Protein AF-A0A954XQJ4-F1 (afdb_monomer)

Sequence (369 aa):
MDGWTPVGAGYSTLRSLNSECEVTAPGLIYLLGSTMPRKTMWMIRAEVGGKYFEDFKSKSIVAIGWKELGNLGAFGAREAFVQAATKAYPTYRKMQVAVFAGQTFRFVREVKVGDSVVTYDPSTRVYLVGTITSEYFFDESLVEDDPNCRRVQWRGEVPRDLLSVSTKNSLGAISTLFLIPPEANDEIERLLAGNVVAPSKLSAEDEEKEVVTLLRDIQAQGLEFIKDAVNKLDWEEMQQLVAGLLKAMGYKTRISPSGPDRGKDIVASPDGFGFESPRIVVEVKHRAGSAMGSSEIRGFLGGRHKDDKGLYVSTGGFTKDARYEAERASIPLALMDLDDLVNAVLEHYEKMDMEAQRLVPLLKVYWPA

Mean predicted aligned error: 14.06 Å

Structure (mmCIF, N/CA/C/O backbone):
data_AF-A0A954XQJ4-F1
#
_entry.id   AF-A0A954XQJ4-F1
#
loop_
_atom_site.group_PDB
_atom_site.id
_atom_site.type_symbol
_atom_site.label_atom_id
_atom_site.label_alt_id
_atom_site.label_comp_id
_atom_site.label_asym_id
_atom_site.label_entity_id
_atom_site.label_seq_id
_atom_site.pdbx_PDB_ins_code
_atom_site.Cartn_x
_atom_site.Cartn_y
_atom_site.Cartn_z
_atom_site.occupancy
_atom_site.B_iso_or_equiv
_atom_site.auth_seq_id
_atom_site.auth_comp_id
_atom_site.auth_asym_id
_atom_site.auth_atom_id
_atom_site.pdbx_PDB_model_num
ATOM 1 N N . MET A 1 1 ? -36.533 87.347 48.823 1.00 32.75 1 MET A N 1
ATOM 2 C CA . MET A 1 1 ? -35.580 88.312 48.252 1.00 32.75 1 MET A CA 1
ATOM 3 C C . MET A 1 1 ? -34.342 87.538 47.863 1.00 32.75 1 MET A C 1
ATOM 5 O O . MET A 1 1 ? -33.588 87.131 48.731 1.00 32.75 1 MET A O 1
ATOM 9 N N . ASP A 1 2 ? -34.312 87.191 46.581 1.00 36.62 2 ASP A N 1
ATOM 10 C CA . ASP A 1 2 ? -33.195 87.299 45.640 1.00 36.62 2 ASP A CA 1
ATOM 11 C C . ASP A 1 2 ? -31.783 86.934 46.108 1.00 36.62 2 ASP A C 1
ATOM 13 O O . ASP A 1 2 ? -31.207 87.556 46.995 1.00 36.62 2 ASP A O 1
ATOM 17 N N . GLY A 1 3 ? -31.189 85.976 45.395 1.00 27.92 3 GLY A N 1
ATOM 18 C CA . GLY A 1 3 ? -29.779 85.632 45.520 1.00 27.92 3 GLY A CA 1
ATOM 19 C C . GLY A 1 3 ? -29.338 84.621 44.469 1.00 27.92 3 GLY A C 1
ATOM 20 O O . GLY A 1 3 ? -29.280 83.425 44.728 1.00 27.92 3 GLY A O 1
ATOM 21 N N . TRP A 1 4 ? -29.063 85.126 43.272 1.00 28.14 4 TRP A N 1
ATOM 22 C CA . TRP A 1 4 ? -28.354 84.463 42.175 1.00 28.14 4 TRP A CA 1
ATOM 23 C C . TRP A 1 4 ? -26.861 84.241 42.554 1.00 28.14 4 TRP A C 1
ATOM 25 O O . TRP A 1 4 ? -26.315 85.046 43.299 1.00 28.14 4 TRP A O 1
ATOM 35 N N . THR A 1 5 ? -26.263 83.153 42.030 1.00 36.22 5 THR A N 1
ATOM 36 C CA . THR A 1 5 ? -24.840 82.689 41.845 1.00 36.22 5 THR A CA 1
ATOM 37 C C . THR A 1 5 ? -23.634 83.663 42.030 1.00 36.22 5 THR A C 1
ATOM 39 O O . THR A 1 5 ? -23.897 84.861 42.041 1.00 36.22 5 THR A O 1
ATOM 42 N N . PRO A 1 6 ? -22.311 83.273 41.948 1.00 51.00 6 PRO A N 1
ATOM 43 C CA . PRO A 1 6 ? -21.608 81.958 41.765 1.00 51.00 6 PRO A CA 1
ATOM 44 C C . PRO A 1 6 ? -20.224 81.781 42.521 1.00 51.00 6 PRO A C 1
ATOM 46 O O . PRO A 1 6 ? -19.804 82.638 43.288 1.00 51.00 6 PRO A O 1
ATOM 49 N N . VAL A 1 7 ? -19.469 80.720 42.136 1.00 34.56 7 VAL A N 1
ATOM 50 C CA . VAL A 1 7 ? -17.977 80.528 42.063 1.00 34.56 7 VAL A CA 1
ATOM 51 C C . VAL A 1 7 ? -17.226 79.894 43.258 1.00 34.56 7 VAL A C 1
ATOM 53 O O . VAL A 1 7 ? -17.281 80.405 44.367 1.00 34.56 7 VAL A O 1
ATOM 56 N N . GLY A 1 8 ? -16.373 78.882 42.984 1.00 30.11 8 GLY A N 1
ATOM 57 C CA . GLY A 1 8 ? -15.113 78.688 43.736 1.00 30.11 8 GLY A CA 1
ATOM 58 C C . GLY A 1 8 ? -14.521 77.269 43.840 1.00 30.11 8 GLY A C 1
ATOM 59 O O . GLY A 1 8 ? -15.066 76.418 44.522 1.00 30.11 8 GLY A O 1
ATOM 60 N N . ALA A 1 9 ? -13.365 77.079 43.194 1.00 30.52 9 ALA A N 1
ATOM 61 C CA . ALA A 1 9 ? -12.411 75.955 43.162 1.00 30.52 9 ALA A CA 1
ATOM 62 C C . ALA A 1 9 ? -12.012 75.245 44.485 1.00 30.52 9 ALA A C 1
ATOM 64 O O . ALA A 1 9 ? -12.075 75.836 45.558 1.00 30.52 9 ALA A O 1
ATOM 65 N N . GLY A 1 10 ? -11.392 74.053 44.370 1.00 29.42 10 GLY A N 1
ATOM 66 C CA . GLY A 1 10 ? -10.376 73.596 45.339 1.00 29.42 10 GLY A CA 1
ATOM 67 C C . GLY A 1 10 ? -10.142 72.081 45.450 1.00 29.42 10 GLY A C 1
ATOM 68 O O . GLY A 1 10 ? -11.021 71.346 45.874 1.00 29.42 10 GLY A O 1
ATOM 69 N N . TYR A 1 11 ? -8.926 71.637 45.115 1.00 28.84 11 TYR A N 1
ATOM 70 C CA . TYR A 1 11 ? -8.376 70.276 45.254 1.00 28.84 11 TYR A CA 1
ATOM 71 C C . TYR A 1 11 ? -8.385 69.729 46.699 1.00 28.84 11 TYR A C 1
ATOM 73 O O . TYR A 1 11 ? -8.091 70.480 47.623 1.00 28.84 11 TYR A O 1
ATOM 81 N N . SER A 1 12 ? -8.546 68.408 46.885 1.00 30.66 12 SER A N 1
ATOM 82 C CA . SER A 1 12 ? -7.640 67.554 47.692 1.00 30.66 12 SER A CA 1
ATOM 83 C C . SER A 1 12 ? -8.126 66.092 47.796 1.00 30.66 12 SER A C 1
ATOM 85 O O . SER A 1 12 ? -9.175 65.703 47.300 1.00 30.66 12 SER A O 1
ATOM 87 N N . THR A 1 13 ? -7.241 65.282 48.357 1.00 29.14 13 THR A N 1
ATOM 88 C CA . THR A 1 13 ? -6.958 63.851 48.237 1.00 29.14 13 THR A CA 1
ATOM 89 C C . THR A 1 13 ? -7.697 62.891 49.188 1.00 29.14 13 THR A C 1
ATOM 91 O O . THR A 1 13 ? -8.036 63.264 50.300 1.00 29.14 13 THR A O 1
ATOM 94 N N . LEU A 1 14 ? -7.675 61.602 48.795 1.00 27.81 14 LEU A N 1
ATOM 95 C CA . LEU A 1 14 ? -7.565 60.368 49.611 1.00 27.81 14 LEU A CA 1
ATOM 96 C C . LEU A 1 14 ? -8.803 59.738 50.303 1.00 27.81 14 LEU A C 1
ATOM 98 O O . LEU A 1 14 ? -9.342 60.242 51.274 1.00 27.81 14 LEU A O 1
ATOM 102 N N . ARG A 1 15 ? -9.045 58.489 49.862 1.00 29.03 15 ARG A N 1
ATOM 103 C CA . ARG A 1 15 ? -9.353 57.241 50.603 1.00 29.03 15 ARG A CA 1
ATOM 104 C C . ARG A 1 15 ? -10.609 57.123 51.497 1.00 29.03 15 ARG A C 1
ATOM 106 O O . ARG A 1 15 ? -10.652 57.585 52.624 1.00 29.03 15 ARG A O 1
ATOM 113 N N . SER A 1 16 ? -11.446 56.194 51.022 1.00 30.14 16 SER A N 1
ATOM 114 C CA . SER A 1 16 ? -11.955 54.978 51.688 1.00 30.14 16 SER A CA 1
ATOM 115 C C . SER A 1 16 ? -13.198 55.018 52.589 1.00 30.14 16 SER A C 1
ATOM 117 O O . SER A 1 16 ? -13.155 55.538 53.696 1.00 30.14 16 SER A O 1
ATOM 119 N N . LEU A 1 17 ? -14.153 54.186 52.139 1.00 30.58 17 LEU A N 1
ATOM 120 C CA . LEU A 1 17 ? -14.967 53.189 52.858 1.00 30.58 17 LEU A CA 1
ATOM 121 C C . LEU A 1 17 ? -16.336 53.578 53.448 1.00 30.58 17 LEU A C 1
ATOM 123 O O . LEU A 1 17 ? -16.501 54.617 54.072 1.00 30.58 17 LEU A O 1
ATOM 127 N N . ASN A 1 18 ? -17.229 52.581 53.308 1.00 28.25 18 ASN A N 1
ATOM 128 C CA . ASN A 1 18 ? -18.526 52.312 53.956 1.00 28.25 18 ASN A CA 1
ATOM 129 C C . ASN A 1 18 ? -19.763 53.008 53.346 1.00 28.25 18 ASN A C 1
ATOM 131 O O . ASN A 1 18 ? -19.847 54.226 53.317 1.00 28.25 18 ASN A O 1
ATOM 135 N N . SER A 1 19 ? -20.609 52.267 52.603 1.00 31.70 19 SER A N 1
ATOM 136 C CA . SER A 1 19 ? -21.763 51.433 53.052 1.00 31.70 19 SER A CA 1
ATOM 137 C C . SER A 1 19 ? -22.972 52.328 53.389 1.00 31.70 19 SER A C 1
ATOM 139 O O . SER A 1 19 ? -22.809 53.252 54.167 1.00 31.70 19 SER A O 1
ATOM 141 N N . GLU A 1 20 ? -24.191 52.193 52.859 1.00 31.53 20 GLU A N 1
ATOM 142 C CA . GLU A 1 20 ? -25.043 51.023 52.599 1.00 31.53 20 GLU A CA 1
ATOM 143 C C . GLU A 1 20 ? -26.198 51.377 51.619 1.00 31.53 20 GLU A C 1
ATOM 145 O O . GLU A 1 20 ? -26.465 52.549 51.373 1.00 31.53 20 GLU A O 1
ATOM 150 N N . CYS A 1 21 ? -26.934 50.335 51.196 1.00 26.86 21 CYS A N 1
ATOM 151 C CA . CYS A 1 21 ? -28.376 50.299 50.872 1.00 26.86 21 CYS A CA 1
ATOM 152 C C . CYS A 1 21 ? -28.935 50.912 49.569 1.00 26.86 21 CYS A C 1
ATOM 154 O O . CYS A 1 21 ? -29.097 52.117 49.459 1.00 26.86 21 CYS A O 1
ATOM 156 N N . GLU A 1 22 ? -29.368 50.038 48.642 1.00 27.42 22 GLU A N 1
ATOM 157 C CA . GLU A 1 22 ? -30.787 49.825 48.233 1.00 27.42 22 GLU A CA 1
ATOM 158 C C . GLU A 1 22 ? -30.852 48.758 47.106 1.00 27.42 22 GLU A C 1
ATOM 160 O O . GLU A 1 22 ? -30.243 48.907 46.054 1.00 27.42 22 GLU A O 1
ATOM 165 N N . VAL A 1 23 ? -31.286 47.520 47.377 1.00 30.84 23 VAL A N 1
ATOM 166 C CA . VAL A 1 23 ? -32.669 46.987 47.297 1.00 30.84 23 VAL A CA 1
ATOM 167 C C . VAL A 1 23 ? -33.168 46.709 45.854 1.00 30.84 23 VAL A C 1
ATOM 169 O O . VAL A 1 23 ? -33.747 47.543 45.174 1.00 30.84 23 VAL A O 1
ATOM 172 N N . THR A 1 24 ? -32.966 45.436 45.472 1.00 33.69 24 THR A N 1
ATOM 173 C CA . THR A 1 24 ? -33.824 44.507 44.691 1.00 33.69 24 THR A CA 1
ATOM 174 C C . THR A 1 24 ? -34.161 44.732 43.206 1.00 33.69 24 THR A C 1
ATOM 176 O O . THR A 1 24 ? -35.028 45.526 42.864 1.00 33.69 24 THR A O 1
ATOM 179 N N . ALA A 1 25 ? -33.663 43.809 42.364 1.00 32.69 25 ALA A N 1
ATOM 180 C CA . ALA A 1 25 ? -34.446 43.088 41.345 1.00 32.69 25 ALA A CA 1
ATOM 181 C C . ALA A 1 25 ? -33.831 41.680 41.096 1.00 32.69 25 ALA A C 1
ATOM 183 O O . ALA A 1 25 ? -32.614 41.526 41.229 1.00 32.69 25 ALA A O 1
ATOM 184 N N . PRO A 1 26 ? -34.632 40.633 40.810 1.00 40.88 26 PRO A N 1
ATOM 185 C CA . PRO A 1 26 ? -34.235 39.236 40.995 1.00 40.88 26 PRO A CA 1
ATOM 186 C C . PRO A 1 26 ? -33.533 38.599 39.783 1.00 40.88 26 PRO A C 1
ATOM 188 O O . PRO A 1 26 ? -33.982 38.714 38.649 1.00 40.88 26 PRO A O 1
ATOM 191 N N . GLY A 1 27 ? -32.474 37.839 40.078 1.00 39.84 27 GLY A N 1
ATOM 192 C CA . GLY A 1 27 ? -32.165 36.536 39.476 1.00 39.84 27 GLY A CA 1
ATOM 193 C C . GLY A 1 27 ? -32.125 36.405 37.951 1.00 39.84 27 GLY A C 1
ATOM 194 O O . GLY A 1 27 ? -33.024 35.811 37.368 1.00 39.84 27 GLY A O 1
ATOM 195 N N . LEU A 1 28 ? -30.992 36.758 37.341 1.00 29.28 28 LEU A N 1
ATOM 196 C CA . LEU A 1 28 ? -30.456 36.019 36.193 1.00 29.28 28 LEU A CA 1
ATOM 197 C C . LEU A 1 28 ? -29.000 35.654 36.504 1.00 29.28 28 LEU A C 1
ATOM 199 O O . LEU A 1 28 ? -28.066 36.399 36.210 1.00 29.28 28 LEU A O 1
ATOM 203 N N . ILE A 1 29 ? -28.802 34.498 37.139 1.00 34.97 29 ILE A N 1
ATOM 204 C CA . ILE A 1 29 ? -27.496 33.842 37.117 1.00 34.97 29 ILE A CA 1
ATOM 205 C C . ILE A 1 29 ? -27.357 33.293 35.701 1.00 34.97 29 ILE A C 1
ATOM 207 O O . ILE A 1 29 ? -27.982 32.294 35.349 1.00 34.97 29 ILE A O 1
ATOM 211 N N . TYR A 1 30 ? -26.558 33.969 34.878 1.00 29.92 30 TYR A N 1
ATOM 212 C CA . TYR A 1 30 ? -25.969 33.341 33.707 1.00 29.92 30 TYR A CA 1
ATOM 213 C C . TYR A 1 30 ? -25.165 32.142 34.215 1.00 29.92 30 TYR A C 1
ATOM 215 O O . TYR A 1 30 ? -24.062 32.296 34.741 1.00 29.92 30 TYR A O 1
ATOM 223 N N . LEU A 1 31 ? -25.730 30.939 34.091 1.00 36.94 31 LEU A N 1
ATOM 224 C CA . LEU A 1 31 ? -24.932 29.726 34.023 1.00 36.94 31 LEU A CA 1
ATOM 225 C C . LEU A 1 31 ? -24.043 29.909 32.795 1.00 36.94 31 LEU A C 1
ATOM 227 O O . LEU A 1 31 ? -24.477 29.690 31.665 1.00 36.94 31 LEU A O 1
ATOM 231 N N . LEU A 1 32 ? -22.818 30.387 33.023 1.00 35.88 32 LEU A N 1
ATOM 232 C CA . LEU A 1 32 ? -21.716 30.206 32.093 1.00 35.88 32 LEU A CA 1
ATOM 233 C C . LEU A 1 32 ? -21.761 28.736 31.700 1.00 35.88 32 LEU A C 1
ATOM 235 O O . LEU A 1 32 ? -21.563 27.865 32.549 1.00 35.88 32 LEU A O 1
ATOM 239 N N . GLY A 1 33 ? -22.138 28.480 30.447 1.00 36.41 33 GLY A N 1
ATOM 240 C CA . GLY A 1 33 ? -22.205 27.144 29.896 1.00 36.41 33 GLY A CA 1
ATOM 241 C C . GLY A 1 33 ? -20.865 26.477 30.142 1.00 36.41 33 GLY A C 1
ATOM 242 O O . GLY A 1 33 ? -19.876 26.800 29.490 1.00 36.41 33 GLY A O 1
ATOM 243 N N . SER A 1 34 ? -20.832 25.564 31.109 1.00 36.34 34 SER A N 1
ATOM 244 C CA . SER A 1 34 ? -19.796 24.555 31.162 1.00 36.34 34 SER A CA 1
ATOM 245 C C . SER A 1 34 ? -19.999 23.739 29.895 1.00 36.34 34 SER A C 1
ATOM 247 O O . SER A 1 34 ? -20.865 22.869 29.825 1.00 36.34 34 SER A O 1
ATOM 249 N N . THR A 1 35 ? -19.277 24.096 28.834 1.00 40.88 35 THR A N 1
ATOM 250 C CA . THR A 1 35 ? -19.072 23.195 27.711 1.00 40.88 35 THR A CA 1
ATOM 251 C C . THR A 1 35 ? -18.420 21.965 28.317 1.00 40.88 35 THR A C 1
ATOM 253 O O . THR A 1 35 ? -17.241 22.011 28.677 1.00 40.88 35 THR A O 1
ATOM 256 N N . MET A 1 36 ? -19.210 20.907 28.515 1.00 47.47 36 MET A N 1
ATOM 257 C CA . MET A 1 36 ? -18.696 19.597 28.894 1.00 47.47 36 MET A CA 1
ATOM 258 C C . MET A 1 36 ? -17.477 19.317 28.006 1.00 47.47 36 MET A C 1
ATOM 260 O O . MET A 1 36 ? -17.582 19.511 26.788 1.00 47.47 36 MET A O 1
ATOM 264 N N . PRO A 1 37 ? -16.317 18.945 28.575 1.00 54.88 37 PRO A N 1
ATOM 265 C CA . PRO A 1 37 ? -15.132 18.674 27.778 1.00 54.88 37 PRO A CA 1
ATOM 266 C C . PRO A 1 37 ? -15.499 17.659 26.697 1.00 54.88 37 PRO A C 1
ATOM 268 O O . PRO A 1 37 ? -16.135 16.639 26.981 1.00 54.88 37 PRO A O 1
ATOM 271 N N . ARG A 1 38 ? -15.171 17.994 25.445 1.00 64.50 38 ARG A N 1
ATOM 272 C CA . ARG A 1 38 ? -15.519 17.181 24.277 1.00 64.50 38 ARG A CA 1
ATOM 273 C C . ARG A 1 38 ? -14.925 15.787 24.496 1.00 64.50 38 ARG A C 1
ATOM 275 O O . ARG A 1 38 ? -13.715 15.665 24.675 1.00 64.50 38 ARG A O 1
ATOM 282 N N . LYS A 1 39 ? -15.773 14.757 24.572 1.00 77.12 39 LYS A N 1
ATOM 283 C CA . LYS A 1 39 ? -15.319 13.398 24.888 1.00 77.12 39 LYS A CA 1
ATOM 284 C C . LYS A 1 39 ? -14.476 12.862 23.740 1.00 77.12 39 LYS A C 1
ATOM 286 O O . LYS A 1 39 ? -14.931 12.854 22.600 1.00 77.12 39 LYS A O 1
ATOM 291 N N . THR A 1 40 ? -13.269 12.408 24.051 1.00 93.94 40 THR A N 1
ATOM 292 C CA . THR A 1 40 ? -12.386 11.683 23.133 1.00 93.94 40 THR A CA 1
ATOM 293 C C . THR A 1 40 ? -13.124 10.472 22.564 1.00 93.94 40 THR A C 1
ATOM 295 O O . THR A 1 40 ? -13.776 9.748 23.319 1.00 93.94 40 THR A O 1
ATOM 298 N N . MET A 1 41 ? -13.029 10.242 21.252 1.00 97.31 41 MET A N 1
ATOM 299 C CA . MET A 1 41 ? -13.615 9.068 20.608 1.00 97.31 41 MET A CA 1
ATOM 300 C C . MET A 1 41 ? -12.547 8.263 19.870 1.00 97.31 41 MET A C 1
ATOM 302 O O . MET A 1 41 ? -11.833 8.790 19.018 1.00 97.31 41 MET A O 1
ATOM 306 N N . TRP A 1 42 ? -12.457 6.976 20.188 1.00 97.69 42 TRP A N 1
ATOM 307 C CA . TRP A 1 42 ? -11.496 6.052 19.593 1.00 97.69 42 TRP A CA 1
ATOM 308 C C . TRP A 1 42 ? -12.180 5.115 18.602 1.00 97.69 42 TRP A C 1
ATOM 310 O O . TRP A 1 42 ? -13.211 4.529 18.919 1.00 97.69 42 TRP A O 1
ATOM 320 N N . MET A 1 43 ? -11.579 4.907 17.433 1.00 97.31 43 MET A N 1
ATOM 321 C CA . MET A 1 43 ? -11.865 3.719 16.629 1.00 97.31 43 MET A CA 1
ATOM 322 C C . MET A 1 43 ? -11.040 2.563 17.188 1.00 97.31 43 MET A C 1
ATOM 324 O O . MET A 1 43 ? -9.836 2.733 17.370 1.00 97.31 43 MET A O 1
ATOM 328 N N . ILE A 1 44 ? -11.663 1.409 17.434 1.00 97.62 44 ILE A N 1
ATOM 329 C CA . ILE A 1 44 ? -10.983 0.149 17.764 1.00 97.62 44 ILE A CA 1
ATOM 330 C C . ILE A 1 44 ? -11.599 -0.960 16.911 1.00 97.62 44 ILE A C 1
ATOM 332 O O . ILE A 1 44 ? -12.745 -1.371 17.110 1.00 97.62 44 ILE A O 1
ATOM 336 N N . ARG A 1 45 ? -10.847 -1.410 15.906 1.00 95.00 45 ARG A N 1
ATOM 337 C CA . ARG A 1 45 ? -11.308 -2.399 14.927 1.00 95.00 45 ARG A CA 1
ATOM 338 C C . ARG A 1 45 ? -11.335 -3.794 15.536 1.00 95.00 45 ARG A C 1
ATOM 340 O O . ARG A 1 45 ? -10.376 -4.202 16.176 1.00 95.00 45 ARG A O 1
ATOM 347 N N . ALA A 1 46 ? -12.403 -4.529 15.256 1.00 94.44 46 ALA A N 1
ATOM 348 C CA . ALA A 1 46 ? -12.544 -5.933 15.614 1.00 94.44 46 ALA A CA 1
ATOM 349 C C . ALA A 1 46 ? -11.847 -6.844 14.584 1.00 94.44 46 ALA A C 1
ATOM 351 O O . ALA A 1 46 ? -12.481 -7.712 13.984 1.00 94.44 46 ALA A O 1
ATOM 352 N N . GLU A 1 47 ? -10.557 -6.585 14.349 1.00 89.31 47 GLU A N 1
ATOM 353 C CA . GLU A 1 47 ? -9.718 -7.231 13.332 1.00 89.31 47 GLU A CA 1
ATOM 354 C C . GLU A 1 47 ? -10.186 -7.055 11.871 1.00 89.31 47 GLU A C 1
ATOM 356 O O . GLU A 1 47 ? -11.171 -6.373 11.556 1.00 89.31 47 GLU A O 1
ATOM 361 N N . VAL A 1 48 ? -9.405 -7.606 10.935 1.00 81.38 48 VAL A N 1
ATOM 362 C CA . VAL A 1 48 ? -9.696 -7.551 9.494 1.00 81.38 48 VAL A CA 1
ATOM 363 C C . VAL A 1 48 ? -11.072 -8.156 9.212 1.00 81.38 48 VAL A C 1
ATOM 365 O O . VAL A 1 48 ? -11.390 -9.258 9.650 1.00 81.38 48 VAL A O 1
ATOM 368 N N . GLY A 1 49 ? -11.901 -7.420 8.469 1.00 82.75 49 GLY A N 1
ATOM 369 C CA . GLY A 1 49 ? -13.253 -7.861 8.123 1.00 82.75 49 GLY A CA 1
ATOM 370 C C . GLY A 1 49 ? -14.262 -7.812 9.276 1.00 82.75 49 GLY A C 1
ATOM 371 O O . GLY A 1 49 ? -15.384 -8.256 9.076 1.00 82.75 49 GLY A O 1
ATOM 372 N N . GLY A 1 50 ? -13.900 -7.273 10.448 1.00 87.50 50 GLY A N 1
ATOM 373 C CA . GLY A 1 50 ? -14.783 -7.271 11.618 1.00 87.50 50 GLY A CA 1
ATOM 374 C C . GLY A 1 50 ? -14.926 -8.650 12.270 1.00 87.50 50 GLY A C 1
ATOM 375 O O . GLY A 1 50 ? -15.956 -8.914 12.883 1.00 87.50 50 GLY A O 1
ATOM 376 N N . LYS A 1 51 ? -13.908 -9.521 12.138 1.00 93.50 51 LYS A N 1
ATOM 377 C CA . LYS A 1 51 ? -13.861 -10.897 12.675 1.00 93.50 51 LYS A CA 1
ATOM 378 C C . LYS A 1 51 ? -14.456 -11.017 14.085 1.00 93.50 51 LYS A C 1
ATOM 380 O O . LYS A 1 51 ? -15.207 -11.952 14.335 1.00 93.50 51 LYS A O 1
ATOM 385 N N . TYR A 1 52 ? -14.142 -10.075 14.979 1.00 96.06 52 TYR A N 1
ATOM 386 C CA . TYR A 1 52 ? -14.546 -10.112 16.392 1.00 96.06 52 TYR A CA 1
ATOM 387 C C . TYR A 1 52 ? -15.686 -9.154 16.756 1.00 96.06 52 TYR A C 1
ATOM 389 O O . TYR A 1 52 ? -15.901 -8.862 17.932 1.00 96.06 52 TYR A O 1
ATOM 397 N N . PHE A 1 53 ? -16.415 -8.619 15.773 1.00 96.56 53 PHE A N 1
ATOM 398 C CA . PHE A 1 53 ? -17.457 -7.622 16.030 1.00 96.56 53 PHE A CA 1
ATOM 399 C C . PHE A 1 53 ? -18.557 -8.164 16.958 1.00 96.56 53 PHE A C 1
ATOM 401 O O . PHE A 1 53 ? -18.938 -7.504 17.927 1.00 96.56 53 PHE A O 1
ATOM 408 N N . GLU A 1 54 ? -19.016 -9.395 16.718 1.00 95.12 54 GLU A N 1
ATOM 409 C CA . GLU A 1 54 ? -20.028 -10.042 17.562 1.00 95.12 54 GLU A CA 1
ATOM 410 C C . GLU A 1 54 ? -19.502 -10.382 18.962 1.00 95.12 54 GLU A C 1
ATOM 412 O O . GLU A 1 54 ? -20.239 -10.260 19.943 1.00 95.12 54 GLU A O 1
ATOM 417 N N . ASP A 1 55 ? -18.221 -10.735 19.099 1.00 97.00 55 ASP A N 1
ATOM 418 C CA . ASP A 1 55 ? -17.590 -10.911 20.410 1.00 97.00 55 ASP A CA 1
ATOM 419 C C . ASP A 1 55 ? -17.568 -9.593 21.186 1.00 97.00 55 ASP A C 1
ATOM 421 O O . ASP A 1 55 ? -17.977 -9.553 22.346 1.00 97.00 55 ASP A O 1
ATOM 425 N N . PHE A 1 56 ? -17.165 -8.496 20.539 1.00 97.94 56 PHE A N 1
ATOM 426 C CA . PHE A 1 56 ? -17.134 -7.166 21.151 1.00 97.94 56 PHE A CA 1
ATOM 427 C C . PHE A 1 56 ? -18.526 -6.754 21.637 1.00 97.94 56 PHE A C 1
ATOM 429 O O . PHE A 1 56 ? -18.697 -6.313 22.781 1.00 97.94 56 PHE A O 1
ATOM 436 N N . LYS A 1 57 ? -19.540 -6.943 20.785 1.00 97.25 57 LYS A N 1
ATOM 437 C CA . LYS A 1 57 ? -20.937 -6.616 21.076 1.00 97.25 57 LYS A CA 1
ATOM 438 C C . LYS A 1 57 ? -21.497 -7.467 22.215 1.00 97.25 57 LYS A C 1
ATOM 440 O O . LYS A 1 57 ? -21.936 -6.918 23.226 1.00 97.25 57 LYS A O 1
ATOM 445 N N . SER A 1 58 ? -21.447 -8.792 22.084 1.00 97.19 58 SER A N 1
ATOM 446 C CA . SER A 1 58 ? -22.060 -9.728 23.037 1.00 97.19 58 SER A CA 1
ATOM 447 C C . SER A 1 58 ? -21.357 -9.750 24.397 1.00 97.19 58 SER A C 1
ATOM 449 O O . SER A 1 58 ? -22.024 -9.804 25.430 1.00 97.19 58 SER A O 1
ATOM 451 N N . LYS A 1 59 ? -20.023 -9.642 24.420 1.00 98.00 59 LYS A N 1
ATOM 452 C CA . LYS A 1 59 ? -19.219 -9.654 25.654 1.00 98.00 59 LYS A CA 1
ATOM 453 C C . LYS A 1 59 ? -19.025 -8.258 26.250 1.00 98.00 59 LYS A C 1
ATOM 455 O O . LYS A 1 59 ? -18.463 -8.145 27.336 1.00 98.00 59 LYS A O 1
ATOM 460 N N . SER A 1 60 ? -19.521 -7.203 25.590 1.00 98.31 60 SER A N 1
ATOM 461 C CA . SER A 1 60 ? -19.406 -5.807 26.048 1.00 98.31 60 SER A CA 1
ATOM 462 C C . SER A 1 60 ? -17.951 -5.375 26.271 1.00 98.31 60 SER A C 1
ATOM 464 O O . SER A 1 60 ? -17.584 -4.835 27.319 1.00 98.31 60 SER A O 1
ATOM 466 N N . ILE A 1 61 ? -17.105 -5.642 25.274 1.00 98.50 61 ILE A N 1
ATOM 467 C CA . ILE A 1 61 ? -15.670 -5.345 25.297 1.00 98.50 61 ILE A CA 1
ATOM 468 C C . ILE A 1 61 ? -15.191 -4.770 23.968 1.00 98.50 61 ILE A C 1
ATOM 470 O O . ILE A 1 61 ? -15.830 -4.922 22.936 1.00 98.50 61 ILE A O 1
ATOM 474 N N . VAL A 1 62 ? -14.012 -4.166 24.004 1.00 98.56 62 VAL A N 1
ATOM 475 C CA . VAL A 1 62 ? -13.116 -4.024 22.856 1.00 98.56 62 VAL A CA 1
ATOM 476 C C . VAL A 1 62 ? -11.804 -4.705 23.209 1.00 98.56 62 VAL A C 1
ATOM 478 O O . VAL A 1 62 ? -11.376 -4.664 24.368 1.00 98.56 62 VAL A O 1
ATOM 481 N N . ALA A 1 63 ? -11.169 -5.312 22.219 1.00 98.00 63 ALA A N 1
ATOM 482 C CA . ALA A 1 63 ? -9.920 -6.024 22.401 1.00 98.00 63 ALA A CA 1
ATOM 483 C C . ALA A 1 63 ? -8.923 -5.714 21.281 1.00 98.00 63 ALA A C 1
ATOM 485 O O . ALA A 1 63 ? -9.298 -5.179 20.238 1.00 98.00 63 ALA A O 1
ATOM 486 N N . ILE A 1 64 ? -7.648 -5.991 21.538 1.00 96.56 64 ILE A N 1
ATOM 487 C CA . ILE A 1 64 ? -6.587 -5.974 20.534 1.00 96.56 64 ILE A CA 1
ATOM 488 C C . ILE A 1 64 ? -5.658 -7.185 20.707 1.00 96.56 64 ILE A C 1
ATOM 490 O O . ILE A 1 64 ? -5.541 -7.734 21.807 1.00 96.56 64 ILE A O 1
ATOM 494 N N . GLY A 1 65 ? -4.968 -7.548 19.626 1.00 93.31 65 GLY A N 1
ATOM 495 C CA . GLY A 1 65 ? -4.056 -8.690 19.531 1.00 93.31 65 GLY A CA 1
ATOM 496 C C . GLY A 1 65 ? -2.756 -8.606 20.332 1.00 93.31 65 GLY A C 1
ATOM 497 O O . GLY A 1 65 ? -2.665 -7.969 21.385 1.00 93.31 65 GLY A O 1
ATOM 498 N N . TRP A 1 66 ? -1.713 -9.227 19.771 1.00 90.62 66 TRP A N 1
ATOM 499 C CA . TRP A 1 66 ? -0.332 -9.271 20.281 1.00 90.62 66 TRP A CA 1
ATOM 500 C C . TRP A 1 66 ? -0.140 -10.081 21.560 1.00 90.62 66 TRP A C 1
ATOM 502 O O . TRP A 1 66 ? 0.546 -9.664 22.500 1.00 90.62 66 TRP A O 1
ATOM 512 N N . LYS A 1 67 ? -0.724 -11.277 21.551 1.00 89.00 67 LYS A N 1
ATOM 513 C CA . LYS A 1 67 ? -0.655 -12.277 22.616 1.00 89.00 67 LYS A CA 1
ATOM 514 C C . LYS A 1 67 ? 0.773 -12.607 23.061 1.00 89.00 67 LYS A C 1
ATOM 516 O O . LYS A 1 67 ? 1.018 -12.785 24.248 1.00 89.00 67 LYS A O 1
ATOM 521 N N . GLU A 1 68 ? 1.736 -12.597 22.145 1.00 89.00 68 GLU A N 1
ATOM 522 C CA . GLU A 1 68 ? 3.149 -12.910 22.386 1.00 89.00 68 GLU A CA 1
ATOM 523 C C . GLU A 1 68 ? 3.840 -11.919 23.335 1.00 89.00 68 GLU A C 1
ATOM 525 O O . GLU A 1 68 ? 4.878 -12.242 23.914 1.00 89.00 68 GLU A O 1
ATOM 530 N N . LEU A 1 69 ? 3.282 -10.715 23.521 1.00 88.94 69 LEU A N 1
ATOM 531 C CA . LEU A 1 69 ? 3.775 -9.769 24.526 1.00 88.94 69 LEU A CA 1
ATOM 532 C C . LEU A 1 69 ? 3.264 -10.054 25.942 1.00 88.94 69 LEU A C 1
ATOM 534 O O . LEU A 1 69 ? 3.781 -9.472 26.899 1.00 88.94 69 LEU A O 1
ATOM 538 N N . GLY A 1 70 ? 2.256 -10.913 26.084 1.00 91.19 70 GLY A N 1
ATOM 539 C CA . GLY A 1 70 ? 1.545 -11.125 27.337 1.00 91.19 70 GLY A CA 1
ATOM 540 C C . GLY A 1 70 ? 0.856 -9.852 27.838 1.00 91.19 70 GLY A C 1
ATOM 541 O O . GLY A 1 70 ? 0.393 -9.012 27.065 1.00 91.19 70 GLY A O 1
ATOM 542 N N . ASN A 1 71 ? 0.784 -9.709 29.163 1.00 94.69 71 ASN A N 1
ATOM 543 C CA . ASN A 1 71 ? 0.092 -8.599 29.812 1.00 94.69 71 ASN A CA 1
ATOM 544 C C . ASN A 1 71 ? 0.853 -7.268 29.646 1.00 94.69 71 ASN A C 1
ATOM 546 O O . ASN A 1 71 ? 1.830 -6.980 30.343 1.00 94.69 71 ASN A O 1
ATOM 550 N N . LEU A 1 72 ? 0.333 -6.418 28.761 1.00 94.88 72 LEU A N 1
ATOM 551 C CA . LEU A 1 72 ? 0.881 -5.109 28.408 1.00 94.88 72 LEU A CA 1
ATOM 552 C C . LEU A 1 72 ? 0.819 -4.077 29.546 1.00 94.88 72 LEU A C 1
ATOM 554 O O . LEU A 1 72 ? 1.507 -3.054 29.502 1.00 94.88 72 LEU A O 1
ATOM 558 N N . GLY A 1 73 ? 0.020 -4.335 30.583 1.00 92.19 73 GLY A N 1
ATOM 559 C CA . GLY A 1 73 ? -0.088 -3.481 31.766 1.00 92.19 73 GLY A CA 1
ATOM 560 C C . GLY A 1 73 ? 1.244 -3.315 32.505 1.00 92.19 73 GLY A C 1
ATOM 561 O O . GLY A 1 73 ? 1.443 -2.302 33.183 1.00 92.19 73 GLY A O 1
ATOM 562 N N . ALA A 1 74 ? 2.183 -4.247 32.307 1.00 90.81 74 ALA A N 1
ATOM 563 C CA . ALA A 1 74 ? 3.537 -4.198 32.852 1.00 90.81 74 ALA A CA 1
ATOM 564 C C . ALA A 1 74 ? 4.412 -3.068 32.264 1.00 90.81 74 ALA A C 1
ATOM 566 O O . ALA A 1 74 ? 5.424 -2.701 32.861 1.00 90.81 74 ALA A O 1
ATOM 567 N N . PHE A 1 75 ? 4.050 -2.488 31.112 1.00 92.69 75 PHE A N 1
ATOM 568 C CA . PHE A 1 75 ? 4.901 -1.536 30.388 1.00 92.69 75 PHE A CA 1
ATOM 569 C C . PHE A 1 75 ? 4.516 -0.081 30.666 1.00 92.69 75 PHE A C 1
ATOM 571 O O . PHE A 1 75 ? 3.473 0.391 30.216 1.00 92.69 75 PHE A O 1
ATOM 578 N N . GLY A 1 76 ? 5.334 0.655 31.422 1.00 87.38 76 GLY A N 1
ATOM 579 C CA . GLY A 1 76 ? 5.021 2.034 31.830 1.00 87.38 76 GLY A CA 1
ATOM 580 C C . GLY A 1 76 ? 5.149 3.081 30.714 1.00 87.38 76 GLY A C 1
ATOM 581 O O . GLY A 1 76 ? 4.227 3.863 30.498 1.00 87.38 76 GLY A O 1
ATOM 582 N N . ALA A 1 77 ? 6.280 3.084 30.005 1.00 90.31 77 ALA A N 1
ATOM 583 C CA . ALA A 1 77 ? 6.638 4.097 29.008 1.00 90.31 77 ALA A CA 1
ATOM 584 C C . ALA A 1 77 ? 6.680 3.518 27.587 1.00 90.31 77 ALA A C 1
ATOM 586 O O . ALA A 1 77 ? 6.811 2.305 27.407 1.00 90.31 77 ALA A O 1
ATOM 587 N N . ARG A 1 78 ? 6.597 4.382 26.569 1.00 86.75 78 ARG A N 1
ATOM 588 C CA . ARG A 1 78 ? 6.538 3.981 25.153 1.00 86.75 78 ARG A CA 1
ATOM 589 C C . ARG A 1 78 ? 7.748 3.141 24.734 1.00 86.75 78 ARG A C 1
ATOM 591 O O . ARG A 1 78 ? 7.607 2.191 23.969 1.00 86.75 78 ARG A O 1
ATOM 598 N N . GLU A 1 79 ? 8.917 3.440 25.284 1.00 91.88 79 GLU A N 1
ATOM 599 C CA . GLU A 1 79 ? 10.172 2.726 25.052 1.00 91.88 79 GLU A CA 1
ATOM 600 C C . GLU A 1 79 ? 10.077 1.258 25.484 1.00 91.88 79 GLU A C 1
ATOM 602 O O . GLU A 1 79 ? 10.607 0.385 24.800 1.00 91.88 79 GLU A O 1
ATOM 607 N N . ALA A 1 80 ? 9.351 0.964 26.569 1.00 93.75 80 ALA A N 1
ATOM 608 C CA . ALA A 1 80 ? 9.155 -0.405 27.041 1.00 93.75 80 ALA A CA 1
ATOM 609 C C . ALA A 1 80 ? 8.325 -1.232 26.046 1.00 93.75 80 ALA A C 1
ATOM 611 O O . ALA A 1 80 ? 8.659 -2.386 25.784 1.00 93.75 80 ALA A O 1
ATOM 612 N N . PHE A 1 81 ? 7.310 -0.628 25.416 1.00 94.00 81 PHE A N 1
ATOM 613 C CA . PHE A 1 81 ? 6.549 -1.281 24.345 1.00 94.00 81 PHE A CA 1
ATOM 614 C C . PHE A 1 81 ? 7.420 -1.546 23.110 1.00 94.00 81 PHE A C 1
ATOM 616 O O . PHE A 1 81 ? 7.352 -2.631 22.542 1.00 94.00 81 PHE A O 1
ATOM 623 N N . VAL A 1 82 ? 8.280 -0.597 22.715 1.00 91.62 82 VAL A N 1
ATOM 624 C CA . VAL A 1 82 ? 9.219 -0.770 21.585 1.00 91.62 82 VAL A CA 1
ATOM 625 C C . VAL A 1 82 ? 10.217 -1.899 21.854 1.00 91.62 82 VAL A C 1
ATOM 627 O O . VAL A 1 82 ? 10.499 -2.707 20.967 1.00 91.62 82 VAL A O 1
ATOM 630 N N . GLN A 1 83 ? 10.748 -1.985 23.074 1.00 92.94 83 GLN A N 1
ATOM 631 C CA . GLN A 1 83 ? 11.678 -3.047 23.459 1.00 92.94 83 GLN A CA 1
ATOM 632 C C . GLN A 1 83 ? 10.991 -4.417 23.483 1.00 92.94 83 GLN A C 1
ATOM 634 O O . GLN A 1 83 ? 11.517 -5.370 22.905 1.00 92.94 83 GLN A O 1
ATOM 639 N N . ALA A 1 84 ? 9.801 -4.507 24.087 1.00 92.06 84 ALA A N 1
ATOM 640 C CA . ALA A 1 84 ? 9.010 -5.735 24.119 1.00 92.06 84 ALA A CA 1
ATOM 641 C C . ALA A 1 84 ? 8.671 -6.216 22.698 1.00 92.06 84 ALA A C 1
ATOM 643 O O . ALA A 1 84 ? 8.904 -7.375 22.361 1.00 92.06 84 ALA A O 1
ATOM 644 N N . ALA A 1 85 ? 8.235 -5.296 21.836 1.00 90.31 85 ALA A N 1
ATOM 645 C CA . ALA A 1 85 ? 7.980 -5.530 20.421 1.00 90.31 85 ALA A CA 1
ATOM 646 C C . ALA A 1 85 ? 9.182 -6.081 19.656 1.00 90.31 85 ALA A C 1
ATOM 648 O O . ALA A 1 85 ? 9.074 -7.094 18.971 1.00 90.31 85 ALA A O 1
ATOM 649 N N . THR A 1 86 ? 10.332 -5.420 19.783 1.00 91.56 86 THR A N 1
ATOM 650 C CA . THR A 1 86 ? 11.562 -5.813 19.082 1.00 91.56 86 THR A CA 1
ATOM 651 C C . THR A 1 86 ? 12.005 -7.216 19.496 1.00 91.56 86 THR A C 1
ATOM 653 O O . THR A 1 86 ? 12.494 -7.983 18.673 1.00 91.56 86 THR A O 1
ATOM 656 N N . LYS A 1 87 ? 11.816 -7.562 20.776 1.00 92.00 87 LYS A N 1
ATOM 657 C CA . LYS A 1 87 ? 12.166 -8.877 21.313 1.00 92.00 87 LYS A CA 1
ATOM 658 C C . LYS A 1 87 ? 11.205 -9.974 20.848 1.00 92.00 87 LYS A C 1
ATOM 660 O O . LYS A 1 87 ? 11.667 -11.056 20.505 1.00 92.00 87 LYS A O 1
ATOM 665 N N . ALA A 1 88 ? 9.898 -9.715 20.870 1.00 90.31 88 ALA A N 1
ATOM 666 C CA . ALA A 1 88 ? 8.885 -10.710 20.518 1.00 90.31 88 ALA A CA 1
ATOM 667 C C . ALA A 1 88 ? 8.777 -10.954 19.007 1.00 90.31 88 ALA A C 1
ATOM 669 O O . ALA A 1 88 ? 8.459 -12.065 18.595 1.00 90.31 88 ALA A O 1
ATOM 670 N N . TYR A 1 89 ? 9.107 -9.952 18.183 1.00 88.00 89 TYR A N 1
ATOM 671 C CA . TYR A 1 89 ? 9.020 -10.039 16.724 1.00 88.00 89 TYR A CA 1
ATOM 672 C C . TYR A 1 89 ? 10.350 -9.664 16.043 1.00 88.00 89 TYR A C 1
ATOM 674 O O . TYR A 1 89 ? 10.450 -8.603 15.422 1.00 88.00 89 TYR A O 1
ATOM 682 N N . PRO A 1 90 ? 11.388 -10.525 16.099 1.00 88.38 90 PRO A N 1
ATOM 683 C CA . PRO A 1 90 ? 12.715 -10.215 15.550 1.00 88.38 90 PRO A CA 1
ATOM 684 C C . PRO A 1 90 ? 12.736 -9.983 14.033 1.00 88.38 90 PRO A C 1
ATOM 686 O O . PRO A 1 90 ? 13.658 -9.364 13.508 1.00 88.38 90 PRO A O 1
ATOM 689 N N . THR A 1 91 ? 11.732 -10.495 13.317 1.00 89.38 91 THR A N 1
ATOM 690 C CA . THR A 1 91 ? 11.584 -10.347 11.864 1.00 89.38 91 THR A CA 1
ATOM 691 C C . THR A 1 91 ? 10.944 -9.017 11.459 1.00 89.38 91 THR A C 1
ATOM 693 O O . THR A 1 91 ? 10.960 -8.668 10.277 1.00 89.38 91 THR A O 1
ATOM 696 N N . TYR A 1 92 ? 10.381 -8.257 12.406 1.00 84.25 92 TYR A N 1
ATOM 697 C CA . TYR A 1 92 ? 9.730 -6.987 12.105 1.00 84.25 92 TYR A CA 1
ATOM 698 C C . TYR A 1 92 ? 10.752 -5.901 11.782 1.00 84.25 92 TYR A C 1
ATOM 700 O O . TYR A 1 92 ? 11.755 -5.701 12.466 1.00 84.25 92 TYR A O 1
ATOM 708 N N . ARG A 1 93 ? 10.449 -5.115 10.748 1.00 87.44 93 ARG A N 1
ATOM 709 C CA . ARG A 1 93 ? 11.210 -3.909 10.415 1.00 87.44 93 ARG A CA 1
ATOM 710 C C . ARG A 1 93 ? 10.958 -2.826 11.468 1.00 87.44 93 ARG A C 1
ATOM 712 O O . ARG A 1 93 ? 9.888 -2.765 12.072 1.00 87.44 93 ARG A O 1
ATOM 719 N N . LYS A 1 94 ? 11.898 -1.883 11.609 1.00 81.12 94 LYS A N 1
ATOM 720 C CA . LYS A 1 94 ? 11.808 -0.757 12.566 1.00 81.12 94 LYS A CA 1
ATOM 721 C C . LYS A 1 94 ? 10.465 -0.015 12.519 1.00 81.12 94 LYS A C 1
ATOM 723 O O . LYS A 1 94 ? 9.917 0.333 13.558 1.00 81.12 94 LYS A O 1
ATOM 728 N N . MET A 1 95 ? 9.928 0.202 11.317 1.00 74.50 95 MET A N 1
ATOM 729 C CA . MET A 1 95 ? 8.647 0.887 11.122 1.00 74.50 95 MET A CA 1
ATOM 730 C C . MET A 1 95 ? 7.470 0.057 11.669 1.00 74.50 95 MET A C 1
ATOM 732 O O . MET A 1 95 ? 6.626 0.589 12.383 1.00 74.50 95 MET A O 1
ATOM 736 N N . GLN A 1 96 ? 7.462 -1.261 11.436 1.00 80.19 96 GLN A N 1
ATOM 737 C CA . GLN A 1 96 ? 6.435 -2.167 11.970 1.00 80.19 96 GLN A CA 1
ATOM 738 C C . GLN A 1 96 ? 6.458 -2.190 13.502 1.00 80.19 96 GLN A C 1
ATOM 740 O O . GLN A 1 96 ? 5.411 -2.068 14.132 1.00 80.19 96 GLN A O 1
ATOM 745 N N . VAL A 1 97 ? 7.654 -2.250 14.099 1.00 86.25 97 VAL A N 1
ATOM 746 C CA . VAL A 1 97 ? 7.842 -2.141 15.555 1.00 86.25 97 VAL A CA 1
ATOM 747 C C . VAL A 1 97 ? 7.284 -0.817 16.089 1.00 86.25 97 VAL A C 1
ATOM 749 O O . VAL A 1 97 ? 6.585 -0.809 17.099 1.00 86.25 97 VAL A O 1
ATOM 752 N N . ALA A 1 98 ? 7.558 0.304 15.414 1.00 80.88 98 ALA A N 1
ATOM 753 C CA . ALA A 1 98 ? 7.101 1.624 15.845 1.00 80.88 98 ALA A CA 1
ATOM 754 C C . ALA A 1 98 ? 5.572 1.783 15.773 1.00 80.88 98 ALA A C 1
ATOM 756 O O . ALA A 1 98 ? 4.971 2.334 16.702 1.00 80.88 98 ALA A O 1
ATOM 757 N N . VAL A 1 99 ? 4.945 1.291 14.697 1.00 80.81 99 VAL A N 1
ATOM 758 C CA . VAL A 1 99 ? 3.480 1.268 14.545 1.00 80.81 99 VAL A CA 1
ATOM 759 C C . VAL A 1 99 ? 2.866 0.442 15.661 1.00 80.81 99 VAL A C 1
ATOM 761 O O . VAL A 1 99 ? 2.018 0.945 16.395 1.00 80.81 99 VAL A O 1
ATOM 764 N N . PHE A 1 100 ? 3.354 -0.783 15.831 1.0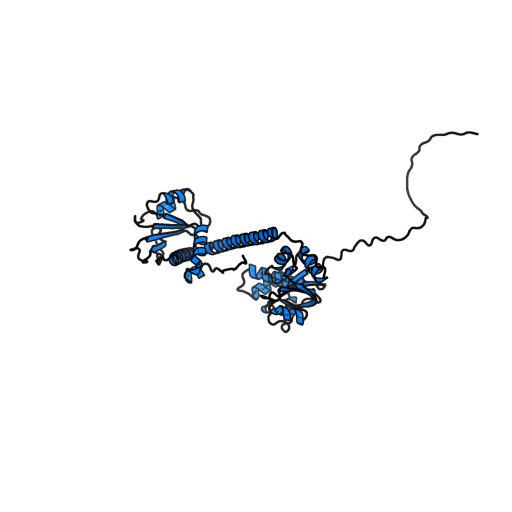0 86.31 100 PHE A N 1
ATOM 765 C CA . PHE A 1 100 ? 2.870 -1.703 16.842 1.00 86.31 100 PHE A CA 1
ATOM 766 C C . PHE A 1 100 ? 2.965 -1.118 18.257 1.00 86.31 100 PHE A C 1
ATOM 768 O O . PHE A 1 100 ? 1.945 -0.968 18.928 1.00 86.31 100 PHE A O 1
ATOM 775 N N . ALA A 1 101 ? 4.161 -0.696 18.676 1.00 88.62 101 ALA A N 1
ATOM 776 C CA . ALA A 1 101 ? 4.370 -0.121 20.000 1.00 88.62 101 ALA A CA 1
ATOM 777 C C . ALA A 1 101 ? 3.484 1.113 20.232 1.00 88.62 101 ALA A C 1
ATOM 779 O O . ALA A 1 101 ? 2.983 1.328 21.334 1.00 88.62 101 ALA A O 1
ATOM 780 N N . GLY A 1 102 ? 3.258 1.916 19.186 1.00 89.00 102 GLY A N 1
ATOM 781 C CA . GLY A 1 102 ? 2.337 3.046 19.231 1.00 89.00 102 GLY A CA 1
ATOM 782 C C . GLY A 1 102 ? 0.869 2.645 19.402 1.00 89.00 102 GLY A C 1
ATOM 783 O O . GLY A 1 102 ? 0.135 3.378 20.057 1.00 89.00 102 GLY A O 1
ATOM 784 N N . GLN A 1 103 ? 0.418 1.530 18.824 1.00 91.25 103 GLN A N 1
ATOM 785 C CA . GLN A 1 103 ? -0.954 1.024 18.974 1.00 91.25 103 GLN A CA 1
ATOM 786 C C . GLN A 1 103 ? -1.195 0.490 20.389 1.00 91.25 103 GLN A C 1
ATOM 788 O O . GLN A 1 103 ? -2.126 0.926 21.067 1.00 91.25 103 GLN A O 1
ATOM 793 N N . THR A 1 104 ? -0.311 -0.385 20.872 1.00 94.50 104 THR A N 1
ATOM 794 C CA . THR A 1 104 ? -0.424 -0.973 22.214 1.00 94.50 104 THR A CA 1
ATOM 795 C C . THR A 1 104 ? -0.281 0.059 23.317 1.00 94.50 104 THR A C 1
ATOM 797 O O . THR A 1 104 ? -1.037 0.026 24.285 1.00 94.50 104 THR A O 1
ATOM 800 N N . PHE A 1 105 ? 0.650 1.010 23.171 1.00 94.75 105 PHE A N 1
ATOM 801 C CA . PHE A 1 105 ? 0.809 2.087 24.145 1.00 94.75 105 PHE A CA 1
ATOM 802 C C . PHE A 1 105 ? -0.478 2.903 24.260 1.00 94.75 105 PHE A C 1
ATOM 804 O O . PHE A 1 105 ? -0.968 3.103 25.368 1.00 94.75 105 PHE A O 1
ATOM 811 N N . ARG A 1 106 ? -1.071 3.307 23.129 1.00 94.94 106 ARG A N 1
ATOM 812 C CA . ARG A 1 106 ? -2.326 4.069 23.118 1.00 94.94 106 ARG A CA 1
ATOM 813 C C . ARG A 1 106 ? -3.464 3.311 23.790 1.00 94.94 106 ARG A C 1
ATOM 815 O O . ARG A 1 106 ? -4.104 3.850 24.690 1.00 94.94 106 ARG A O 1
ATOM 822 N N . PHE A 1 107 ? -3.667 2.045 23.427 1.00 97.00 107 PHE A N 1
ATOM 823 C CA . PHE A 1 107 ? -4.722 1.224 24.022 1.00 97.00 107 PHE A CA 1
ATOM 824 C C . PHE A 1 107 ? -4.578 1.085 25.544 1.00 97.00 107 PHE A C 1
ATOM 826 O O . PHE A 1 107 ? -5.558 1.194 26.279 1.00 97.00 107 PHE A O 1
ATOM 833 N N . VAL A 1 108 ? -3.357 0.870 26.040 1.00 96.62 108 VAL A N 1
ATOM 834 C CA . VAL A 1 108 ? -3.099 0.614 27.467 1.00 96.62 108 VAL A CA 1
ATOM 835 C C . VAL A 1 108 ? -3.022 1.907 28.282 1.00 96.62 108 VAL A C 1
ATOM 837 O O . VAL A 1 108 ? -3.503 1.950 29.413 1.00 96.62 108 VAL A O 1
ATOM 840 N N . ARG A 1 109 ? -2.410 2.966 27.740 1.00 95.06 109 ARG A N 1
ATOM 841 C CA . ARG A 1 109 ? -2.032 4.174 28.494 1.00 95.06 109 ARG A CA 1
ATOM 842 C C . ARG A 1 109 ? -2.853 5.411 28.156 1.00 95.06 109 ARG A C 1
ATOM 844 O O . ARG A 1 109 ? -3.002 6.250 29.045 1.00 95.06 109 ARG A O 1
ATOM 851 N N . GLU A 1 110 ? -3.386 5.534 26.945 1.00 95.44 110 GLU A N 1
ATOM 852 C CA . GLU A 1 110 ? -4.095 6.744 26.505 1.00 95.44 110 GLU A CA 1
ATOM 853 C C . GLU A 1 110 ? -5.611 6.598 26.542 1.00 95.44 110 GLU A C 1
ATOM 855 O O . GLU A 1 110 ? -6.263 7.520 27.012 1.00 95.44 110 GLU A O 1
ATOM 860 N N . VAL A 1 111 ? -6.169 5.451 26.142 1.00 97.25 111 VAL A N 1
ATOM 861 C CA . VAL A 1 111 ? -7.615 5.196 26.264 1.00 97.25 111 VAL A CA 1
ATOM 862 C C . VAL A 1 111 ? -8.021 5.216 27.742 1.00 97.25 111 VAL A C 1
ATOM 864 O O . VAL A 1 111 ? -7.416 4.513 28.562 1.00 97.25 111 VAL A O 1
ATOM 867 N N . LYS A 1 112 ? -9.040 6.007 28.093 1.00 96.94 112 LYS A N 1
ATOM 868 C CA . LYS A 1 112 ? -9.524 6.173 29.473 1.00 96.94 112 LYS A CA 1
ATOM 869 C C . LYS A 1 112 ? -10.960 5.711 29.651 1.00 96.94 112 LYS A C 1
ATOM 871 O O . LYS A 1 112 ? -11.764 5.718 28.723 1.00 96.94 112 LYS A O 1
ATOM 876 N N . VAL A 1 113 ? -11.295 5.351 30.890 1.00 98.12 113 VAL A N 1
ATOM 877 C CA . VAL A 1 113 ? -12.691 5.189 31.309 1.00 98.12 113 VAL A CA 1
ATOM 878 C C . VAL A 1 113 ? -13.445 6.494 31.057 1.00 98.12 113 VAL A C 1
ATOM 880 O O . VAL A 1 113 ? -12.994 7.566 31.454 1.00 98.12 113 VAL A O 1
ATOM 883 N N . GLY A 1 114 ? -14.600 6.394 30.403 1.00 97.00 114 GLY A N 1
ATOM 884 C CA . GLY A 1 114 ? -15.431 7.531 30.012 1.00 97.00 114 GLY A CA 1
ATOM 885 C C . GLY A 1 114 ? -15.234 8.013 28.572 1.00 97.00 114 GLY A C 1
ATOM 886 O O . GLY A 1 114 ? -16.109 8.736 28.086 1.00 97.00 114 GLY A O 1
ATOM 887 N N . ASP A 1 115 ? -14.167 7.589 27.884 1.00 97.88 115 ASP A N 1
ATOM 888 C CA . ASP A 1 115 ? -13.983 7.859 26.455 1.00 97.88 115 ASP A CA 1
ATOM 889 C C . ASP A 1 115 ? -15.056 7.141 25.623 1.00 97.88 115 ASP A C 1
ATOM 891 O O . ASP A 1 115 ? -15.491 6.031 25.953 1.00 97.88 115 ASP A O 1
ATOM 895 N N . SER A 1 116 ? -15.459 7.759 24.514 1.00 97.81 116 SER A N 1
ATOM 896 C CA . SER A 1 116 ? -16.285 7.105 23.504 1.00 97.81 116 SER A CA 1
ATOM 897 C C . SER A 1 116 ? -15.429 6.124 22.695 1.00 97.81 116 SER A C 1
ATOM 899 O O . SER A 1 116 ? -14.250 6.362 22.424 1.00 97.81 116 SER A O 1
ATOM 901 N N . VAL A 1 117 ? -16.026 5.015 22.272 1.00 98.25 117 VAL A N 1
ATOM 902 C CA . VAL A 1 117 ? -15.371 4.031 21.403 1.00 98.25 117 VAL A CA 1
ATOM 903 C C . VAL A 1 117 ? -16.311 3.600 20.292 1.00 98.25 117 VAL A C 1
ATOM 905 O O . VAL A 1 117 ? -17.520 3.500 20.501 1.00 98.25 117 VAL A O 1
ATOM 908 N N . VAL A 1 118 ? -15.748 3.358 19.115 1.00 97.81 118 VAL A N 1
ATOM 909 C CA . VAL A 1 118 ? -16.458 2.877 17.938 1.00 97.81 118 VAL A CA 1
ATOM 910 C C . VAL A 1 118 ? -15.748 1.649 17.383 1.00 97.81 118 VAL A C 1
ATOM 912 O O . VAL A 1 118 ? -14.521 1.622 17.302 1.00 97.81 118 VAL A O 1
ATOM 915 N N . THR A 1 119 ? -16.519 0.649 16.966 1.00 97.69 119 THR A N 1
ATOM 916 C CA . THR A 1 119 ? -16.043 -0.464 16.136 1.00 97.69 119 THR A CA 1
ATOM 917 C C . THR A 1 119 ? -16.943 -0.624 14.909 1.00 97.69 119 THR A C 1
ATOM 919 O O . THR A 1 119 ? -18.067 -0.125 14.907 1.00 97.69 119 THR A O 1
ATOM 922 N N . TYR A 1 120 ? -16.451 -1.247 13.838 1.00 96.44 120 TYR A N 1
ATOM 923 C CA . TYR A 1 120 ? -17.143 -1.317 12.545 1.00 96.44 120 TYR A CA 1
ATOM 924 C C . TYR A 1 120 ? -17.338 -2.760 12.100 1.00 96.44 120 TYR A C 1
ATOM 926 O O . TYR A 1 120 ? -16.371 -3.521 12.086 1.00 96.44 120 TYR A O 1
ATOM 934 N N . ASP A 1 121 ? -18.553 -3.085 11.667 1.00 94.75 121 ASP A N 1
ATOM 935 C CA . ASP A 1 121 ? -18.869 -4.313 10.949 1.00 94.75 121 ASP A CA 1
ATOM 936 C C . ASP A 1 121 ? -18.991 -4.024 9.443 1.00 94.75 121 ASP A C 1
ATOM 938 O O . ASP A 1 121 ? -19.959 -3.392 9.002 1.00 94.75 121 ASP A O 1
ATOM 942 N N . PRO A 1 122 ? -18.032 -4.482 8.619 1.00 89.19 122 PRO A N 1
ATOM 943 C CA . PRO A 1 122 ? -18.115 -4.347 7.171 1.00 89.19 122 PRO A CA 1
ATOM 944 C C . PRO A 1 122 ? -19.280 -5.114 6.539 1.00 89.19 122 PRO A C 1
ATOM 946 O O . PRO A 1 122 ? -19.731 -4.705 5.469 1.00 89.19 122 PRO A O 1
ATOM 949 N N . SER A 1 123 ? -19.753 -6.200 7.163 1.00 88.25 123 SER A N 1
ATOM 950 C CA . SER A 1 123 ? -20.782 -7.079 6.595 1.00 88.25 123 SER A CA 1
ATOM 951 C C . SER A 1 123 ? -22.169 -6.435 6.627 1.00 88.25 123 SER A C 1
ATOM 953 O O . SER A 1 123 ? -22.876 -6.445 5.620 1.00 88.25 123 SER A O 1
ATOM 955 N N . THR A 1 124 ? -22.518 -5.785 7.740 1.00 91.75 124 THR A N 1
ATOM 956 C CA . THR A 1 124 ? -23.762 -5.014 7.886 1.00 91.75 124 THR A CA 1
ATOM 957 C C . THR A 1 124 ? -23.589 -3.520 7.605 1.00 91.75 124 THR A C 1
ATOM 959 O O . THR A 1 124 ? -24.577 -2.795 7.515 1.00 91.75 124 THR A O 1
ATOM 962 N N . ARG A 1 125 ? -22.347 -3.049 7.412 1.00 94.56 125 ARG A N 1
ATOM 963 C CA . ARG A 1 125 ? -21.976 -1.634 7.216 1.00 94.56 125 ARG A CA 1
ATOM 964 C C . ARG A 1 125 ? -22.421 -0.738 8.375 1.00 94.56 125 ARG A C 1
ATOM 966 O O . ARG A 1 125 ? -22.848 0.400 8.165 1.00 94.56 125 ARG A O 1
ATOM 973 N N . VAL A 1 126 ? -22.283 -1.222 9.605 1.00 95.06 126 VAL A N 1
ATOM 974 C CA . VAL A 1 126 ? -22.711 -0.519 10.821 1.00 95.06 126 VAL A CA 1
ATOM 975 C C . VAL A 1 126 ? -21.524 -0.219 11.729 1.00 95.06 126 VAL A C 1
ATOM 977 O O . VAL A 1 126 ? -20.621 -1.035 11.905 1.00 95.06 126 VAL A O 1
ATOM 980 N N . TYR A 1 127 ? -21.534 0.972 12.326 1.00 97.12 127 TYR A N 1
ATOM 981 C CA . TYR A 1 127 ? -20.652 1.327 13.431 1.00 97.12 127 TYR A CA 1
ATOM 982 C C . TYR A 1 127 ? -21.364 1.112 14.762 1.00 97.12 127 TYR A C 1
ATOM 984 O O . TYR A 1 127 ? -22.425 1.689 14.992 1.00 97.12 127 TYR A O 1
ATOM 992 N N . LEU A 1 128 ? -20.765 0.332 15.656 1.00 97.94 128 LEU A N 1
ATOM 993 C CA . LEU A 1 128 ? -21.234 0.158 17.025 1.00 97.94 128 LEU A CA 1
ATOM 994 C C . LEU A 1 128 ? -20.533 1.175 17.926 1.00 97.94 128 LEU A C 1
ATOM 996 O O . LEU A 1 128 ? -19.304 1.225 17.969 1.00 97.94 128 LEU A O 1
ATOM 1000 N N . VAL A 1 129 ? -21.317 1.987 18.634 1.00 98.19 129 VAL A N 1
ATOM 1001 C CA . VAL A 1 129 ? -20.836 3.110 19.445 1.00 98.19 129 VAL A CA 1
ATOM 1002 C C . VAL A 1 129 ? -21.052 2.814 20.924 1.00 98.19 129 VAL A C 1
ATOM 1004 O O . VAL A 1 129 ? -22.137 2.410 21.348 1.00 98.19 129 VAL A O 1
ATOM 1007 N N . GLY A 1 130 ? -20.022 3.030 21.735 1.00 98.00 130 GLY A N 1
ATOM 1008 C CA . GLY A 1 130 ? -20.035 2.749 23.165 1.00 98.00 130 GLY A CA 1
ATOM 1009 C C . GLY A 1 130 ? -19.232 3.749 23.983 1.00 98.00 130 GLY A C 1
ATOM 1010 O O . GLY A 1 130 ? -18.760 4.768 23.473 1.00 98.00 130 GLY A O 1
ATOM 1011 N N . THR A 1 131 ? -19.116 3.449 25.271 1.00 98.38 131 THR A N 1
ATOM 1012 C CA . THR A 1 131 ? -18.310 4.187 26.249 1.00 98.38 131 THR A CA 1
ATOM 1013 C C . THR A 1 131 ? -17.415 3.202 26.988 1.00 98.38 131 THR A C 1
ATOM 1015 O O . THR A 1 131 ? -17.910 2.187 27.476 1.00 98.38 131 THR A O 1
ATOM 1018 N N . ILE A 1 132 ? -16.122 3.493 27.110 1.00 98.56 132 ILE A N 1
ATOM 1019 C CA . ILE A 1 132 ? -15.178 2.665 27.871 1.00 98.56 132 ILE A CA 1
ATOM 1020 C C . ILE A 1 132 ? -15.549 2.696 29.360 1.00 98.56 132 ILE A C 1
ATOM 1022 O O . ILE A 1 132 ? -15.674 3.770 29.951 1.00 98.56 132 ILE A O 1
ATOM 1026 N N . THR A 1 133 ? -15.699 1.526 29.982 1.00 98.50 133 THR A N 1
ATOM 1027 C CA . THR A 1 133 ? -16.119 1.373 31.389 1.00 98.50 133 THR A CA 1
ATOM 1028 C C . THR A 1 133 ? -15.075 0.721 32.287 1.00 98.50 133 THR A C 1
ATOM 1030 O O . THR A 1 133 ? -15.281 0.650 33.498 1.00 98.50 133 THR A O 1
ATOM 1033 N N . SER A 1 134 ? -13.943 0.265 31.741 1.00 98.50 134 SER A N 1
ATOM 1034 C CA . SER A 1 134 ? -12.839 -0.260 32.546 1.00 98.50 134 SER A CA 1
ATOM 1035 C C . SER A 1 134 ? -11.475 0.267 32.123 1.00 98.50 134 SER A C 1
ATOM 1037 O O . SER A 1 134 ? -11.233 0.635 30.967 1.00 98.50 134 SER A O 1
ATOM 1039 N N . GLU A 1 135 ? -10.547 0.213 33.074 1.00 98.19 135 GLU A N 1
ATOM 1040 C CA . GLU A 1 135 ? -9.127 0.204 32.753 1.00 98.19 135 GLU A CA 1
ATOM 1041 C C . GLU A 1 135 ? -8.762 -1.031 31.915 1.00 98.19 135 GLU A C 1
ATOM 1043 O O . GLU A 1 135 ? -9.555 -1.971 31.768 1.00 98.19 135 GLU A O 1
ATOM 1048 N N . TYR A 1 136 ? -7.565 -1.000 31.335 1.00 98.19 136 TYR A N 1
ATOM 1049 C CA . TYR A 1 136 ? -6.999 -2.124 30.598 1.00 98.19 136 TYR A CA 1
ATOM 1050 C C . TYR A 1 136 ? -6.908 -3.379 31.480 1.00 98.19 136 TYR A C 1
ATOM 1052 O O . TYR A 1 136 ? -6.503 -3.300 32.643 1.00 98.19 136 TYR A O 1
ATOM 1060 N N . PHE A 1 137 ? -7.219 -4.536 30.901 1.00 98.06 137 PHE A N 1
ATOM 1061 C CA . PHE A 1 137 ? -6.955 -5.840 31.498 1.00 98.06 137 PHE A CA 1
ATOM 1062 C C . PHE A 1 137 ? -6.543 -6.862 30.432 1.00 98.06 137 PHE A C 1
ATOM 1064 O O . PHE A 1 137 ? -6.764 -6.663 29.239 1.00 98.06 137 PHE A O 1
ATOM 1071 N N . PHE A 1 138 ? -5.922 -7.951 30.878 1.00 97.62 138 PHE A N 1
ATOM 1072 C CA . PHE A 1 138 ? -5.462 -9.044 30.027 1.00 97.62 138 PHE A CA 1
ATOM 1073 C C . PHE A 1 138 ? -6.295 -10.295 30.313 1.00 97.62 138 PHE A C 1
ATOM 1075 O O . PHE A 1 138 ? -6.353 -10.724 31.467 1.00 97.62 138 PHE A O 1
ATOM 1082 N N . ASP A 1 139 ? -6.936 -10.857 29.291 1.00 96.50 139 ASP A N 1
ATOM 1083 C CA . ASP A 1 139 ? -7.782 -12.046 29.392 1.00 96.50 139 ASP A CA 1
ATOM 1084 C C . ASP A 1 139 ? -7.792 -12.826 28.069 1.00 96.50 139 ASP A C 1
ATOM 1086 O O . ASP A 1 139 ? -8.403 -12.413 27.087 1.00 96.50 139 ASP A O 1
ATOM 1090 N N . GLU A 1 140 ? -7.122 -13.979 28.050 1.00 94.94 140 GLU A N 1
ATOM 1091 C CA . GLU A 1 140 ? -7.014 -14.838 26.863 1.00 94.94 140 GLU A CA 1
ATOM 1092 C C . GLU A 1 140 ? -8.278 -15.660 26.575 1.00 94.94 140 GLU A C 1
ATOM 1094 O O . GLU A 1 140 ? -8.342 -16.349 25.560 1.00 94.94 140 GLU A O 1
ATOM 1099 N N . SER A 1 141 ? -9.272 -15.633 27.468 1.00 94.69 141 SER A N 1
ATOM 1100 C CA . SER A 1 141 ? -10.497 -16.428 27.326 1.00 94.69 141 SER A CA 1
ATOM 1101 C C . SER A 1 141 ? -11.620 -15.692 26.591 1.00 94.69 141 SER A C 1
ATOM 1103 O O . SER A 1 141 ? -12.588 -16.322 26.162 1.00 94.69 141 SER A O 1
ATOM 1105 N N . LEU A 1 142 ? -11.513 -14.365 26.442 1.00 92.88 142 LEU A N 1
ATOM 1106 C CA . LEU A 1 142 ? -12.582 -13.543 25.875 1.00 92.88 142 LEU A CA 1
ATOM 1107 C C . LEU A 1 142 ? -12.559 -13.501 24.351 1.00 92.88 142 LEU A C 1
ATOM 1109 O O . LEU A 1 142 ? -13.619 -13.630 23.746 1.00 92.88 142 LEU A O 1
ATOM 1113 N N . VAL A 1 143 ? -11.397 -13.321 23.729 1.00 94.06 143 VAL A N 1
ATOM 1114 C CA . VAL A 1 143 ? -11.245 -13.271 22.269 1.00 94.06 143 VAL A CA 1
ATOM 1115 C C . VAL A 1 143 ? -9.995 -14.064 21.902 1.00 94.06 143 VAL A C 1
ATOM 1117 O O . VAL A 1 143 ? -8.939 -13.835 22.482 1.00 94.06 143 VAL A O 1
ATOM 1120 N N . GLU A 1 144 ? -10.130 -15.012 20.969 1.00 87.50 144 GLU A N 1
ATOM 1121 C CA . GLU A 1 144 ? -9.137 -16.069 20.697 1.00 87.50 144 GLU A CA 1
ATOM 1122 C C . GLU A 1 144 ? -7.709 -15.534 20.476 1.00 87.50 144 GLU A C 1
ATOM 1124 O O . GLU A 1 144 ? -6.758 -16.038 21.087 1.00 87.50 144 GLU A O 1
ATOM 1129 N N . ASP A 1 145 ? -7.578 -14.473 19.673 1.00 90.75 145 ASP A N 1
ATOM 1130 C CA . ASP A 1 145 ? -6.287 -13.864 19.318 1.00 90.75 145 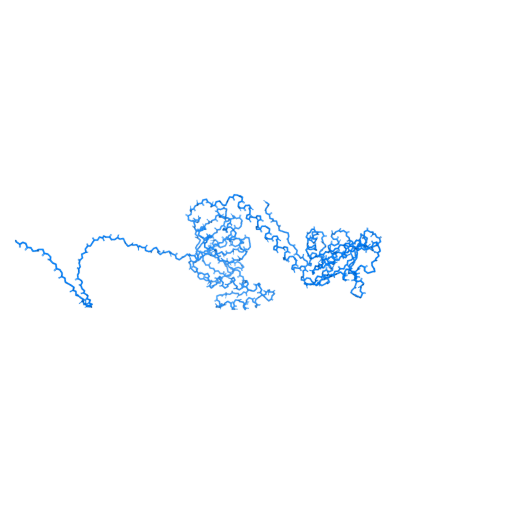ASP A CA 1
ATOM 1131 C C . ASP A 1 145 ? -6.027 -12.505 20.001 1.00 90.75 145 ASP A C 1
ATOM 1133 O O . ASP A 1 145 ? -4.898 -12.007 19.961 1.00 90.75 145 ASP A O 1
ATOM 1137 N N . ASP A 1 146 ? -7.033 -11.936 20.677 1.00 95.75 146 ASP A N 1
ATOM 1138 C CA . ASP A 1 146 ? -7.013 -10.561 21.196 1.00 95.75 146 ASP A CA 1
ATOM 1139 C C . ASP A 1 146 ? -7.179 -10.518 22.724 1.00 95.75 146 ASP A C 1
ATOM 1141 O O . ASP A 1 146 ? -8.242 -10.171 23.240 1.00 95.75 146 ASP A O 1
ATOM 1145 N N . PRO A 1 147 ? -6.132 -10.844 23.503 1.00 96.56 147 PRO A N 1
ATOM 1146 C CA . PRO A 1 147 ? -6.256 -10.939 24.954 1.00 96.56 147 PRO A CA 1
ATOM 1147 C C . PRO A 1 147 ? -6.249 -9.574 25.656 1.00 96.56 147 PRO A C 1
ATOM 1149 O O . PRO A 1 147 ? -6.509 -9.479 26.855 1.00 96.56 147 PRO A O 1
ATOM 1152 N N . ASN A 1 148 ? -5.915 -8.495 24.951 1.00 97.56 148 ASN A N 1
ATOM 1153 C CA . ASN A 1 148 ? -5.766 -7.167 25.534 1.00 97.56 148 ASN A CA 1
ATOM 1154 C C . ASN A 1 148 ? -7.095 -6.421 25.479 1.00 97.56 148 ASN A C 1
ATOM 1156 O O . ASN A 1 148 ? -7.459 -5.894 24.434 1.00 97.56 148 ASN A O 1
ATOM 1160 N N . CYS A 1 149 ? -7.798 -6.339 26.607 1.00 98.12 149 CYS A N 1
ATOM 1161 C CA . CYS A 1 149 ? -9.210 -5.977 26.641 1.00 98.12 149 CYS A CA 1
ATOM 1162 C C . CYS A 1 149 ? -9.508 -4.699 27.440 1.00 98.12 149 CYS A C 1
ATOM 1164 O O . CYS A 1 149 ? -8.794 -4.311 28.372 1.00 98.12 149 CYS A O 1
ATOM 1166 N N . ARG A 1 150 ? -10.638 -4.071 27.099 1.00 98.56 150 ARG A N 1
ATOM 1167 C CA . ARG A 1 150 ? -11.349 -3.068 27.904 1.00 98.56 150 ARG A CA 1
ATOM 1168 C C . ARG A 1 150 ? -12.848 -3.329 27.835 1.00 98.56 150 ARG A C 1
ATOM 1170 O O . ARG A 1 150 ? -13.355 -3.714 26.786 1.00 98.56 150 ARG A O 1
ATOM 1177 N N . ARG A 1 151 ? -13.567 -3.092 28.934 1.00 98.69 151 ARG A N 1
ATOM 1178 C CA . ARG A 1 151 ? -15.032 -3.178 28.960 1.00 98.69 151 ARG A CA 1
ATOM 1179 C C . ARG A 1 151 ? -15.657 -1.934 28.352 1.00 98.69 151 ARG A C 1
ATOM 1181 O O . ARG A 1 151 ? -15.119 -0.830 28.472 1.00 98.69 151 ARG A O 1
ATOM 1188 N N . VAL A 1 152 ? -16.806 -2.134 27.721 1.00 98.62 152 VAL A N 1
ATOM 1189 C CA . VAL A 1 152 ? -17.557 -1.110 27.004 1.00 98.62 152 VAL A CA 1
ATOM 1190 C C . VAL A 1 152 ? -19.022 -1.206 27.386 1.00 98.62 152 VAL A C 1
ATOM 1192 O O . VAL A 1 152 ? -19.605 -2.282 27.370 1.00 98.62 152 VAL A O 1
ATOM 1195 N N . GLN A 1 153 ? -19.644 -0.070 27.677 1.00 98.44 153 GLN A N 1
ATOM 1196 C CA . GLN A 1 153 ? -21.095 0.040 27.641 1.00 98.44 153 GLN A CA 1
ATOM 1197 C C . GLN A 1 153 ? -21.504 0.480 26.238 1.00 98.44 153 GLN A C 1
ATOM 1199 O O . GLN A 1 153 ? -21.309 1.642 25.869 1.00 98.44 153 GLN A O 1
ATOM 1204 N N . TRP A 1 154 ? -22.063 -0.438 25.453 1.00 98.19 154 TRP A N 1
ATOM 1205 C CA . TRP A 1 154 ? -22.604 -0.113 24.135 1.00 98.19 154 TRP A CA 1
ATOM 1206 C C . TRP A 1 154 ? -23.855 0.758 24.268 1.00 98.19 154 TRP A C 1
ATOM 1208 O O . TRP A 1 154 ? -24.681 0.546 25.160 1.00 98.19 154 TRP A O 1
ATOM 1218 N N . ARG A 1 155 ? -23.950 1.775 23.407 1.00 97.12 155 ARG A N 1
ATOM 1219 C CA . ARG A 1 155 ? -25.008 2.796 23.404 1.00 97.12 155 ARG A CA 1
ATOM 1220 C C . ARG A 1 155 ? -25.938 2.662 22.204 1.00 97.12 155 ARG A C 1
ATOM 1222 O O . ARG A 1 155 ? -27.116 2.974 22.329 1.00 97.12 155 ARG A O 1
ATOM 1229 N N . GLY A 1 156 ? -25.425 2.195 21.069 1.00 95.88 156 GLY A N 1
ATOM 1230 C CA . GLY A 1 156 ? -26.227 1.962 19.875 1.00 95.88 156 GLY A CA 1
ATOM 1231 C C . GLY A 1 156 ? -25.387 1.869 18.611 1.00 95.88 156 GLY A C 1
ATOM 1232 O O . GLY A 1 156 ? -24.162 1.762 18.662 1.00 95.88 156 GLY A O 1
ATOM 1233 N N . GLU A 1 157 ? -26.076 1.908 17.481 1.00 96.25 157 GLU A N 1
ATOM 1234 C CA . GLU A 1 157 ? -25.520 1.653 16.159 1.00 96.25 157 GLU A CA 1
ATOM 1235 C C . GLU A 1 157 ? -25.761 2.840 15.227 1.00 96.25 157 GLU A C 1
ATOM 1237 O O . GLU A 1 157 ? -26.825 3.459 15.252 1.00 96.25 157 GLU A O 1
ATOM 1242 N N . VAL A 1 158 ? -24.772 3.145 14.389 1.00 96.06 158 VAL A N 1
ATOM 1243 C CA . VAL A 1 158 ? -24.851 4.177 13.352 1.00 96.06 158 VAL A CA 1
ATOM 1244 C C . VAL A 1 158 ? -24.583 3.523 11.992 1.00 96.06 158 VAL A C 1
ATOM 1246 O O . VAL A 1 158 ? -23.459 3.071 11.744 1.00 96.06 158 VAL A O 1
ATOM 1249 N N . PRO A 1 159 ? -25.581 3.462 11.088 1.00 94.50 159 PRO A N 1
ATOM 1250 C CA . PRO A 1 159 ? -25.375 2.971 9.731 1.00 94.50 159 PRO A CA 1
ATOM 1251 C C . PRO A 1 159 ? -24.351 3.829 8.987 1.00 94.50 159 PRO A C 1
ATOM 1253 O O . PRO A 1 159 ? -24.472 5.057 8.945 1.00 94.50 159 PRO A O 1
ATOM 1256 N N . ARG A 1 160 ? -23.366 3.193 8.341 1.00 93.88 160 ARG A N 1
ATOM 1257 C CA . ARG A 1 160 ? -22.323 3.895 7.576 1.00 93.88 160 ARG A CA 1
ATOM 1258 C C . ARG A 1 160 ? -22.913 4.808 6.509 1.00 93.88 160 ARG A C 1
ATOM 1260 O O . ARG A 1 160 ? -22.338 5.851 6.216 1.00 93.88 160 ARG A O 1
ATOM 1267 N N . ASP A 1 161 ? -24.033 4.418 5.919 1.00 89.88 161 ASP A N 1
ATOM 1268 C CA . ASP A 1 161 ? -24.619 5.116 4.778 1.00 89.88 161 ASP A CA 1
ATOM 1269 C C . ASP A 1 161 ? -25.221 6.479 5.149 1.00 89.88 161 ASP A C 1
ATOM 1271 O O . ASP A 1 161 ? -25.311 7.341 4.278 1.00 89.88 161 ASP A O 1
ATOM 1275 N N . LEU A 1 162 ? -25.515 6.716 6.434 1.00 89.50 162 LEU A N 1
ATOM 1276 C CA . LEU A 1 162 ? -25.975 8.014 6.943 1.00 89.50 162 LEU A CA 1
ATOM 1277 C C . LEU A 1 162 ? -24.842 9.025 7.168 1.00 89.50 162 LEU A C 1
ATOM 1279 O O . LEU A 1 162 ? -25.119 10.204 7.362 1.00 89.50 162 LEU A O 1
ATOM 1283 N N . LEU A 1 163 ? -23.584 8.578 7.149 1.00 90.00 163 LEU A N 1
ATOM 1284 C CA . LEU A 1 163 ? -22.425 9.439 7.380 1.00 90.00 163 LEU A CA 1
ATOM 1285 C C . LEU A 1 163 ? -22.051 10.236 6.127 1.00 90.00 163 LEU A C 1
ATOM 1287 O O . LEU A 1 163 ? -22.121 9.730 4.998 1.00 90.00 163 LEU A O 1
ATOM 1291 N N . SER A 1 164 ? -21.546 11.446 6.342 1.00 87.38 164 SER A N 1
ATOM 1292 C CA . SER A 1 164 ? -20.878 12.254 5.323 1.00 87.38 164 SER A CA 1
ATOM 1293 C C . SER A 1 164 ? -19.660 11.545 4.710 1.00 87.38 164 SER A C 1
ATOM 1295 O O . SER A 1 164 ? -19.060 10.647 5.311 1.00 87.38 164 SER A O 1
ATOM 1297 N N . VAL A 1 165 ? -19.260 11.964 3.504 1.00 82.81 165 VAL A N 1
ATOM 1298 C CA . VAL A 1 165 ? -18.046 11.468 2.826 1.00 82.81 165 VAL A CA 1
ATOM 1299 C C . VAL A 1 165 ? -16.794 11.737 3.668 1.00 82.81 165 VAL A C 1
ATOM 1301 O O . VAL A 1 165 ? -15.994 10.829 3.891 1.00 82.81 165 VAL A O 1
ATOM 1304 N N . SER A 1 166 ? -16.670 12.942 4.230 1.00 83.25 166 SER A N 1
ATOM 1305 C CA . SER A 1 166 ? -15.543 13.317 5.095 1.00 83.25 166 SER A CA 1
ATOM 1306 C C . SER A 1 166 ? -15.406 12.398 6.318 1.00 83.25 166 SER A C 1
ATOM 1308 O O . SER A 1 166 ? -14.319 11.879 6.607 1.00 83.25 166 SER A O 1
ATOM 1310 N N . THR A 1 167 ? -16.517 12.089 6.992 1.00 89.88 167 THR A N 1
ATOM 1311 C CA . THR A 1 167 ? -16.509 11.150 8.121 1.00 89.88 167 THR A CA 1
ATOM 1312 C C . THR A 1 167 ? -16.247 9.718 7.660 1.00 89.88 167 THR A C 1
ATOM 1314 O O . THR A 1 167 ? -15.451 9.009 8.277 1.00 89.88 167 THR A O 1
ATOM 1317 N N . LYS A 1 168 ? -16.819 9.282 6.529 1.00 90.25 168 LYS A N 1
ATOM 1318 C CA . LYS A 1 168 ? -16.527 7.969 5.926 1.00 90.25 168 LYS A CA 1
ATOM 1319 C C . LYS A 1 168 ? -15.037 7.780 5.631 1.00 90.25 168 LYS A C 1
ATOM 1321 O O . LYS A 1 168 ? -14.549 6.669 5.854 1.00 90.25 168 LYS A O 1
ATOM 1326 N N . ASN A 1 169 ? -14.355 8.827 5.165 1.00 82.69 169 ASN A N 1
ATOM 1327 C CA . ASN A 1 169 ? -12.916 8.844 4.891 1.00 82.69 169 ASN A CA 1
ATOM 1328 C C . ASN A 1 169 ? -12.103 8.810 6.190 1.00 82.69 169 ASN A C 1
ATOM 1330 O O . ASN A 1 169 ? -11.228 7.960 6.341 1.00 82.69 169 ASN A O 1
ATOM 1334 N N . SER A 1 170 ? -12.456 9.651 7.168 1.00 86.75 170 SER A N 1
ATOM 1335 C CA . SER A 1 170 ? -11.815 9.673 8.493 1.00 86.75 170 SER A CA 1
ATOM 1336 C C . SER A 1 170 ? -11.887 8.313 9.201 1.00 86.75 170 SER A C 1
ATOM 1338 O O . SER A 1 170 ? -10.904 7.841 9.769 1.00 86.75 170 SER A O 1
ATOM 1340 N N . LEU A 1 171 ? -13.038 7.638 9.127 1.00 91.44 171 LEU A N 1
ATOM 1341 C CA . LEU A 1 171 ? -13.245 6.313 9.721 1.00 91.44 171 LEU A CA 1
ATOM 1342 C C . LEU A 1 171 ? -12.642 5.171 8.886 1.00 91.44 171 LEU A C 1
ATOM 1344 O O . LEU A 1 171 ? -12.582 4.034 9.357 1.00 91.44 171 LEU A O 1
ATOM 1348 N N . GLY A 1 172 ? -12.208 5.448 7.654 1.00 83.31 172 GLY A N 1
ATOM 1349 C CA . GLY A 1 172 ? -11.619 4.480 6.727 1.00 83.31 172 GLY A CA 1
ATOM 1350 C C . GLY A 1 172 ? -10.145 4.153 6.991 1.00 83.31 172 GLY A C 1
ATOM 1351 O O . GLY A 1 172 ? -9.598 3.277 6.327 1.00 83.31 172 GLY A O 1
ATOM 1352 N N . ALA A 1 173 ? -9.491 4.814 7.954 1.00 79.38 173 ALA A N 1
ATOM 1353 C CA . ALA A 1 173 ? -8.071 4.609 8.240 1.00 79.38 173 ALA A CA 1
ATOM 1354 C C . ALA A 1 173 ? -7.751 3.149 8.622 1.00 79.38 173 ALA A C 1
ATOM 1356 O O . ALA A 1 173 ? -8.409 2.558 9.475 1.00 79.38 173 ALA A O 1
ATOM 1357 N N . ILE A 1 174 ? -6.705 2.568 8.027 1.00 75.56 174 ILE A N 1
ATOM 1358 C CA . ILE A 1 174 ? -6.405 1.121 8.105 1.00 75.56 174 ILE A CA 1
ATOM 1359 C C . ILE A 1 174 ? -5.959 0.670 9.512 1.00 75.56 174 ILE A C 1
ATOM 1361 O O . ILE A 1 174 ? -6.068 -0.503 9.854 1.00 75.56 174 ILE A O 1
ATOM 1365 N N . SER A 1 175 ? -5.485 1.591 10.354 1.00 80.50 175 SER A N 1
ATOM 1366 C CA . SER A 1 175 ? -4.977 1.281 11.697 1.00 80.50 175 SER A CA 1
ATOM 1367 C C . SER A 1 175 ? -6.041 0.645 12.606 1.00 80.50 175 SER A C 1
ATOM 1369 O O . SER A 1 175 ? -7.195 1.075 12.595 1.00 80.50 175 SER A O 1
ATOM 1371 N N . THR A 1 176 ? -5.637 -0.316 13.448 1.00 86.12 176 THR A N 1
ATOM 1372 C CA . THR A 1 176 ? -6.511 -0.982 14.438 1.00 86.12 176 THR A CA 1
ATOM 1373 C C . THR A 1 176 ? -7.140 0.016 15.407 1.00 86.12 176 THR A C 1
ATOM 1375 O O . THR A 1 176 ? -8.337 -0.045 15.666 1.00 86.12 176 THR A O 1
ATOM 1378 N N . LEU A 1 177 ? -6.335 0.955 15.907 1.00 93.62 177 LEU A N 1
ATOM 1379 C CA . LEU A 1 177 ? -6.710 1.988 16.861 1.00 93.62 177 LEU A CA 1
ATOM 1380 C C . LEU A 1 177 ? -6.255 3.375 16.405 1.00 93.62 177 LEU A C 1
ATOM 1382 O O . LEU A 1 177 ? -5.077 3.604 16.104 1.00 93.62 177 LEU A O 1
ATOM 1386 N N . PHE A 1 178 ? -7.175 4.336 16.412 1.00 92.75 178 PHE A N 1
ATOM 1387 C CA . PHE A 1 178 ? -6.868 5.744 16.168 1.00 92.75 178 PHE A CA 1
ATOM 1388 C C . PHE A 1 178 ? -7.904 6.673 16.799 1.00 92.75 178 PHE A C 1
ATOM 1390 O O . PHE A 1 178 ? -9.022 6.267 17.114 1.00 92.75 178 PHE A O 1
ATOM 1397 N N . LEU A 1 179 ? -7.500 7.929 16.987 1.00 94.19 179 LEU A N 1
ATOM 1398 C CA . LEU A 1 179 ? -8.378 8.984 17.468 1.00 94.19 179 LEU A CA 1
ATOM 1399 C C . LEU A 1 179 ? -9.256 9.478 16.316 1.00 94.19 179 LEU A C 1
ATOM 1401 O O . LEU A 1 179 ? -8.740 9.817 15.250 1.00 94.19 179 LEU A O 1
ATOM 1405 N N . ILE A 1 180 ? -10.566 9.523 16.536 1.00 94.69 180 ILE A N 1
ATOM 1406 C CA . ILE A 1 180 ? -11.521 10.050 15.563 1.00 94.69 180 ILE A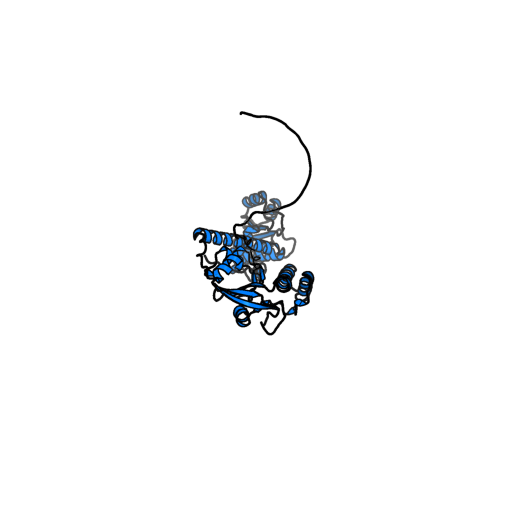 CA 1
ATOM 1407 C C . ILE A 1 180 ? -11.504 11.586 15.651 1.00 94.69 180 ILE A C 1
ATOM 1409 O O . ILE A 1 180 ? -11.594 12.119 16.763 1.00 94.69 180 ILE A O 1
ATOM 1413 N N . PRO A 1 181 ? -11.380 12.311 14.519 1.00 92.00 181 PRO A N 1
ATOM 1414 C CA . PRO A 1 181 ? -11.409 13.771 14.513 1.00 92.00 181 PRO A CA 1
ATOM 1415 C C . PRO A 1 181 ? -12.675 14.334 15.180 1.00 92.00 181 PRO A C 1
ATOM 1417 O O . PRO A 1 181 ? -13.740 13.715 15.067 1.00 92.00 181 PRO A O 1
ATOM 1420 N N . PRO A 1 182 ? -12.598 15.498 15.853 1.00 90.38 182 PRO A N 1
ATOM 1421 C CA . PRO A 1 182 ? -13.738 16.083 16.559 1.00 90.38 182 PRO A CA 1
ATOM 1422 C C . PRO A 1 182 ? -14.994 16.236 15.695 1.00 90.38 182 PRO A C 1
ATOM 1424 O O . PRO A 1 182 ? -16.092 15.969 16.167 1.00 90.38 182 PRO A O 1
ATOM 1427 N N . GLU A 1 183 ? -14.841 16.599 14.424 1.00 88.88 183 GLU A N 1
ATOM 1428 C CA . GLU A 1 183 ? -15.947 16.810 13.488 1.00 88.88 183 GLU A CA 1
ATOM 1429 C C . GLU A 1 183 ? -16.696 15.502 13.187 1.00 88.88 183 GLU A C 1
ATOM 1431 O O . GLU A 1 183 ? -17.927 15.468 13.182 1.00 88.88 183 GLU A O 1
ATOM 1436 N N . ALA A 1 184 ? -15.952 14.408 12.996 1.00 92.50 184 ALA A N 1
ATOM 1437 C CA . ALA A 1 184 ? -16.514 13.077 12.779 1.00 92.50 184 ALA A CA 1
ATOM 1438 C C . ALA A 1 184 ? -17.181 12.527 14.052 1.00 92.50 184 ALA A C 1
ATOM 1440 O O . ALA A 1 184 ? -18.241 11.907 13.980 1.00 92.50 184 ALA A O 1
ATOM 1441 N N . ASN A 1 185 ? -16.597 12.792 15.223 1.00 94.06 185 ASN A N 1
ATOM 1442 C CA . ASN A 1 185 ? -17.181 12.457 16.523 1.00 94.06 185 ASN A CA 1
ATOM 1443 C C . ASN A 1 185 ? -18.535 13.164 16.731 1.00 94.06 185 ASN A C 1
ATOM 1445 O O . ASN A 1 185 ? -19.538 12.515 17.028 1.00 94.06 185 ASN A O 1
ATOM 1449 N N . ASP A 1 186 ? -18.584 14.475 16.477 1.00 91.94 186 ASP A N 1
ATOM 1450 C CA . ASP A 1 186 ? -19.802 15.282 16.598 1.00 91.94 186 ASP A CA 1
ATOM 1451 C C . ASP A 1 186 ? -20.905 14.803 15.624 1.00 91.94 186 ASP A C 1
ATOM 1453 O O . ASP A 1 186 ? -22.095 14.866 15.935 1.00 91.94 186 ASP A O 1
ATOM 1457 N N . GLU A 1 187 ? -20.552 14.299 14.436 1.00 92.62 187 GLU A N 1
ATOM 1458 C CA . GLU A 1 187 ? -21.511 13.668 13.519 1.00 92.62 187 GLU A CA 1
ATOM 1459 C C . GLU A 1 187 ? -22.037 12.322 14.042 1.00 92.62 187 GLU A C 1
ATOM 1461 O O . GLU A 1 187 ? -23.251 12.112 14.053 1.00 92.62 187 GLU A O 1
ATOM 146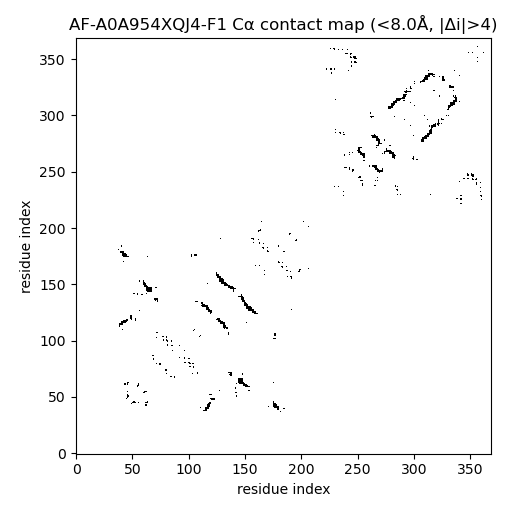6 N N . ILE A 1 188 ? -21.157 11.441 14.528 1.00 94.69 188 ILE A N 1
ATOM 1467 C CA . ILE A 1 188 ? -21.537 10.126 15.069 1.00 94.69 188 ILE A CA 1
ATOM 1468 C C . ILE A 1 188 ? -22.474 10.277 16.271 1.00 94.69 188 ILE A C 1
ATOM 1470 O O . ILE A 1 188 ? -23.519 9.630 16.312 1.00 94.69 188 ILE A O 1
ATOM 1474 N N . GLU A 1 189 ? -22.142 11.144 17.231 1.00 94.06 189 GLU A N 1
ATOM 1475 C CA . GLU A 1 189 ? -22.970 11.365 18.425 1.00 94.06 189 GLU A CA 1
ATOM 1476 C C . GLU A 1 189 ? -24.336 11.980 18.069 1.00 94.06 189 GLU A C 1
ATOM 1478 O O . GLU A 1 189 ? -25.355 11.613 18.659 1.00 94.06 189 GLU A O 1
ATOM 1483 N N . ARG A 1 190 ? -24.401 12.866 17.060 1.00 91.88 190 ARG A N 1
ATOM 1484 C CA . ARG A 1 190 ? -25.681 13.400 16.556 1.00 91.88 190 ARG A CA 1
ATOM 1485 C C . ARG A 1 190 ? -26.556 12.311 15.942 1.00 91.88 190 ARG A C 1
ATOM 1487 O O . ARG A 1 190 ? -27.741 12.244 16.271 1.00 91.88 190 ARG A O 1
ATOM 1494 N N . LEU A 1 191 ? -25.989 11.467 15.080 1.00 92.31 191 LEU A N 1
ATOM 1495 C CA . LEU A 1 191 ? -26.724 10.366 14.452 1.00 92.31 191 LEU A CA 1
ATOM 1496 C C . LEU A 1 191 ? -27.184 9.336 15.490 1.00 92.31 191 LEU A C 1
ATOM 1498 O O . LEU A 1 191 ? -28.329 8.892 15.437 1.00 92.31 191 LEU A O 1
ATOM 1502 N N . LEU A 1 192 ? -26.337 9.020 16.473 1.00 92.44 192 LEU A N 1
ATOM 1503 C CA . LEU A 1 192 ? -26.672 8.122 17.580 1.00 92.44 192 LEU A CA 1
ATOM 1504 C C . LEU A 1 192 ? -27.836 8.656 18.430 1.00 92.44 192 LEU A C 1
ATOM 1506 O O . LEU A 1 192 ? -28.677 7.882 18.880 1.00 92.44 192 LEU A O 1
ATOM 1510 N N . ALA A 1 193 ? -27.921 9.976 18.621 1.00 90.31 193 ALA A N 1
ATOM 1511 C CA . ALA A 1 193 ? -29.027 10.629 19.322 1.00 90.31 193 ALA A CA 1
ATOM 1512 C C . ALA A 1 193 ? -30.343 10.678 18.512 1.00 90.31 193 ALA A C 1
ATOM 1514 O O . ALA A 1 193 ? -31.320 11.264 18.976 1.00 90.31 193 ALA A O 1
ATOM 1515 N N . GLY A 1 194 ? -30.384 10.101 17.305 1.00 83.69 194 GLY A N 1
ATOM 1516 C CA . GLY A 1 194 ? -31.553 10.126 16.422 1.00 83.69 194 GLY A CA 1
ATOM 1517 C C . GLY A 1 194 ? -31.745 11.450 15.677 1.00 83.69 194 GLY A C 1
ATOM 1518 O O . GLY A 1 194 ? -32.749 11.627 14.986 1.00 83.69 194 GLY A O 1
ATOM 1519 N N . ASN A 1 195 ? -30.783 12.375 15.766 1.00 73.62 195 ASN A N 1
ATOM 1520 C CA . ASN A 1 195 ? -30.818 13.641 15.041 1.00 73.62 195 ASN A CA 1
ATOM 1521 C C . ASN A 1 195 ? -30.301 13.432 13.617 1.00 73.62 195 ASN A C 1
ATOM 1523 O O . ASN A 1 195 ? -29.168 13.784 13.281 1.00 73.62 195 ASN A O 1
ATOM 1527 N N . VAL A 1 196 ? -31.155 12.857 12.771 1.00 65.06 196 VAL A N 1
ATOM 1528 C CA . VAL A 1 196 ? -30.886 12.701 11.340 1.00 65.06 196 VAL A CA 1
ATOM 1529 C C . VAL A 1 196 ? -31.104 14.049 10.657 1.00 65.06 196 VAL A C 1
ATOM 1531 O O . VAL A 1 196 ? -32.158 14.331 10.091 1.00 65.06 196 VAL A O 1
ATOM 1534 N N . VAL A 1 197 ? -30.098 14.917 10.718 1.00 57.84 197 VAL A N 1
ATOM 1535 C CA . VAL A 1 197 ? -29.978 15.969 9.708 1.00 57.84 197 VAL A CA 1
ATOM 1536 C C . VAL A 1 197 ? -29.492 15.254 8.459 1.00 57.84 197 VAL A C 1
ATOM 1538 O O . VAL A 1 197 ? -28.470 14.571 8.520 1.00 57.84 197 VAL A O 1
ATOM 1541 N N . ALA A 1 198 ? -30.239 15.352 7.354 1.00 52.09 198 ALA A N 1
ATOM 1542 C CA . ALA A 1 198 ? -29.767 14.836 6.073 1.00 52.09 198 ALA A CA 1
ATOM 1543 C C . ALA A 1 198 ? -28.319 15.316 5.884 1.00 52.09 198 ALA A C 1
ATOM 1545 O O . ALA A 1 198 ? -28.077 16.502 6.146 1.00 52.09 198 ALA A O 1
ATOM 1546 N N . PRO A 1 199 ? -27.370 14.431 5.514 1.00 54.16 199 PRO A N 1
ATOM 1547 C CA . PRO A 1 199 ? -25.979 14.830 5.339 1.00 54.16 199 PRO A CA 1
ATOM 1548 C C . PRO A 1 199 ? -25.979 16.115 4.521 1.00 54.16 199 PRO A C 1
ATOM 1550 O O . PRO A 1 199 ? -26.740 16.201 3.550 1.00 54.16 199 PRO A O 1
ATOM 1553 N N . SER A 1 200 ? -25.234 17.141 4.955 1.00 51.28 200 SER A N 1
ATOM 1554 C CA . SER A 1 200 ? -25.060 18.337 4.134 1.00 51.28 200 SER A CA 1
ATOM 1555 C C . SER A 1 200 ? -24.515 17.822 2.816 1.00 51.28 200 SER A C 1
ATOM 1557 O O . SER A 1 200 ? -23.362 17.394 2.763 1.00 51.28 200 SER A O 1
ATOM 1559 N N . LYS A 1 201 ? -25.384 17.720 1.811 1.00 50.94 201 LYS A N 1
ATOM 1560 C CA . LYS A 1 201 ? -25.013 17.161 0.528 1.00 50.94 201 LYS A CA 1
ATOM 1561 C C . LYS A 1 201 ? -23.920 18.080 0.011 1.00 50.94 201 LYS A C 1
ATOM 1563 O O . LYS A 1 201 ? -24.212 19.200 -0.401 1.00 50.94 201 LYS A O 1
ATOM 1568 N N . LEU A 1 202 ? -22.678 17.601 0.039 1.00 53.00 202 LEU A N 1
ATOM 1569 C CA . LEU A 1 202 ? -21.792 17.873 -1.079 1.00 53.00 202 LEU A CA 1
ATOM 1570 C C . LEU A 1 202 ? -22.643 17.576 -2.315 1.00 53.00 202 LEU A C 1
ATOM 1572 O O . LEU A 1 202 ? -23.399 16.595 -2.330 1.00 53.00 202 LEU A O 1
ATOM 1576 N N . SER A 1 203 ? -22.666 18.491 -3.282 1.00 62.09 203 SER A N 1
ATOM 1577 C CA . SER A 1 203 ? -23.413 18.195 -4.499 1.00 62.09 203 SER A CA 1
ATOM 1578 C C . SER A 1 203 ? -22.886 16.866 -5.056 1.00 62.09 203 SER A C 1
ATOM 1580 O O . SER A 1 203 ? -21.729 16.519 -4.817 1.00 62.09 203 SER A O 1
ATOM 1582 N N . ALA A 1 204 ? -23.710 16.089 -5.764 1.00 62.94 204 ALA A N 1
ATOM 1583 C CA . ALA A 1 204 ? -23.232 14.833 -6.354 1.00 62.94 204 ALA A CA 1
ATOM 1584 C C . ALA A 1 204 ? -21.951 15.055 -7.192 1.00 62.94 204 ALA A C 1
ATOM 1586 O O . ALA A 1 204 ? -21.070 14.203 -7.220 1.00 62.94 204 ALA A O 1
ATOM 1587 N N . GLU A 1 205 ? -21.813 16.249 -7.780 1.00 64.00 205 GLU A N 1
ATOM 1588 C CA . GLU A 1 205 ? -20.611 16.696 -8.483 1.00 64.00 205 GLU A CA 1
ATOM 1589 C C . GLU A 1 205 ? -19.389 16.883 -7.572 1.00 64.00 205 GLU A C 1
ATOM 1591 O O . GLU A 1 205 ? -18.269 16.622 -8.000 1.00 64.00 205 GLU A O 1
ATOM 1596 N N . ASP A 1 206 ? -19.561 17.365 -6.342 1.00 69.12 206 ASP A N 1
ATOM 1597 C CA . ASP A 1 206 ? -18.454 17.542 -5.399 1.00 69.12 206 ASP A CA 1
ATOM 1598 C C . ASP A 1 206 ? -17.996 16.195 -4.826 1.00 69.12 206 ASP A C 1
ATOM 1600 O O . ASP A 1 206 ? -16.794 15.966 -4.706 1.00 69.12 206 ASP A O 1
ATOM 1604 N N . GLU A 1 207 ? -18.927 15.271 -4.562 1.00 66.25 207 GLU A N 1
ATOM 1605 C CA . GLU A 1 207 ? -18.593 13.899 -4.152 1.00 66.25 207 GLU A CA 1
ATOM 1606 C C . GLU A 1 207 ? -17.826 13.156 -5.259 1.00 66.25 207 GLU A C 1
ATOM 1608 O O . GLU A 1 207 ? -16.802 12.524 -4.994 1.00 66.25 207 GLU A O 1
ATOM 1613 N N . GLU A 1 208 ? -18.266 13.273 -6.515 1.00 71.56 208 GLU A N 1
ATOM 1614 C CA . GLU A 1 208 ? -17.581 12.674 -7.665 1.00 71.56 208 GLU A CA 1
ATOM 1615 C C . GLU A 1 208 ? -16.176 13.266 -7.859 1.00 71.56 208 GLU A C 1
ATOM 1617 O O . GLU A 1 208 ? -15.202 12.528 -8.034 1.00 71.56 208 GLU A O 1
ATOM 1622 N N . LYS A 1 209 ? -16.029 14.594 -7.748 1.00 72.19 209 LYS A N 1
ATOM 1623 C CA . LYS A 1 209 ? -14.719 15.263 -7.821 1.00 72.19 209 LYS A CA 1
ATOM 1624 C C . LYS A 1 209 ? -13.776 14.801 -6.712 1.00 72.19 209 LYS A C 1
ATOM 1626 O O . LYS A 1 209 ? -12.596 14.577 -6.992 1.00 72.19 209 LYS A O 1
ATOM 1631 N N . GLU A 1 210 ? -14.262 14.650 -5.481 1.00 72.69 210 GLU A N 1
ATOM 1632 C CA . GLU A 1 210 ? -13.456 14.140 -4.366 1.00 72.69 210 GLU A CA 1
ATOM 1633 C C . GLU A 1 210 ? -12.988 12.701 -4.621 1.00 72.69 210 GLU A C 1
ATOM 1635 O O . GLU A 1 210 ? -11.799 12.413 -4.467 1.00 72.69 210 GLU A O 1
ATOM 1640 N N . VAL A 1 211 ? -13.876 11.811 -5.083 1.00 73.25 211 VAL A N 1
ATOM 1641 C CA . VAL A 1 211 ? -13.527 10.412 -5.396 1.00 73.25 211 VAL A CA 1
ATOM 1642 C C . VAL A 1 211 ? -12.506 10.326 -6.531 1.00 73.25 211 VAL A C 1
ATOM 1644 O O . VAL A 1 211 ? -11.522 9.593 -6.413 1.00 73.25 211 VAL A O 1
ATOM 1647 N N . VAL A 1 212 ? -12.689 11.091 -7.612 1.00 74.62 212 VAL A N 1
ATOM 1648 C CA . VAL A 1 212 ? -11.747 11.128 -8.744 1.00 74.62 212 VAL A CA 1
ATOM 1649 C C . VAL A 1 212 ? -10.383 11.666 -8.314 1.00 74.62 212 VAL A C 1
ATOM 1651 O O . VAL A 1 212 ? -9.351 11.154 -8.751 1.00 74.62 212 VAL A O 1
ATOM 1654 N N . THR A 1 213 ? -10.358 12.686 -7.456 1.00 74.06 213 THR A N 1
ATOM 1655 C CA . THR A 1 213 ? -9.106 13.250 -6.934 1.00 74.06 213 THR A CA 1
ATOM 1656 C C . THR A 1 213 ? -8.381 12.231 -6.059 1.00 74.06 213 THR A C 1
ATOM 1658 O O . THR A 1 213 ? -7.207 11.959 -6.295 1.00 74.06 213 THR A O 1
ATOM 1661 N N . LEU A 1 214 ? -9.097 11.571 -5.143 1.00 76.81 214 LEU A N 1
ATOM 1662 C CA . LEU A 1 214 ? -8.543 10.505 -4.309 1.00 76.81 214 LEU A CA 1
ATOM 1663 C C . LEU A 1 214 ? -7.978 9.352 -5.149 1.00 76.81 214 LEU A C 1
ATOM 1665 O O . LEU A 1 214 ? -6.887 8.861 -4.865 1.00 76.81 214 LEU A O 1
ATOM 1669 N N . LEU A 1 215 ? -8.688 8.930 -6.200 1.00 76.81 215 LEU A N 1
ATOM 1670 C CA . LEU A 1 215 ? -8.208 7.883 -7.100 1.00 76.81 215 LEU A CA 1
ATOM 1671 C C . LEU A 1 215 ? -6.896 8.287 -7.785 1.00 76.81 215 LEU A C 1
ATOM 1673 O O . LEU A 1 215 ? -5.964 7.485 -7.830 1.00 76.81 215 LEU A O 1
ATOM 1677 N N . ARG A 1 216 ? -6.805 9.525 -8.288 1.00 74.94 216 ARG A N 1
ATOM 1678 C CA . ARG A 1 216 ? -5.579 10.050 -8.911 1.00 74.94 216 ARG A CA 1
ATOM 1679 C C . ARG A 1 216 ? -4.416 10.096 -7.926 1.00 74.94 216 ARG A C 1
ATOM 1681 O O . ARG A 1 216 ? -3.315 9.692 -8.289 1.00 74.94 216 ARG A O 1
ATOM 1688 N N . ASP A 1 217 ? -4.664 10.522 -6.692 1.00 75.50 217 ASP A N 1
ATOM 1689 C CA . ASP A 1 217 ? -3.639 10.578 -5.649 1.00 75.50 217 ASP A CA 1
ATOM 1690 C C . ASP A 1 217 ? -3.136 9.175 -5.282 1.00 75.50 217 ASP A C 1
ATOM 1692 O O . ASP A 1 217 ? -1.927 8.950 -5.204 1.00 75.50 217 ASP A O 1
ATOM 1696 N N . ILE A 1 218 ? -4.047 8.205 -5.132 1.00 81.38 218 ILE A N 1
ATOM 1697 C CA . ILE A 1 218 ? -3.699 6.799 -4.881 1.00 81.38 218 ILE A CA 1
ATOM 1698 C C . ILE A 1 218 ? -2.892 6.223 -6.050 1.00 81.38 218 ILE A C 1
ATOM 1700 O O . ILE A 1 218 ? -1.898 5.536 -5.824 1.00 81.38 218 ILE A O 1
ATOM 1704 N N . GLN A 1 219 ? -3.285 6.504 -7.296 1.00 82.38 219 GLN A N 1
ATOM 1705 C CA . GLN A 1 219 ? -2.559 6.051 -8.485 1.00 82.38 219 GLN A CA 1
ATOM 1706 C C . GLN A 1 219 ? -1.155 6.657 -8.563 1.00 82.38 219 GLN A C 1
ATOM 1708 O O . GLN A 1 219 ? -0.194 5.923 -8.789 1.00 82.38 219 GLN A O 1
ATOM 1713 N N . ALA A 1 220 ? -1.018 7.966 -8.334 1.00 78.38 220 ALA A N 1
ATOM 1714 C CA . ALA A 1 220 ? 0.271 8.649 -8.346 1.00 78.38 220 ALA A CA 1
ATOM 1715 C C . ALA A 1 220 ? 1.206 8.107 -7.254 1.00 78.38 220 ALA A C 1
ATOM 1717 O O . ALA A 1 220 ? 2.359 7.781 -7.533 1.00 78.38 220 ALA A O 1
ATOM 1718 N N . GLN A 1 221 ? 0.698 7.928 -6.030 1.00 85.38 221 GLN A N 1
ATOM 1719 C CA . GLN A 1 221 ? 1.462 7.316 -4.938 1.00 85.38 221 GLN A CA 1
ATOM 1720 C C . GLN A 1 221 ? 1.837 5.863 -5.239 1.00 85.38 221 GLN A C 1
ATOM 1722 O O . GLN A 1 221 ? 2.971 5.455 -4.996 1.00 85.38 221 GLN A O 1
ATOM 1727 N N . GLY A 1 222 ? 0.903 5.082 -5.790 1.00 87.69 222 GLY A N 1
ATOM 1728 C CA . GLY A 1 222 ? 1.153 3.709 -6.213 1.00 87.69 222 GLY A CA 1
ATOM 1729 C C . GLY A 1 222 ? 2.282 3.628 -7.237 1.00 87.69 222 GLY A C 1
ATOM 1730 O O . GLY A 1 222 ? 3.186 2.811 -7.081 1.00 87.69 222 GLY A O 1
ATOM 1731 N N . LEU A 1 223 ? 2.279 4.514 -8.234 1.00 88.81 223 LEU A N 1
ATOM 1732 C CA . LEU A 1 223 ? 3.321 4.575 -9.253 1.00 88.81 223 LEU A CA 1
ATOM 1733 C C . LEU A 1 223 ? 4.698 4.889 -8.647 1.00 88.81 223 LEU A C 1
ATOM 1735 O O . LEU A 1 223 ? 5.669 4.211 -8.974 1.00 88.81 223 LEU A O 1
ATOM 1739 N N . GLU A 1 224 ? 4.786 5.848 -7.723 1.00 91.38 224 GLU A N 1
ATOM 1740 C CA . GLU A 1 224 ? 6.041 6.161 -7.024 1.00 91.38 224 GLU A CA 1
ATOM 1741 C C . GLU A 1 224 ? 6.546 4.981 -6.177 1.00 91.38 224 GLU A C 1
ATOM 1743 O O . GLU A 1 224 ? 7.733 4.660 -6.213 1.00 91.38 224 GLU A O 1
ATOM 1748 N N . PHE A 1 225 ? 5.662 4.240 -5.496 1.00 92.38 225 PHE A N 1
ATOM 1749 C CA . PHE A 1 225 ? 6.072 3.025 -4.779 1.00 92.38 225 PHE A CA 1
ATOM 1750 C C . PHE A 1 225 ? 6.613 1.932 -5.707 1.00 92.38 225 PHE A C 1
ATOM 1752 O O . PHE A 1 225 ? 7.522 1.192 -5.320 1.00 92.38 225 PHE A O 1
ATOM 1759 N N . ILE A 1 226 ? 6.084 1.827 -6.927 1.00 94.25 226 ILE A N 1
ATOM 1760 C CA . ILE A 1 226 ? 6.582 0.882 -7.932 1.00 94.25 226 ILE A CA 1
ATOM 1761 C C . ILE A 1 226 ? 7.953 1.331 -8.445 1.00 94.25 226 ILE A C 1
ATOM 1763 O O . ILE A 1 226 ? 8.867 0.509 -8.505 1.00 94.25 226 ILE A O 1
ATOM 1767 N N . LYS A 1 227 ? 8.138 2.627 -8.735 1.00 93.88 227 LYS A N 1
ATOM 1768 C CA . LYS A 1 227 ? 9.451 3.195 -9.092 1.00 93.88 227 LYS A CA 1
ATOM 1769 C C . LYS A 1 227 ? 10.487 2.938 -8.003 1.00 93.88 227 LYS A C 1
ATOM 1771 O O . LYS A 1 227 ? 11.597 2.508 -8.305 1.00 93.88 227 LYS A O 1
ATOM 1776 N N . ASP A 1 228 ? 10.118 3.124 -6.738 1.00 92.75 228 ASP A N 1
ATOM 1777 C CA . ASP A 1 228 ? 10.970 2.816 -5.589 1.00 92.75 228 ASP A CA 1
ATOM 1778 C C . ASP A 1 228 ? 11.331 1.330 -5.502 1.00 92.75 228 ASP A C 1
ATOM 1780 O O . ASP A 1 228 ? 12.448 0.991 -5.112 1.00 92.75 228 ASP A O 1
ATOM 1784 N N . ALA A 1 229 ? 10.390 0.433 -5.809 1.00 94.31 229 ALA A N 1
ATOM 1785 C CA . ALA A 1 229 ? 10.641 -1.005 -5.822 1.00 94.31 229 ALA A CA 1
ATOM 1786 C C . ALA A 1 229 ? 11.615 -1.387 -6.945 1.00 94.31 229 ALA A C 1
ATOM 1788 O O . ALA A 1 229 ? 12.609 -2.056 -6.678 1.00 94.31 229 ALA A O 1
ATOM 1789 N N . VAL A 1 230 ? 11.384 -0.889 -8.163 1.00 94.81 230 VAL A N 1
ATOM 1790 C CA . VAL A 1 230 ? 12.273 -1.088 -9.318 1.00 94.81 230 VAL A CA 1
ATOM 1791 C C . VAL A 1 230 ? 13.666 -0.514 -9.044 1.00 94.81 230 VAL A C 1
ATOM 1793 O O . VAL A 1 230 ? 14.667 -1.170 -9.311 1.00 94.81 230 VAL A O 1
ATOM 1796 N N . ASN A 1 231 ? 13.762 0.672 -8.439 1.00 93.25 231 ASN A N 1
ATOM 1797 C CA . ASN A 1 231 ? 15.048 1.292 -8.119 1.00 93.25 231 ASN A CA 1
ATOM 1798 C C . ASN A 1 231 ? 15.860 0.545 -7.050 1.00 93.25 231 ASN A C 1
ATOM 1800 O O . ASN A 1 231 ? 17.079 0.710 -6.998 1.00 93.25 231 ASN A O 1
ATOM 1804 N N . LYS A 1 232 ? 15.208 -0.246 -6.189 1.00 94.25 232 LYS A N 1
ATOM 1805 C CA . LYS A 1 232 ? 15.873 -1.047 -5.146 1.00 94.25 232 LYS A CA 1
ATOM 1806 C C . LYS A 1 232 ? 16.504 -2.328 -5.671 1.00 94.25 232 LYS A C 1
ATOM 1808 O O . LYS A 1 232 ? 17.306 -2.901 -4.937 1.00 94.25 232 LYS A O 1
ATOM 1813 N N . LEU A 1 233 ? 16.137 -2.758 -6.877 1.00 95.06 233 LEU A N 1
ATOM 1814 C CA . LEU A 1 233 ? 16.763 -3.904 -7.521 1.00 95.06 233 LEU A CA 1
ATOM 1815 C C . LEU A 1 233 ? 18.263 -3.661 -7.669 1.00 95.06 233 LEU A C 1
ATOM 1817 O O . LEU A 1 233 ? 18.698 -2.522 -7.875 1.00 95.06 233 LEU A O 1
ATOM 1821 N N . ASP A 1 234 ? 19.054 -4.720 -7.579 1.00 93.56 234 ASP A N 1
ATOM 1822 C CA . ASP A 1 234 ? 20.444 -4.648 -8.007 1.00 93.56 234 ASP A CA 1
ATOM 1823 C C . ASP A 1 234 ? 20.561 -4.657 -9.546 1.00 93.56 234 ASP A C 1
ATOM 1825 O O . ASP A 1 234 ? 19.575 -4.637 -10.290 1.00 93.56 234 ASP A O 1
ATOM 1829 N N . TRP A 1 235 ? 21.790 -4.585 -10.054 1.00 91.44 235 TRP A N 1
ATOM 1830 C CA . TRP A 1 235 ? 22.023 -4.494 -11.494 1.00 91.44 235 TRP A CA 1
ATOM 1831 C C . TRP A 1 235 ? 21.687 -5.798 -12.241 1.00 91.44 235 TRP A C 1
ATOM 1833 O O . TRP A 1 235 ? 21.261 -5.717 -13.394 1.00 91.44 235 TRP A O 1
ATOM 1843 N N . GLU A 1 236 ? 21.837 -6.969 -11.611 1.00 92.81 236 GLU A N 1
ATOM 1844 C CA . GLU A 1 236 ? 21.495 -8.270 -12.207 1.00 92.81 236 GLU A CA 1
ATOM 1845 C C . GLU A 1 236 ? 19.975 -8.435 -12.248 1.00 92.81 236 GLU A C 1
ATOM 1847 O O . GLU A 1 236 ? 19.401 -8.771 -13.286 1.00 92.81 236 GLU A O 1
ATOM 1852 N N . GLU A 1 237 ? 19.309 -8.114 -11.141 1.00 96.06 237 GLU A N 1
ATOM 1853 C CA . GLU A 1 237 ? 17.854 -8.103 -11.026 1.00 96.06 237 GLU A CA 1
ATOM 1854 C C . GLU A 1 237 ? 17.218 -7.135 -12.036 1.00 96.06 237 GLU A C 1
ATOM 1856 O O . GLU A 1 237 ? 16.234 -7.475 -12.692 1.00 96.06 237 GLU A O 1
ATOM 1861 N N . MET A 1 238 ? 17.803 -5.951 -12.249 1.00 96.06 238 MET A N 1
ATOM 1862 C CA . MET A 1 238 ? 17.321 -5.012 -13.268 1.00 96.06 238 MET A CA 1
ATOM 1863 C C . MET A 1 238 ? 17.401 -5.604 -14.685 1.00 96.06 238 MET A C 1
ATOM 1865 O O . MET A 1 238 ? 16.459 -5.471 -15.471 1.00 96.06 238 MET A O 1
ATOM 1869 N N . GLN A 1 239 ? 18.497 -6.289 -15.028 1.00 96.12 239 GLN A N 1
ATOM 1870 C CA . GLN A 1 239 ? 18.620 -6.977 -16.319 1.00 96.12 239 GLN A CA 1
ATOM 1871 C C . GLN A 1 239 ? 17.579 -8.094 -16.460 1.00 96.12 239 GLN A C 1
ATOM 1873 O O . GLN A 1 239 ? 16.974 -8.247 -17.524 1.00 96.12 239 GLN A O 1
ATOM 1878 N N . GLN A 1 240 ? 17.326 -8.846 -15.387 1.00 97.31 240 GLN A N 1
ATOM 1879 C CA . GLN A 1 240 ? 16.293 -9.881 -15.359 1.00 97.31 240 GLN A CA 1
ATOM 1880 C C . GLN A 1 240 ? 14.887 -9.297 -15.539 1.00 97.31 240 GLN A C 1
ATOM 1882 O O . GLN A 1 240 ? 14.104 -9.853 -16.312 1.00 97.31 240 GLN A O 1
ATOM 1887 N N . LEU A 1 241 ? 14.578 -8.159 -14.909 1.00 98.19 241 LEU A N 1
ATOM 1888 C CA . LEU A 1 241 ? 13.298 -7.467 -15.069 1.00 98.19 241 LEU A CA 1
ATOM 1889 C C . LEU A 1 241 ? 13.072 -7.047 -16.528 1.00 98.19 241 LEU A C 1
ATOM 1891 O O . LEU A 1 241 ? 12.028 -7.358 -17.103 1.00 98.19 241 LEU A O 1
ATOM 1895 N N . VAL A 1 242 ? 14.065 -6.406 -17.155 1.00 98.19 242 VAL A N 1
ATOM 1896 C CA . VAL A 1 242 ? 13.998 -5.986 -18.567 1.00 98.19 242 VAL A CA 1
ATOM 1897 C C . VAL A 1 242 ? 13.890 -7.198 -19.502 1.00 98.19 242 VAL A C 1
ATOM 1899 O O . VAL A 1 242 ? 13.102 -7.191 -20.450 1.00 98.19 242 VAL A O 1
ATOM 1902 N N . ALA A 1 243 ? 14.631 -8.277 -19.233 1.00 98.00 243 ALA A N 1
ATOM 1903 C CA . ALA A 1 243 ? 14.523 -9.518 -19.997 1.00 98.00 243 ALA A CA 1
ATOM 1904 C C . ALA A 1 243 ? 13.135 -10.169 -19.849 1.00 98.00 243 ALA A C 1
ATOM 1906 O O . ALA A 1 243 ? 12.607 -10.715 -20.819 1.00 98.00 243 ALA A O 1
ATOM 1907 N N . GLY A 1 244 ? 12.550 -10.109 -18.650 1.00 98.19 244 GLY A N 1
ATOM 1908 C CA . GLY A 1 244 ? 11.185 -10.532 -18.339 1.00 98.19 244 GLY A CA 1
ATOM 1909 C C . GLY A 1 244 ? 10.131 -9.738 -19.102 1.00 98.19 244 GLY A C 1
ATOM 1910 O O . GLY A 1 244 ? 9.241 -10.326 -19.716 1.00 98.19 244 GLY A O 1
ATOM 1911 N N . LEU A 1 245 ? 10.277 -8.413 -19.133 1.00 98.56 245 LEU A N 1
ATOM 1912 C CA . LEU A 1 245 ? 9.416 -7.514 -19.899 1.00 98.56 245 LEU A CA 1
ATOM 1913 C C . LEU A 1 245 ? 9.444 -7.861 -21.394 1.00 98.56 245 LEU A C 1
ATOM 1915 O O . LEU A 1 245 ? 8.401 -8.077 -22.004 1.00 98.56 245 LEU A O 1
ATOM 1919 N N . LEU A 1 246 ? 10.633 -8.005 -21.984 1.00 98.31 246 LEU A N 1
ATOM 1920 C CA . LEU A 1 246 ? 10.764 -8.359 -23.402 1.00 98.31 246 LEU A CA 1
ATOM 1921 C C . LEU A 1 246 ? 10.187 -9.752 -23.713 1.00 98.31 246 LEU A C 1
ATOM 1923 O O . LEU A 1 246 ? 9.602 -9.940 -24.781 1.00 98.31 246 LEU A O 1
ATOM 1927 N N . LYS A 1 247 ? 10.279 -10.711 -22.779 1.00 98.31 247 LYS A N 1
ATOM 1928 C CA . LYS A 1 247 ? 9.580 -12.006 -22.886 1.00 98.31 247 LYS A CA 1
ATOM 1929 C C . LYS A 1 247 ? 8.063 -11.838 -22.909 1.00 98.31 247 LYS A C 1
ATOM 1931 O O . LYS A 1 247 ? 7.403 -12.414 -23.771 1.00 98.31 247 LYS A O 1
ATOM 1936 N N . ALA A 1 248 ? 7.516 -11.003 -22.028 1.00 98.06 248 ALA A N 1
ATOM 1937 C CA . ALA A 1 248 ? 6.084 -10.701 -21.977 1.00 98.06 248 ALA A CA 1
ATOM 1938 C C . ALA A 1 248 ? 5.566 -9.992 -23.243 1.00 98.06 248 ALA A C 1
ATOM 1940 O O . ALA A 1 248 ? 4.398 -10.137 -23.610 1.00 98.06 248 ALA A O 1
ATOM 1941 N N . MET A 1 249 ? 6.448 -9.270 -23.942 1.00 97.38 249 MET A N 1
ATOM 1942 C CA . MET A 1 249 ? 6.189 -8.672 -25.257 1.00 97.38 249 MET A CA 1
ATOM 1943 C C . MET A 1 249 ? 6.303 -9.673 -26.424 1.00 97.38 249 MET A C 1
ATOM 1945 O O . MET A 1 249 ? 6.047 -9.305 -27.568 1.00 97.38 249 MET A O 1
ATOM 1949 N N . GLY A 1 250 ? 6.660 -10.935 -26.159 1.00 96.75 250 GLY A N 1
ATOM 1950 C CA . GLY A 1 250 ? 6.707 -12.015 -27.150 1.00 96.75 250 GLY A CA 1
ATOM 1951 C C . GLY A 1 250 ? 8.094 -12.330 -27.716 1.00 96.75 250 GLY A C 1
ATOM 1952 O O . GLY A 1 250 ? 8.198 -13.143 -28.634 1.00 96.75 250 GLY A O 1
ATOM 1953 N N . TYR A 1 251 ? 9.165 -11.729 -27.190 1.00 97.94 251 TYR A N 1
ATOM 1954 C CA . TYR A 1 251 ? 10.530 -12.052 -27.607 1.00 97.94 251 TYR A CA 1
ATOM 1955 C C . TYR A 1 251 ? 11.126 -13.198 -26.790 1.00 97.94 251 TYR A C 1
ATOM 1957 O O . TYR A 1 251 ? 10.792 -13.423 -25.632 1.00 97.94 251 TYR A O 1
ATOM 1965 N N . LYS A 1 252 ? 12.107 -13.889 -27.361 1.00 97.56 252 LYS A N 1
ATOM 1966 C CA . LYS A 1 252 ? 13.018 -14.742 -26.599 1.00 97.56 252 LYS A CA 1
ATOM 1967 C C . LYS A 1 252 ? 14.265 -13.944 -26.255 1.00 97.56 252 LYS A C 1
ATOM 1969 O O . LYS A 1 252 ? 14.875 -13.330 -27.135 1.00 97.56 252 LYS A O 1
ATOM 1974 N N . THR A 1 253 ? 14.641 -13.964 -24.982 1.00 96.94 253 THR A N 1
ATOM 1975 C CA . THR A 1 253 ? 15.752 -13.170 -24.454 1.00 96.94 253 THR A CA 1
ATOM 1976 C C . THR A 1 253 ? 16.940 -14.033 -24.047 1.00 96.94 253 THR A C 1
ATOM 1978 O O . THR A 1 253 ? 16.795 -15.193 -23.661 1.00 96.94 253 THR A O 1
ATOM 1981 N N . ARG A 1 254 ? 18.141 -13.461 -24.151 1.00 94.50 254 ARG A N 1
ATOM 1982 C CA . ARG A 1 254 ? 19.392 -14.019 -23.628 1.00 94.50 254 ARG A CA 1
ATOM 1983 C C . ARG A 1 254 ? 20.156 -12.921 -22.909 1.00 94.50 254 ARG A C 1
ATOM 1985 O O . ARG A 1 254 ? 20.491 -11.924 -23.546 1.00 94.50 254 ARG A O 1
ATOM 1992 N N . ILE A 1 255 ? 20.425 -13.125 -21.624 1.00 93.44 255 ILE A N 1
ATOM 1993 C CA . ILE A 1 255 ? 21.297 -12.258 -20.826 1.00 93.44 255 ILE A CA 1
ATOM 1994 C C . ILE A 1 255 ? 22.745 -12.688 -21.087 1.00 93.44 255 ILE A C 1
ATOM 1996 O O . ILE A 1 255 ? 23.038 -13.888 -21.122 1.00 93.44 255 ILE A O 1
ATOM 2000 N N . SER A 1 256 ? 23.629 -11.732 -21.354 1.00 88.19 256 SER A N 1
ATOM 2001 C CA . SER A 1 256 ? 25.048 -12.011 -21.577 1.00 88.19 256 SER A CA 1
ATOM 2002 C C . SER A 1 256 ? 25.754 -12.343 -20.249 1.00 88.19 256 SER A C 1
ATOM 2004 O O . SER A 1 256 ? 25.369 -11.824 -19.203 1.00 88.19 256 SER A O 1
ATOM 2006 N N . PRO A 1 257 ? 26.754 -13.241 -20.250 1.00 80.62 257 PRO A N 1
ATOM 2007 C CA . PRO A 1 257 ? 27.489 -13.597 -19.039 1.00 80.62 257 PRO A CA 1
ATOM 2008 C C . PRO A 1 257 ? 28.370 -12.441 -18.550 1.00 80.62 257 PRO A C 1
ATOM 2010 O O . PRO A 1 257 ? 28.947 -11.719 -19.350 1.00 80.62 257 PRO A O 1
ATOM 2013 N N . SER A 1 258 ? 28.567 -12.323 -17.237 1.00 70.62 258 SER A N 1
ATOM 2014 C CA . SER A 1 258 ? 29.411 -11.276 -16.650 1.00 70.62 258 SER A CA 1
ATOM 2015 C C . SER A 1 258 ? 30.840 -11.292 -17.223 1.00 70.62 258 SER A C 1
ATOM 2017 O O . SER A 1 258 ? 31.571 -12.275 -17.081 1.00 70.62 258 SER A O 1
ATOM 2019 N N . GLY A 1 259 ? 31.261 -10.193 -17.857 1.00 66.19 259 GLY A N 1
ATOM 2020 C CA . GLY A 1 259 ? 32.572 -10.066 -18.501 1.00 66.19 259 GLY A CA 1
ATOM 2021 C C . GLY A 1 259 ? 32.763 -8.719 -19.210 1.00 66.19 259 GLY A C 1
ATOM 2022 O O . GLY A 1 259 ? 31.894 -7.852 -19.110 1.00 66.19 259 GLY A O 1
ATOM 2023 N N . PRO A 1 260 ? 33.896 -8.495 -19.913 1.00 57.81 260 PRO A N 1
ATOM 2024 C CA . PRO A 1 260 ? 34.104 -7.325 -20.768 1.00 57.81 260 PRO A CA 1
ATOM 2025 C C . PRO A 1 260 ? 33.223 -7.421 -22.023 1.00 57.81 260 PRO A C 1
ATOM 2027 O O . PRO A 1 260 ? 33.694 -7.588 -23.150 1.00 57.81 260 PRO A O 1
ATOM 2030 N N . ASP A 1 261 ? 31.919 -7.328 -21.806 1.00 60.66 261 ASP A N 1
ATOM 2031 C CA . ASP A 1 261 ? 30.919 -7.305 -22.847 1.00 60.66 261 ASP A CA 1
ATOM 2032 C C . ASP A 1 261 ? 30.861 -5.903 -23.437 1.00 60.66 261 ASP A C 1
ATOM 2034 O O . ASP A 1 261 ? 30.924 -4.889 -22.743 1.00 60.66 261 ASP A O 1
ATOM 2038 N N . ARG A 1 262 ? 30.803 -5.839 -24.767 1.00 64.25 262 ARG A N 1
ATOM 2039 C CA . ARG A 1 262 ? 30.847 -4.606 -25.566 1.00 64.25 262 ARG A CA 1
ATOM 2040 C C . ARG A 1 262 ? 29.549 -3.784 -25.433 1.00 64.25 262 ARG A C 1
ATOM 2042 O O . ARG A 1 262 ? 28.968 -3.423 -26.452 1.00 64.25 262 ARG A O 1
ATOM 2049 N N . GLY A 1 263 ? 29.054 -3.552 -24.217 1.00 66.69 263 GLY A N 1
ATOM 2050 C CA . GLY A 1 263 ? 27.775 -2.893 -23.945 1.00 66.69 263 GLY A CA 1
ATOM 2051 C C . GLY A 1 263 ? 26.604 -3.678 -24.536 1.00 66.69 263 GLY A C 1
ATOM 2052 O O . GLY A 1 263 ? 25.969 -3.230 -25.493 1.00 66.69 263 GLY A O 1
ATOM 2053 N N . LYS A 1 264 ? 26.421 -4.919 -24.079 1.00 83.56 264 LYS A N 1
ATOM 2054 C CA . LYS A 1 264 ? 25.402 -5.847 -24.574 1.00 83.56 264 LYS A CA 1
ATOM 2055 C C . LYS A 1 264 ? 24.944 -6.733 -23.421 1.00 83.56 264 LYS A C 1
ATOM 2057 O O . LYS A 1 264 ? 25.400 -7.867 -23.300 1.00 83.56 264 LYS A O 1
ATOM 2062 N N . ASP A 1 265 ? 24.017 -6.231 -22.626 1.00 89.88 265 ASP A N 1
ATOM 2063 C CA . ASP A 1 265 ? 23.492 -6.956 -21.471 1.00 89.88 265 ASP A CA 1
ATOM 2064 C C . ASP A 1 265 ? 22.454 -8.006 -21.881 1.00 89.88 265 ASP A C 1
ATOM 2066 O O . ASP A 1 265 ? 22.469 -9.128 -21.381 1.00 89.88 265 ASP A O 1
ATOM 2070 N N . ILE A 1 266 ? 21.571 -7.677 -22.834 1.00 95.25 266 ILE A N 1
ATOM 2071 C CA . ILE A 1 266 ? 20.499 -8.579 -23.284 1.00 95.25 266 ILE A CA 1
ATOM 2072 C C . ILE A 1 266 ? 20.428 -8.589 -24.814 1.00 95.25 266 ILE A C 1
ATOM 2074 O O . ILE A 1 266 ? 20.622 -7.573 -25.482 1.00 95.25 266 ILE A O 1
ATOM 2078 N N . VAL A 1 267 ? 20.120 -9.749 -25.391 1.00 95.44 267 VAL A N 1
ATOM 2079 C CA . VAL A 1 267 ? 19.612 -9.859 -26.767 1.00 95.44 267 VAL A CA 1
ATOM 2080 C C . VAL A 1 267 ? 18.195 -10.367 -26.731 1.00 95.44 267 VAL A C 1
ATOM 2082 O O . VAL A 1 267 ? 17.935 -11.383 -26.092 1.00 95.44 267 VAL A O 1
ATOM 2085 N N . ALA A 1 268 ? 17.315 -9.714 -27.476 1.00 97.50 268 ALA A N 1
ATOM 2086 C CA . ALA A 1 268 ? 15.964 -10.176 -27.722 1.00 97.50 268 ALA A CA 1
ATOM 2087 C C . ALA A 1 268 ? 15.739 -10.394 -29.222 1.00 97.50 268 ALA A C 1
ATOM 2089 O O . ALA A 1 268 ? 16.233 -9.641 -30.059 1.00 97.50 268 ALA A O 1
ATOM 2090 N N . SER A 1 269 ? 15.030 -11.462 -29.570 1.00 97.31 269 SER A N 1
ATOM 2091 C CA . SER A 1 269 ? 14.636 -11.783 -30.950 1.00 97.31 269 SER A CA 1
ATOM 2092 C C . SER A 1 269 ? 13.451 -12.753 -30.935 1.00 97.31 269 SER A C 1
ATOM 2094 O O . SER A 1 269 ? 13.249 -13.413 -29.912 1.00 97.31 269 SER A O 1
ATOM 2096 N N . PRO A 1 270 ? 12.666 -12.875 -32.019 1.00 96.94 270 PRO A N 1
ATOM 2097 C CA . PRO A 1 270 ? 11.556 -13.834 -32.075 1.00 96.94 270 PRO A CA 1
ATOM 2098 C C . PRO A 1 270 ? 12.004 -15.289 -31.842 1.00 96.94 270 PRO A C 1
ATOM 2100 O O . PRO A 1 270 ? 11.369 -16.059 -31.118 1.00 96.94 270 PRO A O 1
ATOM 2103 N N . ASP A 1 271 ? 13.154 -15.658 -32.408 1.00 94.19 271 ASP A N 1
ATOM 2104 C CA . ASP A 1 271 ? 13.716 -17.009 -32.365 1.00 94.19 271 ASP A CA 1
ATOM 2105 C C . ASP A 1 271 ? 14.644 -17.253 -31.159 1.00 94.19 271 ASP A C 1
ATOM 2107 O O . ASP A 1 271 ? 14.858 -18.403 -30.762 1.00 94.19 271 ASP A O 1
ATOM 2111 N N . GLY A 1 272 ? 15.145 -16.185 -30.531 1.00 90.44 272 GLY A N 1
ATOM 2112 C CA . GLY A 1 272 ? 16.092 -16.206 -29.415 1.00 90.44 272 GLY A CA 1
ATOM 2113 C C . GLY A 1 272 ? 17.547 -16.370 -29.847 1.00 90.44 272 GLY A C 1
ATOM 2114 O O . GLY A 1 272 ? 18.441 -16.257 -29.011 1.00 90.44 272 GLY A O 1
ATOM 2115 N N . PHE A 1 273 ? 17.803 -16.631 -31.129 1.00 88.56 273 PHE A N 1
ATOM 2116 C CA . PHE A 1 273 ? 19.145 -16.757 -31.698 1.00 88.56 273 PHE A CA 1
ATOM 2117 C C . PHE A 1 273 ? 19.592 -15.467 -32.390 1.00 88.56 273 PHE A C 1
ATOM 2119 O O . PHE A 1 273 ? 20.796 -15.229 -32.510 1.00 88.56 273 PHE A O 1
ATOM 2126 N N . GLY A 1 274 ? 18.640 -14.617 -32.782 1.00 88.62 274 GLY A N 1
ATOM 2127 C CA . GLY A 1 274 ? 18.884 -13.404 -33.544 1.00 88.62 274 GLY A CA 1
ATOM 2128 C C . GLY A 1 274 ? 19.072 -13.663 -35.037 1.00 88.62 274 GLY A C 1
ATOM 2129 O O . GLY A 1 274 ? 19.697 -12.833 -35.694 1.00 88.62 274 GLY A O 1
ATOM 2130 N N . PHE A 1 275 ? 18.590 -14.796 -35.564 1.00 90.62 275 PHE A N 1
ATOM 2131 C CA . PHE A 1 275 ? 18.545 -15.029 -37.011 1.00 90.62 275 PHE A CA 1
ATOM 2132 C C . PHE A 1 275 ? 17.326 -14.346 -37.628 1.00 90.62 275 PHE A C 1
ATOM 2134 O O . PHE A 1 275 ? 17.402 -13.820 -38.738 1.00 90.62 275 PHE A O 1
ATOM 2141 N N . GLU A 1 276 ? 16.220 -14.314 -36.887 1.00 92.81 276 GLU A N 1
ATOM 2142 C CA . GLU A 1 276 ? 15.010 -13.601 -37.277 1.00 92.81 276 GLU A CA 1
ATOM 2143 C C . GLU A 1 276 ? 15.024 -12.147 -36.796 1.00 92.81 276 GLU A C 1
ATOM 2145 O O . GLU A 1 276 ? 15.413 -11.829 -35.669 1.00 92.81 276 GLU A O 1
ATOM 2150 N N . SER A 1 277 ? 14.568 -11.249 -37.670 1.00 91.19 277 SER A N 1
ATOM 2151 C CA . SER A 1 277 ? 14.391 -9.838 -37.333 1.00 91.19 277 SER A CA 1
ATOM 2152 C C . SER A 1 277 ? 13.062 -9.598 -36.596 1.00 91.19 277 SER A C 1
ATOM 2154 O O . SER A 1 277 ? 12.065 -10.227 -36.945 1.00 91.19 277 SER A O 1
ATOM 2156 N N . PRO A 1 278 ? 13.004 -8.641 -35.648 1.00 94.81 278 PRO A N 1
ATOM 2157 C CA . PRO A 1 278 ? 14.111 -7.788 -35.222 1.00 94.81 278 PRO A CA 1
ATOM 2158 C C . PRO A 1 278 ? 15.035 -8.491 -34.215 1.00 94.81 278 PRO A C 1
ATOM 2160 O O . PRO A 1 278 ? 14.577 -9.111 -33.258 1.00 94.81 278 PRO A O 1
ATOM 2163 N N . ARG A 1 279 ? 16.350 -8.312 -34.389 1.00 95.88 279 ARG A N 1
ATOM 2164 C CA . ARG A 1 279 ? 17.353 -8.607 -33.360 1.00 95.88 279 ARG A CA 1
ATOM 2165 C C . ARG A 1 279 ? 17.601 -7.339 -32.548 1.00 95.88 279 ARG A C 1
ATOM 2167 O O . ARG A 1 279 ? 18.205 -6.388 -33.042 1.00 95.88 279 ARG A O 1
ATOM 2174 N N . ILE A 1 280 ? 17.113 -7.319 -31.316 1.00 97.25 280 ILE A N 1
ATOM 2175 C CA . ILE A 1 280 ? 17.206 -6.178 -30.408 1.00 97.25 280 ILE A CA 1
ATOM 2176 C C . ILE A 1 280 ? 18.374 -6.414 -29.460 1.00 97.25 280 ILE A C 1
ATOM 2178 O O . ILE A 1 280 ? 18.423 -7.417 -28.748 1.00 97.25 280 ILE A O 1
ATOM 2182 N N . VAL A 1 281 ? 19.318 -5.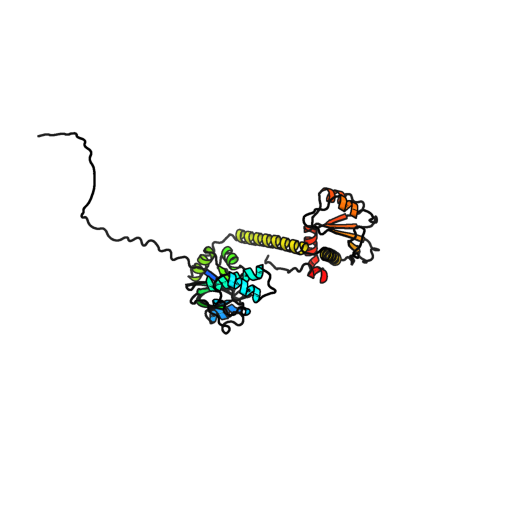485 -29.452 1.00 96.19 281 VAL A N 1
ATOM 2183 C CA . VAL A 1 281 ? 20.414 -5.452 -28.495 1.00 96.19 281 VAL A CA 1
ATOM 2184 C C . VAL A 1 281 ? 20.082 -4.441 -27.409 1.00 96.19 281 VAL A C 1
ATOM 2186 O O . VAL A 1 281 ? 19.710 -3.310 -27.715 1.00 96.19 281 VAL A O 1
ATOM 2189 N N . VAL A 1 282 ? 20.224 -4.854 -26.153 1.00 97.00 282 VAL A N 1
ATOM 2190 C CA . VAL A 1 282 ? 19.842 -4.058 -24.990 1.00 97.00 282 VAL A CA 1
ATOM 2191 C C . VAL A 1 282 ? 21.055 -3.774 -24.116 1.00 97.00 282 VAL A C 1
ATOM 2193 O O . VAL A 1 282 ? 21.847 -4.678 -23.846 1.00 97.00 282 VAL A O 1
ATOM 2196 N N . GLU A 1 283 ? 21.161 -2.534 -23.656 1.00 95.81 283 GLU A N 1
ATOM 2197 C CA . GLU A 1 283 ? 22.060 -2.112 -22.579 1.00 95.81 283 GLU A CA 1
ATOM 2198 C C . GLU A 1 283 ? 21.219 -1.603 -21.410 1.00 95.81 283 GLU A C 1
ATOM 2200 O O . GLU A 1 283 ? 20.268 -0.845 -21.612 1.00 95.81 283 GLU A O 1
ATOM 2205 N N . VAL A 1 284 ? 21.578 -2.001 -20.194 1.00 95.19 284 VAL A N 1
ATOM 2206 C CA . VAL A 1 284 ? 20.895 -1.634 -18.958 1.00 95.19 284 VAL A CA 1
ATOM 2207 C C . VAL A 1 284 ? 21.868 -0.883 -18.053 1.00 95.19 284 VAL A C 1
ATOM 2209 O O . VAL A 1 284 ? 22.897 -1.398 -17.614 1.00 95.19 284 VAL A O 1
ATOM 2212 N N . LYS A 1 285 ? 21.539 0.370 -17.734 1.00 93.56 285 LYS A N 1
ATOM 2213 C CA . LYS A 1 285 ? 22.276 1.190 -16.768 1.00 93.56 285 LYS A CA 1
ATOM 2214 C C . LYS A 1 285 ? 21.412 1.497 -15.563 1.00 93.56 285 LYS A C 1
ATOM 2216 O O . LYS A 1 285 ? 20.542 2.361 -15.593 1.00 93.56 285 LYS A O 1
ATOM 2221 N N . HIS A 1 286 ? 21.728 0.819 -14.466 1.00 90.75 286 HIS A N 1
ATOM 22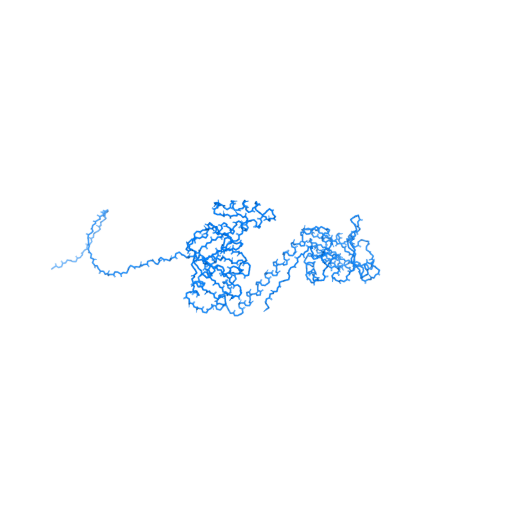22 C CA . HIS A 1 286 ? 21.112 1.083 -13.177 1.00 90.75 286 HIS A CA 1
ATOM 2223 C C . HIS A 1 286 ? 22.006 1.992 -12.328 1.00 90.75 286 HIS A C 1
ATOM 2225 O O . HIS A 1 286 ? 22.929 1.530 -11.657 1.00 90.75 286 HIS A O 1
ATOM 2231 N N . ARG A 1 287 ? 21.808 3.312 -12.439 1.00 81.50 287 ARG A N 1
ATOM 2232 C CA . ARG A 1 287 ? 22.597 4.334 -11.725 1.00 81.50 287 ARG A CA 1
ATOM 2233 C C . ARG A 1 287 ? 21.689 5.470 -11.264 1.00 81.50 287 ARG A C 1
ATOM 2235 O O . ARG 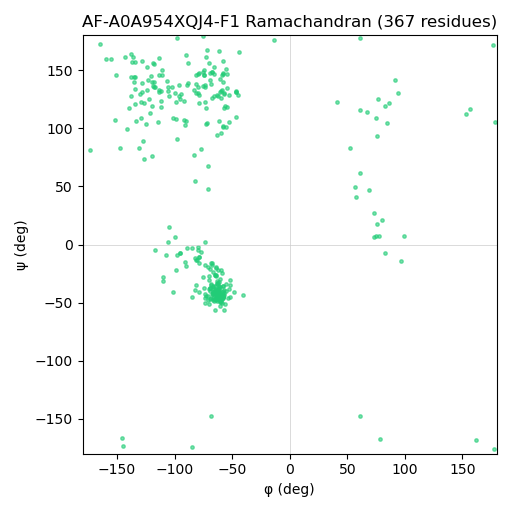A 1 287 ? 21.379 6.377 -12.034 1.00 81.50 287 ARG A O 1
ATOM 2242 N N . ALA A 1 288 ? 21.296 5.439 -9.994 1.00 70.31 288 ALA A N 1
ATOM 2243 C CA . ALA A 1 288 ? 20.448 6.475 -9.415 1.00 70.31 288 ALA A CA 1
ATOM 2244 C C . ALA A 1 288 ? 21.112 7.864 -9.501 1.00 70.31 288 ALA A C 1
ATOM 2246 O O . ALA A 1 288 ? 22.279 8.033 -9.148 1.00 70.31 288 ALA A O 1
ATOM 2247 N N . GLY A 1 289 ? 20.358 8.864 -9.970 1.00 68.50 289 GLY A N 1
ATOM 2248 C CA . GLY A 1 289 ? 20.775 10.272 -9.976 1.00 68.50 289 GLY A CA 1
ATOM 2249 C C . GLY A 1 289 ? 21.812 10.670 -11.035 1.00 68.50 289 GLY A C 1
ATOM 2250 O O . GLY A 1 289 ? 22.289 11.802 -11.006 1.00 68.50 289 GLY A O 1
ATOM 2251 N N . SER A 1 290 ? 22.165 9.783 -11.972 1.00 85.94 290 SER A N 1
ATOM 2252 C CA . SER A 1 290 ? 23.106 10.085 -13.057 1.00 85.94 290 SER A CA 1
ATOM 2253 C C . SER A 1 290 ? 22.479 9.788 -14.417 1.00 85.94 290 SER A C 1
ATOM 2255 O O . SER A 1 290 ? 22.371 8.633 -14.825 1.00 85.94 290 SER A O 1
ATOM 2257 N N . ALA A 1 291 ? 22.073 10.845 -15.121 1.00 89.50 291 ALA A N 1
ATOM 2258 C CA . ALA A 1 291 ? 21.523 10.733 -16.467 1.00 89.50 291 ALA A CA 1
ATOM 2259 C C . ALA A 1 291 ? 22.599 10.324 -17.482 1.00 89.50 291 ALA A C 1
ATOM 2261 O O . ALA A 1 291 ? 23.733 10.804 -17.429 1.00 89.50 291 ALA A O 1
ATOM 2262 N N . MET A 1 292 ? 22.228 9.468 -18.436 1.00 94.25 292 MET A N 1
ATOM 2263 C CA . MET A 1 292 ? 23.121 9.041 -19.515 1.00 94.25 292 MET A CA 1
ATOM 2264 C C . MET A 1 292 ? 23.306 10.157 -20.541 1.00 94.25 292 MET A C 1
ATOM 2266 O O . MET A 1 292 ? 22.341 10.817 -20.940 1.00 94.25 292 MET A O 1
ATOM 2270 N N . GLY A 1 293 ? 24.557 10.370 -20.951 1.00 94.88 293 GLY A N 1
ATOM 2271 C CA . GLY A 1 293 ? 24.958 11.380 -21.918 1.00 94.88 293 GLY A CA 1
ATOM 2272 C C . GLY A 1 293 ? 25.120 10.826 -23.333 1.00 94.88 293 GLY A C 1
ATOM 2273 O O . GLY A 1 293 ? 24.982 9.634 -23.601 1.00 94.88 293 GLY A O 1
ATOM 2274 N N . SER A 1 294 ? 25.440 11.717 -24.273 1.00 95.75 294 SER A N 1
ATOM 2275 C CA . SER A 1 294 ? 25.655 11.337 -25.675 1.00 95.75 294 SER A CA 1
ATOM 2276 C C . SER A 1 294 ? 26.878 10.427 -25.867 1.00 95.75 294 SER A C 1
ATOM 2278 O O . SER A 1 294 ? 26.907 9.624 -26.797 1.00 95.75 294 SER A O 1
ATOM 2280 N N . SER A 1 295 ? 27.876 10.501 -24.978 1.00 95.06 295 SER A N 1
ATOM 2281 C CA . SER A 1 295 ? 29.039 9.602 -24.961 1.00 95.06 295 SER A CA 1
ATOM 2282 C C . SER A 1 295 ? 28.646 8.143 -24.760 1.00 95.06 295 SER A C 1
ATOM 2284 O O . SER A 1 295 ? 29.125 7.278 -25.492 1.00 95.06 295 SER A O 1
ATOM 2286 N N . GLU A 1 296 ? 27.762 7.874 -23.803 1.00 94.31 296 GLU A N 1
ATOM 2287 C CA . GLU A 1 296 ? 27.285 6.535 -23.469 1.00 94.31 296 GLU A CA 1
ATOM 2288 C C . GLU A 1 296 ? 26.465 5.951 -24.622 1.00 94.31 296 GLU A C 1
ATOM 2290 O O . GLU A 1 296 ? 26.672 4.796 -25.000 1.00 94.31 296 GLU A O 1
ATOM 2295 N N . ILE A 1 297 ? 25.601 6.768 -25.236 1.00 95.69 297 ILE A N 1
ATOM 2296 C CA . ILE A 1 297 ? 24.802 6.362 -26.399 1.00 95.69 297 ILE A CA 1
ATOM 2297 C C . ILE A 1 297 ? 25.697 6.037 -27.602 1.00 95.69 297 ILE A C 1
ATOM 2299 O O . ILE A 1 297 ? 25.550 4.970 -28.201 1.00 95.69 297 ILE A O 1
ATOM 2303 N N . ARG A 1 298 ? 26.684 6.885 -27.925 1.00 94.75 298 ARG A N 1
ATOM 2304 C CA . ARG A 1 298 ? 27.654 6.594 -28.999 1.00 94.75 298 ARG A CA 1
ATOM 2305 C C . ARG A 1 298 ? 28.469 5.336 -28.721 1.00 94.75 298 ARG A C 1
ATOM 2307 O O . ARG A 1 298 ? 28.698 4.548 -29.635 1.00 94.75 298 ARG A O 1
ATOM 2314 N N . GLY A 1 299 ? 28.889 5.141 -27.471 1.00 93.56 299 GLY A N 1
ATOM 2315 C CA . GLY A 1 299 ? 29.605 3.942 -27.042 1.00 93.56 299 GLY A CA 1
ATOM 2316 C C . GLY A 1 299 ? 28.795 2.669 -27.289 1.00 93.56 299 GLY A C 1
ATOM 2317 O O . GLY A 1 299 ? 29.326 1.709 -27.840 1.00 93.56 299 GLY A O 1
ATOM 2318 N N . PHE A 1 300 ? 27.501 2.692 -26.962 1.00 93.50 300 PHE A N 1
ATOM 2319 C CA . PHE A 1 300 ? 26.586 1.574 -27.200 1.00 93.50 300 PHE A CA 1
ATOM 2320 C C . PHE A 1 300 ? 26.326 1.295 -28.686 1.00 93.50 300 PHE A C 1
ATOM 2322 O O . PHE A 1 300 ? 26.305 0.137 -29.106 1.00 93.50 300 PHE A O 1
ATOM 2329 N N . LEU A 1 301 ? 26.158 2.346 -29.494 1.00 93.44 301 LEU A N 1
ATOM 2330 C CA . LEU A 1 301 ? 26.019 2.221 -30.950 1.00 93.44 301 LEU A CA 1
ATOM 2331 C C . LEU A 1 301 ? 27.300 1.671 -31.602 1.00 93.44 301 LEU A C 1
ATOM 2333 O O . LEU A 1 301 ? 27.249 1.023 -32.652 1.00 93.44 301 LEU A O 1
ATOM 2337 N N . GLY A 1 302 ? 28.449 1.885 -30.957 1.00 89.69 302 GLY A N 1
ATOM 2338 C CA . GLY A 1 302 ? 29.736 1.327 -31.341 1.00 89.69 302 GLY A CA 1
ATOM 2339 C C . GLY A 1 302 ? 29.698 -0.198 -31.477 1.00 89.69 302 GLY A C 1
ATOM 2340 O O . GLY A 1 302 ? 29.454 -0.945 -30.530 1.00 89.69 302 GLY A O 1
ATOM 2341 N N . GLY A 1 303 ? 29.977 -0.690 -32.685 1.00 82.25 303 GLY A N 1
ATOM 2342 C CA . GLY A 1 303 ? 30.081 -2.126 -32.952 1.00 82.25 303 GLY A CA 1
ATOM 2343 C C . GLY A 1 303 ? 28.744 -2.872 -33.036 1.00 82.25 303 GLY A C 1
ATOM 2344 O O . GLY A 1 303 ? 28.744 -4.097 -32.909 1.00 82.25 303 GLY A O 1
ATOM 2345 N N . ARG A 1 304 ? 27.615 -2.175 -33.231 1.00 91.06 304 ARG A N 1
ATOM 2346 C CA . ARG A 1 304 ? 26.336 -2.801 -33.618 1.00 91.06 304 ARG A CA 1
ATOM 2347 C C . ARG A 1 304 ? 26.331 -3.198 -35.096 1.00 91.06 304 ARG A C 1
ATOM 2349 O O . ARG A 1 304 ? 26.962 -2.540 -35.924 1.00 91.06 304 ARG A O 1
ATOM 2356 N N . HIS A 1 305 ? 25.615 -4.271 -35.432 1.00 89.94 305 HIS A N 1
ATOM 2357 C CA . HIS A 1 305 ? 25.369 -4.628 -36.828 1.00 89.94 305 HIS A CA 1
ATOM 2358 C C . HIS A 1 305 ? 24.324 -3.679 -37.428 1.00 89.94 305 HIS A C 1
ATOM 2360 O O . HIS A 1 305 ? 23.435 -3.215 -36.722 1.00 89.94 305 HIS A O 1
ATOM 2366 N N . LYS A 1 306 ? 24.382 -3.421 -38.738 1.00 92.06 306 LYS A N 1
ATOM 2367 C CA . LYS A 1 306 ? 23.453 -2.495 -39.426 1.00 92.06 306 LYS A CA 1
ATOM 2368 C C . LYS A 1 306 ? 21.969 -2.887 -39.308 1.00 92.06 306 LYS A C 1
ATOM 2370 O O . LYS A 1 306 ? 21.095 -2.038 -39.441 1.00 92.06 306 LYS A O 1
ATOM 2375 N N . ASP A 1 307 ? 21.707 -4.173 -39.090 1.00 92.62 307 ASP A N 1
ATOM 2376 C CA . ASP A 1 307 ? 20.359 -4.742 -39.004 1.00 92.62 307 ASP A CA 1
ATOM 2377 C C . ASP A 1 307 ? 19.870 -4.847 -37.549 1.00 92.62 307 ASP A C 1
ATOM 2379 O O . ASP A 1 307 ? 18.698 -5.148 -37.313 1.00 92.62 307 ASP A O 1
ATOM 2383 N N . ASP A 1 308 ? 20.745 -4.567 -36.574 1.00 94.62 308 ASP A N 1
ATOM 2384 C CA . ASP A 1 308 ? 20.373 -4.551 -35.163 1.00 94.62 308 ASP A CA 1
ATOM 2385 C C . ASP A 1 308 ? 19.382 -3.415 -34.882 1.00 94.62 308 ASP A C 1
ATOM 2387 O O . ASP A 1 308 ? 19.365 -2.372 -35.540 1.00 94.62 308 ASP A O 1
ATOM 2391 N N . LYS A 1 309 ? 18.556 -3.618 -33.860 1.00 97.12 309 LYS A N 1
ATOM 2392 C CA . LYS A 1 309 ? 17.791 -2.562 -33.191 1.00 97.12 309 LYS A CA 1
ATOM 2393 C C . LYS A 1 309 ? 18.360 -2.381 -31.791 1.00 97.12 309 LYS A C 1
ATOM 2395 O O . LYS A 1 309 ? 18.819 -3.348 -31.187 1.00 97.12 309 LYS A O 1
ATOM 2400 N N . GLY A 1 310 ? 18.350 -1.161 -31.281 1.00 96.88 310 GLY A N 1
ATOM 2401 C CA . GLY A 1 310 ? 18.839 -0.852 -29.945 1.00 96.88 310 GLY A CA 1
ATOM 2402 C C . GLY A 1 310 ? 17.705 -0.558 -28.971 1.00 96.88 310 GLY A C 1
ATOM 2403 O O . GLY A 1 310 ? 16.747 0.130 -29.322 1.00 96.88 310 GLY A O 1
ATOM 2404 N N . LEU A 1 311 ? 17.852 -1.030 -27.739 1.00 98.06 311 LEU A N 1
ATOM 2405 C CA . LEU A 1 311 ? 17.103 -0.550 -26.584 1.00 98.06 311 LEU A CA 1
ATOM 2406 C C . LEU A 1 311 ? 18.107 -0.159 -25.500 1.00 98.06 311 LEU A C 1
ATOM 2408 O O . LEU A 1 311 ? 18.913 -0.982 -25.077 1.00 98.06 311 LEU A O 1
ATOM 2412 N N . TYR A 1 312 ? 18.079 1.089 -25.055 1.00 97.44 312 TYR A N 1
ATOM 2413 C CA . TYR A 1 312 ? 18.921 1.541 -23.952 1.00 97.44 312 TYR A CA 1
ATOM 2414 C C . TYR A 1 312 ? 18.036 1.860 -22.757 1.00 97.44 312 TYR A C 1
ATOM 2416 O O . TYR A 1 312 ? 17.200 2.758 -22.836 1.00 97.44 312 TYR A O 1
ATOM 2424 N N . VAL A 1 313 ? 18.232 1.141 -21.656 1.00 97.44 313 VAL A N 1
ATOM 2425 C CA . VAL A 1 313 ? 17.457 1.307 -20.425 1.00 97.44 313 VAL A CA 1
ATOM 2426 C C . VAL A 1 313 ? 18.302 2.042 -19.388 1.00 97.44 313 VAL A C 1
ATOM 2428 O O . VAL A 1 313 ? 19.431 1.636 -19.115 1.00 97.44 313 VAL A O 1
ATOM 2431 N N . SER A 1 314 ? 17.781 3.127 -18.811 1.00 95.31 314 SER A N 1
ATOM 2432 C CA . SER A 1 314 ? 18.475 3.905 -17.773 1.00 95.31 314 SER A CA 1
ATOM 2433 C C . SER A 1 314 ? 17.530 4.365 -16.668 1.00 95.31 314 SER A C 1
ATOM 2435 O O . SER A 1 314 ? 16.668 5.212 -16.895 1.00 95.31 314 SER A O 1
ATOM 2437 N N . THR A 1 315 ? 17.755 3.909 -15.435 1.00 93.06 315 THR A N 1
ATOM 2438 C CA . THR A 1 315 ? 16.990 4.396 -14.269 1.00 93.06 315 THR A CA 1
ATOM 2439 C C . THR A 1 315 ? 17.382 5.812 -13.839 1.00 93.06 315 THR A C 1
ATOM 2441 O O . THR A 1 315 ? 16.621 6.486 -13.151 1.00 93.06 315 THR A O 1
ATOM 2444 N N . GLY A 1 316 ? 18.551 6.299 -14.272 1.00 90.38 316 GLY A N 1
ATOM 2445 C CA . GLY A 1 316 ? 19.007 7.675 -14.056 1.00 90.38 316 GLY A CA 1
ATOM 2446 C C . GLY A 1 316 ? 18.495 8.677 -15.098 1.00 90.38 316 GLY A C 1
ATOM 2447 O O . GLY A 1 316 ? 18.783 9.869 -14.988 1.00 90.38 316 GLY A O 1
ATOM 2448 N N . GLY A 1 317 ? 17.761 8.211 -16.115 1.00 93.44 317 GLY A N 1
ATOM 2449 C CA . GLY A 1 317 ? 17.269 9.022 -17.228 1.00 93.44 317 GLY A CA 1
ATOM 2450 C C . GLY A 1 317 ? 18.331 9.333 -18.290 1.00 93.44 317 GLY A C 1
ATOM 2451 O O . GLY A 1 317 ? 19.414 8.736 -18.319 1.00 93.44 317 GLY A O 1
ATOM 2452 N N . PHE A 1 318 ? 18.004 10.279 -19.177 1.00 94.56 318 PHE A N 1
ATOM 2453 C CA . PHE A 1 318 ? 18.810 10.668 -20.340 1.00 94.56 318 PHE A CA 1
ATOM 2454 C C . PHE A 1 318 ? 18.887 12.186 -20.482 1.00 94.56 318 PHE A C 1
ATOM 2456 O O . PHE A 1 318 ? 17.885 12.888 -20.322 1.00 94.56 318 PHE A O 1
ATOM 2463 N N . THR A 1 319 ? 20.062 12.700 -20.844 1.00 94.25 319 THR A N 1
ATOM 2464 C CA . THR A 1 319 ? 20.210 14.118 -21.188 1.00 94.25 319 THR A CA 1
ATOM 2465 C C . THR A 1 319 ? 19.573 14.426 -22.545 1.00 94.25 319 THR A C 1
ATOM 2467 O O . THR A 1 319 ? 19.361 13.542 -23.378 1.00 94.25 319 THR A O 1
ATOM 2470 N N . LYS A 1 320 ? 19.298 15.710 -22.809 1.00 92.50 320 LYS A N 1
ATOM 2471 C CA . LYS A 1 320 ? 18.786 16.161 -24.114 1.00 92.50 320 LYS A CA 1
ATOM 2472 C C . LYS A 1 320 ? 19.704 15.737 -25.269 1.00 92.50 320 LYS A C 1
ATOM 2474 O O . LYS A 1 320 ? 19.214 15.285 -26.300 1.00 92.50 320 LYS A O 1
ATOM 2479 N N . ASP A 1 321 ? 21.017 15.823 -25.070 1.00 94.44 321 ASP A N 1
ATOM 2480 C CA . ASP A 1 321 ? 22.006 15.427 -26.076 1.00 94.44 321 ASP A CA 1
ATOM 2481 C C . ASP A 1 321 ? 22.015 13.913 -26.313 1.00 94.44 321 ASP A C 1
ATOM 2483 O O . ASP A 1 321 ? 22.213 13.478 -27.443 1.00 94.44 321 ASP A O 1
ATOM 2487 N N . ALA A 1 322 ? 21.777 13.101 -25.277 1.00 95.50 322 ALA A N 1
ATOM 2488 C CA . ALA A 1 322 ? 21.626 11.655 -25.432 1.00 95.50 322 ALA A CA 1
ATOM 2489 C C . ALA A 1 322 ? 20.389 11.301 -26.268 1.00 95.50 322 ALA A C 1
ATOM 2491 O O . ALA A 1 322 ? 20.474 10.451 -27.154 1.00 95.50 322 ALA A O 1
ATOM 2492 N N . ARG A 1 323 ? 19.261 11.991 -26.037 1.00 94.94 323 ARG A N 1
ATOM 2493 C CA . ARG A 1 323 ? 18.041 11.825 -26.845 1.00 94.94 323 ARG A CA 1
ATOM 2494 C C . ARG A 1 323 ? 18.280 12.226 -28.307 1.00 94.94 323 ARG A C 1
ATOM 2496 O O . ARG A 1 323 ? 17.950 11.458 -29.203 1.00 94.94 323 ARG A O 1
ATOM 2503 N N . TYR A 1 324 ? 18.946 13.358 -28.543 1.00 92.50 324 TYR A N 1
ATOM 2504 C CA . TYR A 1 324 ? 19.314 13.805 -29.892 1.00 92.50 324 TYR A CA 1
ATOM 2505 C C . TYR A 1 324 ? 20.266 12.836 -30.614 1.00 92.50 324 TYR A C 1
ATOM 2507 O O . TYR A 1 324 ? 20.124 12.593 -31.812 1.00 92.50 324 TYR A O 1
ATOM 2515 N N . GLU A 1 325 ? 21.236 12.266 -29.894 1.00 96.81 325 GLU A N 1
ATOM 2516 C CA . GLU A 1 325 ? 22.144 11.253 -30.439 1.00 96.81 325 GLU A CA 1
ATOM 2517 C C . GLU A 1 325 ? 21.385 9.979 -30.839 1.00 96.81 325 GLU A C 1
ATOM 2519 O O . GLU A 1 325 ? 21.618 9.440 -31.919 1.00 96.81 325 GLU A O 1
ATOM 2524 N N . ALA A 1 326 ? 20.445 9.523 -30.005 1.00 95.88 326 ALA A N 1
ATOM 2525 C CA . ALA A 1 326 ? 19.642 8.338 -30.290 1.00 95.88 326 ALA A CA 1
ATOM 2526 C C . ALA A 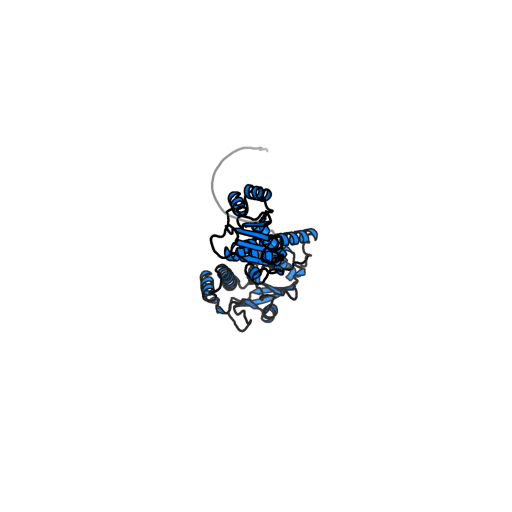1 326 ? 18.730 8.515 -31.515 1.00 95.88 326 ALA A C 1
ATOM 2528 O O . ALA A 1 326 ? 18.652 7.612 -32.345 1.00 95.88 326 ALA A O 1
ATOM 2529 N N . GLU A 1 327 ? 18.104 9.684 -31.680 1.00 94.81 327 GLU A N 1
ATOM 2530 C CA . GLU A 1 327 ? 17.272 10.001 -32.854 1.00 94.81 327 GLU A CA 1
ATOM 2531 C C . GLU A 1 327 ? 18.051 9.956 -34.176 1.00 94.81 327 GLU A C 1
ATOM 2533 O O . GLU A 1 327 ? 17.489 9.658 -35.230 1.00 94.81 327 GLU A O 1
ATOM 2538 N N . ARG A 1 328 ? 19.355 10.252 -34.133 1.00 95.19 328 ARG A N 1
ATOM 2539 C CA . ARG A 1 328 ? 20.240 10.295 -35.308 1.00 95.19 328 ARG A CA 1
ATOM 2540 C C . ARG A 1 328 ? 21.079 9.032 -35.485 1.00 95.19 328 ARG A C 1
ATOM 2542 O O . ARG A 1 328 ? 21.962 9.009 -36.347 1.00 95.19 328 ARG A O 1
ATOM 2549 N N . ALA A 1 329 ? 20.831 8.009 -34.675 1.00 94.88 329 ALA A N 1
ATOM 2550 C CA . ALA A 1 329 ? 21.563 6.759 -34.720 1.00 94.88 329 ALA A CA 1
ATOM 2551 C C . ALA A 1 329 ? 21.449 6.086 -36.099 1.00 94.88 329 ALA A C 1
ATOM 2553 O O . ALA A 1 329 ? 20.420 6.136 -36.770 1.00 94.88 329 ALA A O 1
ATOM 2554 N N . SER A 1 330 ? 22.522 5.413 -36.521 1.00 92.25 330 SER A N 1
ATOM 2555 C CA . SER A 1 330 ? 22.563 4.672 -37.792 1.00 92.25 330 SER A CA 1
ATOM 2556 C C . SER A 1 330 ? 21.665 3.430 -37.805 1.00 92.25 330 SER A C 1
ATOM 2558 O O . SER A 1 330 ? 21.374 2.893 -38.873 1.00 92.25 330 SER A O 1
ATOM 2560 N N . ILE A 1 331 ? 21.223 2.987 -36.627 1.00 95.12 331 ILE A N 1
ATOM 2561 C CA . ILE A 1 331 ? 20.228 1.937 -36.421 1.00 95.12 331 ILE A CA 1
ATOM 2562 C C . ILE A 1 331 ? 19.088 2.490 -35.558 1.00 95.12 331 ILE A C 1
ATOM 2564 O O . ILE A 1 331 ? 19.341 3.372 -34.739 1.00 95.12 331 ILE A O 1
ATOM 2568 N N . PRO A 1 332 ? 17.851 1.971 -35.664 1.00 97.25 332 PRO A N 1
ATOM 2569 C CA . PRO A 1 332 ? 16.787 2.383 -34.755 1.00 97.25 332 PRO A CA 1
ATOM 2570 C C . PRO A 1 332 ? 17.150 2.078 -33.300 1.00 97.25 332 PRO A C 1
ATOM 2572 O O . PRO A 1 332 ? 17.473 0.934 -32.969 1.00 97.25 332 PRO A O 1
ATOM 2575 N N . LEU A 1 333 ? 17.072 3.101 -32.454 1.00 97.44 333 LEU A N 1
ATOM 2576 C CA . LEU A 1 333 ? 17.376 3.042 -31.031 1.00 97.44 333 LEU A CA 1
ATOM 2577 C C . LEU A 1 333 ? 16.214 3.638 -30.234 1.00 97.44 333 LEU A C 1
ATOM 2579 O O . LEU A 1 333 ? 15.864 4.799 -30.424 1.00 97.44 333 LEU A O 1
ATOM 2583 N N . ALA A 1 334 ? 15.647 2.848 -29.324 1.00 97.69 334 ALA A N 1
ATOM 2584 C CA . ALA A 1 334 ? 14.725 3.332 -28.306 1.00 97.69 334 ALA A CA 1
ATOM 2585 C C . ALA A 1 334 ? 15.479 3.592 -26.995 1.00 97.69 334 ALA A C 1
ATOM 2587 O O . ALA A 1 334 ? 16.312 2.784 -26.576 1.00 97.69 334 ALA A O 1
ATOM 2588 N N . LEU A 1 335 ? 15.173 4.712 -26.346 1.00 97.56 335 LEU A N 1
ATOM 2589 C CA . LEU A 1 335 ? 15.610 5.008 -24.985 1.00 97.56 335 LEU A CA 1
ATOM 2590 C C . LEU A 1 335 ? 14.430 4.756 -24.050 1.00 97.56 335 LEU A C 1
ATOM 2592 O O . LEU A 1 335 ? 13.317 5.159 -24.372 1.00 97.56 335 LEU A O 1
ATOM 2596 N N . MET A 1 336 ? 14.683 4.096 -22.927 1.00 97.69 336 MET A N 1
ATOM 2597 C CA . MET A 1 336 ? 13.681 3.761 -21.921 1.00 97.69 336 MET A CA 1
ATOM 2598 C C . MET A 1 336 ? 14.197 4.224 -20.566 1.00 97.69 336 MET A C 1
ATOM 2600 O O . MET A 1 336 ? 15.189 3.690 -20.058 1.00 97.69 336 MET A O 1
ATOM 2604 N N . ASP A 1 337 ? 13.588 5.269 -20.016 1.00 95.81 337 ASP A N 1
ATOM 2605 C CA . ASP A 1 337 ? 13.891 5.697 -18.654 1.00 95.81 337 ASP A CA 1
ATOM 2606 C C . ASP A 1 337 ? 13.071 4.913 -17.615 1.00 95.81 337 ASP A C 1
ATOM 2608 O O . ASP A 1 337 ? 12.416 3.917 -17.936 1.00 95.81 337 ASP A O 1
ATOM 2612 N N . LEU A 1 338 ? 13.176 5.294 -16.339 1.00 94.94 338 LEU A N 1
ATOM 2613 C CA . LEU A 1 338 ? 12.467 4.605 -15.262 1.00 94.94 338 LEU A CA 1
ATOM 2614 C C . LEU A 1 338 ? 10.944 4.680 -15.431 1.00 94.94 338 LEU A C 1
ATOM 2616 O O . LEU A 1 338 ? 10.261 3.698 -15.142 1.00 94.94 338 LEU A O 1
ATOM 2620 N N . ASP A 1 339 ? 10.422 5.817 -15.893 1.00 93.06 339 ASP A N 1
ATOM 2621 C CA . ASP A 1 339 ? 8.984 5.996 -16.085 1.00 93.06 339 ASP A CA 1
ATOM 2622 C C . ASP A 1 339 ? 8.500 5.113 -17.238 1.00 93.06 339 ASP A C 1
ATOM 2624 O O . ASP A 1 339 ? 7.523 4.377 -17.085 1.00 93.06 339 ASP A O 1
ATOM 2628 N N . ASP A 1 340 ? 9.230 5.113 -18.358 1.00 96.44 340 ASP A N 1
ATOM 2629 C CA . ASP A 1 340 ? 8.954 4.239 -19.502 1.00 96.44 340 ASP A CA 1
ATOM 2630 C C . ASP A 1 340 ? 8.978 2.753 -19.102 1.00 96.44 340 ASP A C 1
ATOM 2632 O O . ASP A 1 340 ? 8.074 1.991 -19.456 1.00 96.44 340 ASP A O 1
ATOM 2636 N N . LEU A 1 341 ? 9.993 2.338 -18.332 1.00 97.25 341 LEU A N 1
ATOM 2637 C CA . LEU A 1 341 ? 10.146 0.959 -17.868 1.00 97.25 341 LEU A CA 1
ATOM 2638 C C . LEU A 1 341 ? 8.986 0.541 -16.963 1.00 97.25 341 LEU A C 1
ATOM 2640 O O . LEU A 1 341 ? 8.405 -0.522 -17.172 1.00 97.25 341 LEU A O 1
ATOM 2644 N N . VAL A 1 342 ? 8.636 1.360 -15.967 1.00 96.44 342 VAL A N 1
ATOM 2645 C CA . VAL A 1 342 ? 7.537 1.056 -15.041 1.00 96.44 342 VAL A CA 1
ATOM 2646 C C . VAL A 1 342 ? 6.208 0.965 -15.785 1.00 96.44 342 VAL A C 1
ATOM 2648 O O . VAL A 1 342 ? 5.452 0.022 -15.553 1.00 96.44 342 VAL A O 1
ATOM 2651 N N . ASN A 1 343 ? 5.936 1.883 -16.713 1.00 95.38 343 ASN A N 1
ATOM 2652 C CA . ASN A 1 343 ? 4.716 1.842 -17.517 1.00 95.38 343 ASN A CA 1
ATOM 2653 C C . ASN A 1 343 ? 4.640 0.567 -18.369 1.00 95.38 343 ASN A C 1
ATOM 2655 O O . ASN A 1 343 ? 3.612 -0.112 -18.360 1.00 95.38 343 ASN A O 1
ATOM 2659 N N . ALA A 1 344 ? 5.735 0.192 -19.035 1.00 97.00 344 ALA A N 1
ATOM 2660 C CA . ALA A 1 344 ? 5.794 -1.032 -19.831 1.00 97.00 344 ALA A CA 1
ATOM 2661 C C . ALA A 1 344 ? 5.646 -2.297 -18.965 1.00 97.00 344 ALA A C 1
ATOM 2663 O O . ALA A 1 344 ? 4.954 -3.241 -19.353 1.00 97.00 344 ALA A O 1
ATOM 2664 N N . VAL A 1 345 ? 6.242 -2.315 -17.765 1.00 97.31 345 VAL A N 1
ATOM 2665 C CA . VAL A 1 345 ? 6.042 -3.393 -16.786 1.00 97.31 345 VAL A CA 1
ATOM 2666 C C . VAL A 1 345 ? 4.571 -3.493 -16.397 1.00 97.31 345 VAL A C 1
ATOM 2668 O O . VAL A 1 345 ? 4.038 -4.595 -16.428 1.00 97.31 345 VAL A O 1
ATOM 2671 N N . LEU A 1 346 ? 3.893 -2.385 -16.081 1.00 95.44 346 LEU A N 1
ATOM 2672 C CA . LEU A 1 346 ? 2.472 -2.400 -15.711 1.00 95.44 346 LEU A CA 1
ATOM 2673 C C . LEU A 1 346 ? 1.576 -2.902 -16.849 1.00 95.44 346 LEU A C 1
ATOM 2675 O O . LEU A 1 346 ? 0.676 -3.704 -16.606 1.00 95.44 346 LEU A O 1
ATOM 2679 N N . GLU A 1 347 ? 1.841 -2.470 -18.082 1.00 96.38 347 GLU A N 1
ATOM 2680 C CA . GLU A 1 347 ? 1.091 -2.888 -19.272 1.00 96.38 347 GLU A CA 1
ATOM 2681 C C . GLU A 1 347 ? 1.202 -4.399 -19.529 1.00 96.38 347 GLU A C 1
ATOM 2683 O O . GLU A 1 347 ? 0.230 -5.054 -19.917 1.00 96.38 347 GLU A O 1
ATOM 2688 N N . HIS A 1 348 ? 2.382 -4.973 -19.285 1.00 97.38 348 HIS A N 1
ATOM 2689 C CA . HIS A 1 348 ? 2.679 -6.369 -19.591 1.00 97.38 348 HIS A CA 1
ATOM 2690 C C . HIS A 1 348 ? 2.734 -7.290 -18.368 1.00 97.38 348 HIS A C 1
ATOM 2692 O O . HIS A 1 348 ? 2.973 -8.487 -18.540 1.00 97.38 348 HIS A O 1
ATOM 2698 N N . TYR A 1 349 ? 2.475 -6.780 -17.160 1.00 96.56 349 TYR A N 1
ATOM 2699 C CA . TYR A 1 349 ? 2.744 -7.478 -15.899 1.00 96.56 349 TYR A CA 1
ATOM 2700 C C . TYR A 1 349 ? 2.120 -8.874 -15.844 1.00 96.56 349 TYR A C 1
ATOM 2702 O O . TYR A 1 349 ? 2.795 -9.848 -15.521 1.00 96.56 349 TYR A O 1
ATOM 2710 N N . GLU A 1 350 ? 0.850 -8.999 -16.243 1.00 95.50 350 GLU A N 1
ATOM 2711 C CA . GLU A 1 350 ? 0.111 -10.271 -16.229 1.00 95.50 350 GLU A CA 1
ATOM 2712 C C . GLU A 1 350 ? 0.694 -11.328 -17.191 1.00 95.50 350 GLU A C 1
ATOM 2714 O O . GLU A 1 350 ? 0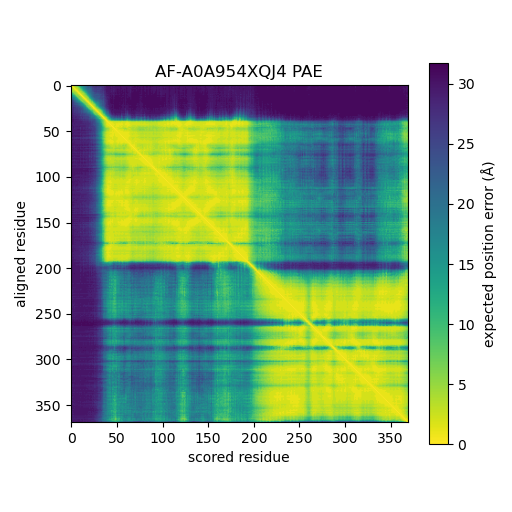.450 -12.519 -17.012 1.00 95.50 350 GLU A O 1
ATOM 2719 N N . LYS A 1 351 ? 1.472 -10.914 -18.200 1.00 97.38 351 LYS A N 1
ATOM 2720 C CA . LYS A 1 351 ? 2.144 -11.797 -19.172 1.00 97.38 351 LYS A CA 1
ATOM 2721 C C . LYS A 1 351 ? 3.610 -12.072 -18.825 1.00 97.38 351 LYS A C 1
ATOM 2723 O O . LYS A 1 351 ? 4.237 -12.898 -19.488 1.00 97.38 351 LYS A O 1
ATOM 2728 N N . MET A 1 352 ? 4.172 -11.368 -17.842 1.00 97.81 352 MET A N 1
ATOM 2729 C CA . MET A 1 352 ? 5.530 -11.619 -17.364 1.00 97.81 352 MET A CA 1
ATOM 2730 C C . MET A 1 352 ? 5.603 -12.977 -16.666 1.00 97.81 352 MET A C 1
ATOM 2732 O O . MET A 1 352 ? 4.636 -13.444 -16.067 1.00 97.81 352 MET A O 1
ATOM 2736 N N . ASP A 1 353 ? 6.760 -13.627 -16.757 1.00 95.88 353 ASP A N 1
ATOM 2737 C CA . ASP A 1 353 ? 6.981 -14.884 -16.049 1.00 95.88 353 ASP A CA 1
ATOM 2738 C C . ASP A 1 353 ? 7.126 -14.681 -14.533 1.00 95.88 353 ASP A C 1
ATOM 2740 O O . ASP A 1 353 ? 7.288 -13.569 -14.024 1.00 95.88 353 ASP A O 1
ATOM 2744 N N . MET A 1 354 ? 7.063 -15.793 -13.797 1.00 95.44 354 MET A N 1
ATOM 2745 C CA . MET A 1 354 ? 7.120 -15.777 -12.335 1.00 95.44 354 MET A CA 1
ATOM 2746 C C . MET A 1 354 ? 8.430 -15.200 -11.796 1.00 95.44 354 MET A C 1
ATOM 2748 O O . MET A 1 354 ? 8.425 -14.615 -10.718 1.00 95.44 354 MET A O 1
ATOM 2752 N N . GLU A 1 355 ? 9.552 -15.379 -12.497 1.00 94.12 355 GLU A N 1
ATOM 2753 C CA . GLU A 1 355 ? 10.840 -14.835 -12.057 1.00 94.12 355 GLU A CA 1
ATOM 2754 C C . GLU A 1 355 ? 10.799 -13.307 -12.089 1.00 94.12 355 GLU A C 1
ATOM 2756 O O . GLU A 1 355 ? 11.089 -12.668 -11.080 1.00 94.12 355 GLU A O 1
ATOM 2761 N N . ALA A 1 356 ? 10.330 -12.722 -13.192 1.00 95.00 356 ALA A N 1
ATOM 2762 C CA . ALA A 1 356 ? 10.254 -11.277 -13.335 1.00 95.00 356 ALA A CA 1
ATOM 2763 C C . ALA A 1 356 ? 9.171 -10.642 -12.440 1.00 95.00 356 ALA A C 1
ATOM 2765 O O . ALA A 1 356 ? 9.413 -9.598 -11.836 1.00 95.00 356 ALA A O 1
ATOM 2766 N N . GLN A 1 357 ? 8.008 -11.288 -12.272 1.00 96.50 357 GLN A N 1
ATOM 2767 C CA . GLN A 1 357 ? 6.976 -10.819 -11.333 1.00 96.50 357 GLN A CA 1
ATOM 2768 C C . GLN A 1 357 ? 7.455 -10.836 -9.873 1.00 96.50 357 GLN A C 1
ATOM 2770 O O . GLN A 1 357 ? 7.035 -9.995 -9.079 1.00 96.50 357 GLN A O 1
ATOM 2775 N N . ARG A 1 358 ? 8.345 -11.767 -9.499 1.00 96.50 358 ARG A N 1
ATOM 2776 C CA . ARG A 1 358 ? 8.905 -11.844 -8.139 1.00 96.50 358 ARG A CA 1
ATOM 2777 C C . ARG A 1 358 ? 9.859 -10.701 -7.809 1.00 96.50 358 ARG A C 1
ATOM 2779 O O . ARG A 1 358 ? 9.972 -10.374 -6.630 1.00 96.50 358 ARG A O 1
ATOM 2786 N N . LEU A 1 359 ? 10.512 -10.108 -8.809 1.00 96.50 359 LEU A N 1
ATOM 2787 C CA . LEU A 1 359 ? 11.381 -8.942 -8.617 1.00 96.50 359 LEU A CA 1
ATOM 2788 C C . LEU A 1 359 ? 10.569 -7.719 -8.179 1.00 96.50 359 LEU A C 1
ATOM 2790 O O . LEU A 1 359 ? 10.970 -6.982 -7.283 1.00 96.50 359 LEU A O 1
ATOM 2794 N N . VAL A 1 360 ? 9.391 -7.531 -8.781 1.00 95.19 360 VAL A N 1
ATOM 2795 C CA . VAL A 1 360 ? 8.484 -6.418 -8.476 1.00 95.19 360 VAL A CA 1
ATOM 2796 C C . VAL A 1 360 ? 7.074 -6.976 -8.259 1.00 95.19 360 VAL A C 1
ATOM 2798 O O . VAL A 1 360 ? 6.276 -7.006 -9.195 1.00 95.19 360 VAL A O 1
ATOM 2801 N N . PRO A 1 361 ? 6.748 -7.473 -7.052 1.00 95.06 361 PRO A N 1
ATOM 2802 C CA . PRO A 1 361 ? 5.444 -8.067 -6.776 1.00 95.06 361 PRO A CA 1
ATOM 2803 C C . PRO A 1 361 ? 4.357 -6.986 -6.708 1.00 95.06 361 PRO A C 1
ATOM 2805 O O . PRO A 1 361 ? 4.387 -6.121 -5.830 1.00 95.06 361 PRO A O 1
ATOM 2808 N N . LEU A 1 362 ? 3.381 -7.051 -7.615 1.00 93.81 362 LEU A N 1
ATOM 2809 C CA . LEU A 1 362 ? 2.268 -6.106 -7.708 1.00 93.81 362 LEU A CA 1
ATOM 2810 C C . LEU A 1 362 ? 0.937 -6.782 -7.383 1.00 93.81 362 LEU A C 1
ATOM 2812 O O . LEU A 1 362 ? 0.705 -7.945 -7.711 1.00 93.81 362 LEU A O 1
ATOM 2816 N N . LEU A 1 363 ? 0.039 -6.019 -6.760 1.00 87.94 363 LEU A N 1
ATOM 2817 C CA . LEU A 1 363 ? -1.327 -6.438 -6.461 1.00 87.94 363 LEU A CA 1
ATOM 2818 C C . LEU A 1 363 ? -2.309 -5.605 -7.280 1.00 87.94 363 LEU A C 1
ATOM 2820 O O . LEU A 1 363 ? -2.239 -4.377 -7.291 1.00 87.94 363 LEU A O 1
ATOM 2824 N N . LYS A 1 364 ? -3.256 -6.279 -7.936 1.00 85.25 364 LYS A N 1
ATOM 2825 C CA . LYS A 1 364 ? -4.337 -5.620 -8.671 1.00 85.25 364 LYS A CA 1
ATOM 2826 C C . LYS A 1 364 ? -5.414 -5.162 -7.692 1.00 85.25 364 LYS A C 1
ATOM 2828 O O . LYS A 1 364 ? -5.981 -5.977 -6.967 1.00 85.25 364 LYS A O 1
ATOM 2833 N N . VAL A 1 365 ? -5.701 -3.864 -7.689 1.00 82.75 365 VAL A N 1
ATOM 2834 C CA . VAL A 1 365 ? -6.768 -3.265 -6.879 1.00 82.75 365 VAL A CA 1
ATOM 2835 C C . VAL A 1 365 ? -7.935 -2.906 -7.789 1.00 82.75 365 VAL A C 1
ATOM 2837 O O . VAL A 1 365 ? -7.747 -2.292 -8.838 1.00 82.75 365 VAL A O 1
ATOM 2840 N N . TYR A 1 366 ? -9.142 -3.287 -7.379 1.00 79.00 366 TYR A N 1
ATOM 2841 C CA . TYR A 1 366 ? -10.379 -2.892 -8.044 1.00 79.00 366 TYR A CA 1
ATOM 2842 C C . TYR A 1 366 ? -10.968 -1.682 -7.325 1.00 79.00 366 TYR A C 1
ATOM 2844 O O . TYR A 1 366 ? -11.143 -1.709 -6.106 1.00 79.00 366 TYR A O 1
ATOM 2852 N N . TRP A 1 367 ? -11.274 -0.633 -8.085 1.00 75.94 367 TRP A N 1
ATOM 2853 C CA . TRP A 1 367 ? -11.905 0.586 -7.590 1.00 75.94 367 TRP A CA 1
ATOM 2854 C C . TRP A 1 367 ? -13.270 0.760 -8.272 1.00 75.94 367 TRP A C 1
ATOM 2856 O O . TRP A 1 367 ? -13.353 0.527 -9.481 1.00 75.94 367 TRP A O 1
ATOM 2866 N N . PRO A 1 368 ? -14.340 1.110 -7.536 1.00 70.56 368 PRO A N 1
ATOM 2867 C CA . PRO A 1 368 ? -15.644 1.369 -8.138 1.00 70.56 368 PRO A CA 1
ATOM 2868 C C . PRO A 1 368 ? -15.559 2.574 -9.085 1.00 70.56 368 PRO A C 1
ATOM 2870 O O . PRO A 1 368 ? -15.018 3.611 -8.705 1.00 70.56 368 PRO A O 1
ATOM 2873 N N . ALA A 1 369 ? -16.044 2.392 -10.314 1.00 60.38 369 ALA A N 1
ATOM 2874 C CA . ALA A 1 369 ? -16.039 3.411 -11.361 1.00 60.38 369 ALA A CA 1
ATOM 2875 C C . ALA A 1 369 ? -17.121 4.471 -11.147 1.00 60.38 369 ALA A C 1
ATOM 2877 O O . ALA A 1 369 ? -18.216 4.092 -10.663 1.00 60.38 369 ALA A O 1
#

Solvent-accessible surface area (backbone atoms only — not comparable to full-atom values): 21427 Å² total; per-residue (Å²): 135,88,84,80,88,90,91,84,91,83,91,87,83,85,85,86,87,82,88,82,92,87,87,87,83,84,86,80,80,78,73,74,78,75,72,69,77,80,70,55,35,33,40,46,40,26,57,82,79,20,76,40,39,66,53,27,63,76,69,32,31,49,50,39,59,66,56,85,69,56,64,63,86,79,48,89,50,65,66,50,34,38,52,52,40,48,68,70,39,75,86,57,51,75,66,57,33,52,53,49,22,52,44,56,42,38,60,60,72,64,60,48,63,70,25,34,36,34,32,48,32,67,86,81,41,33,32,44,34,28,30,29,68,36,69,68,47,68,44,68,86,77,33,92,62,24,21,43,30,28,36,33,50,75,75,50,67,41,58,52,86,69,51,45,69,69,39,52,54,67,73,59,57,86,62,56,57,47,78,51,56,69,72,44,45,56,50,51,56,36,47,62,71,66,52,75,67,75,54,83,70,61,50,73,67,52,52,50,51,50,52,53,49,52,52,51,52,52,49,52,52,51,52,51,54,49,52,55,46,60,67,66,45,54,69,67,56,47,50,45,40,54,43,23,47,45,38,37,74,64,29,28,62,42,74,54,76,96,67,98,58,77,60,50,44,33,39,33,7,68,75,48,79,50,84,42,81,65,25,33,41,26,34,76,44,82,40,85,88,50,53,42,42,40,66,59,51,52,54,46,59,48,90,60,59,82,77,38,33,41,37,42,37,22,58,22,33,66,37,73,59,20,53,55,47,38,76,67,42,93,37,63,46,48,79,33,34,48,67,53,47,52,51,52,42,65,77,34,46,94,58,31,47,72,72,33,40,64,73,58,76,79,81,92,80,89,75,92,130

pLDDT: mean 84.58, std 19.44, range [26.86, 98.69]

Foldseek 3Di:
DDDDDDDDDDDDDDDDDDDDDDDDDDDDPPPPPPPPPQFWEKEAECPDQNPCVVLCVVVQKGFAFDCQLPWLLPADDLVSQLVSQCVSCVPDDSVRSNLRSVQSCCLQPVDDFQHKYWYARPVQQKIWIWTFHDHWDAACVRDVGTRTMTGTDTQDIDHNVLDDPVLNVQSPDPRNMDIRDSVNVVVVVCVSVVNRPRPPDPDPVNVVVVQVVVVVVVVVVVLVVLLVLLLPDDQVLVLVLVCLLLVLVQWAKDADDPDPDQQFGMWTDNVNPCPHPPTEGEGAANDAQDADALVVLVSNLPPDDLNYAYEYEYQNHHDPRNVVSQVPRSHNYHYAYSSNSSVSCVVRVVSGDPSNCVSRPDDDDDDDD

Secondary structure (DSSP, 8-state):
------------------------------------PPPPEEEE--SGGGTTHHHHHHHTEEEE--GGG--GGG--SHHHHHHHHHHH-TTS-HHHHHHHHHHHHIIIII--TT-EEEEEETTTTEEEEEEE-S--EE-TTTSSS--EEEEEEEEEEEEGGGS-HHHHHHTT--SSEEEPPHHHHHHHHHHHTT--PPP----HHHHHHHHHHHHHHHHHHHHHHHHHHHHHS-HHHHHHHHHHHHHHTT-EEEEPPSSS-SS-SEEEESSSSS-SSP-EEEEEE--TT--B-HHHHHHHHTT--TT-EEEEEETT-B-HHHHHHHHT-SS-EEEEEHHHHHHHHHHHGGGS-HHHHHHS---------

Radius of gyration: 35.19 Å; Cα contacts (8 Å, |Δi|>4): 541; chains: 1; bounding box: 70×105×93 Å

Nearest PDB structures (foldseek):
  4r28-assembly1_B  TM=2.989E-01  e=1.281E-06  Mycobacterium sp. JLS
  4oc8-assembly1_B  TM=3.778E-01  e=1.012E-04  Azoarcus olearius
  7eu0-assembly1_E  TM=5.751E-01  e=4.081E-02  Arabidopsis thaliana
  8byq-assembly1_5  TM=3.930E-01  e=4.995E-01  Homo sapiens
  4b7c-assembly5_I  TM=3.590E-01  e=3.620E+00  Pseudomonas aeruginosa PAO1